Protein 7X99 (pdb70)

Organism: NCBI:txid1112209

Radius of gyration: 28.53 Å; Cα contacts (8 Å, |Δi|>4): 1144; chains: 2; bounding box: 69×79×49 Å

Solvent-accessible surface area: 26801 Å² total; per-residue (Å²): 151,84,81,34,0,38,51,1,69,50,1,83,67,101,37,0,37,79,7,7,99,64,0,7,92,2,39,138,30,62,111,89,55,92,150,55,80,27,0,108,74,77,30,0,0,0,1,2,38,77,94,24,90,81,1,66,100,12,0,71,56,0,0,38,44,0,21,6,102,24,83,91,28,37,57,148,93,25,105,14,38,188,39,109,51,5,47,64,14,0,163,91,24,5,84,152,16,25,0,0,0,5,18,4,107,17,125,111,28,6,95,42,1,5,139,90,6,77,16,9,0,0,6,1,20,9,80,96,40,38,4,0,16,2,1,0,1,4,0,0,5,64,52,74,86,28,63,11,72,133,75,32,0,0,0,0,0,13,21,101,51,6,0,9,2,0,0,20,0,0,90,28,7,20,3,78,0,36,0,0,2,0,158,59,55,80,9,74,109,156,31,23,124,159,24,63,156,22,8,50,80,39,110,70,21,52,90,0,0,72,49,0,17,0,0,2,1,13,7,54,53,135,173,63,220,113,18,55,86,18,47,10,55,8,8,12,1,8,11,2,41,35,92,0,1,0,0,6,6,22,61,69,133,244,65,36,126,20,45,141,41,8,30,50,10,92,45,19,6,2,166,27,2,34,64,0,11,25,1,2,1,6,1,0,0,18,32,15,3,110,119,101,40,245,144,34,56,0,0,12,47,3,29,6,1,67,86,106,38,0,54,79,6,9,114,63,0,10,69,3,34,147,34,63,113,82,59,89,149,61,74,3,1,109,71,66,28,0,1,0,26,2,60,102,75,24,91,124,3,76,96,9,0,64,56,0,0,38,38,0,17,5,103,23,81,68,46,20,52,144,89,153,82,133,103,45,52,87,40,0,177,83,40,4,85,149,14,22,0,0,0,2,35,11,117,29,94,70,74,3,43,25,8,0,11,46,6,75,17,10,0,0,5,0,17,2,63,49,62,28,5,0,22,0,0,0,0,4,0,0,4,92,57,69,82,29,63,13,75,130,75,36,0,0,0,0,0,40,19,41,38,6,0,2,2,0,0,20,0,0,53,13,8,25,3,92,1,50,0,0,3,1,164,62,71,84,5,78,105,163,27,31,129,97,12,58,180,21,11,52,81,35,114,66,5,74,85,0,0,116,70,0,13,0,0,2,3,36,14,51,39,121,195,108,83,78,156,42,138,94,40,49,84,16,51,9,47,36,61,4,1,101,103,11,34,115,106,0,0,2,0,4,38,27,41,71,130,246,61,35,87,20,36,127,92,3,74,117,13,130,51,21,11,4,156,33,8,38,65,0,14,27,1,0,1,7,3,0,0,14,39,10,3,132,123,77,75,199

Secondary structure (DSSP, 8-state):
----BSSGGGS-HHHHHHHHHHHHHHHHHHHHT----TTTT-EEEEEESS--HHHHHHHHHHHHHTT-EEEEE-GGGS---TTHHHHHHHHHHHHH-SEEEEE-S-HHHHHHHHHT-SS-EEEEE-SS--HHHHHHHHHHHHHHHS--TT-EEEEES-SSTTHHHHHHHHHHHT-EEEEE--TT-PPPHHHHHHTTTTEEE-S-HHHHHTT-SEEEE-PPP--HHHHGGG---HHHHHTS-TT-EEEEPPP-STT----HHHHHSTTB-HHHHHHHHHHHHHHHHHHHTGGG--/----BSSGGGS-HHHHHHHHHHHHHHHHHHHTT----TTTT-EEEEEESS--HHHHHHHHHHHHHTT-EEEEE-GGG--HHHHHHHHHHHTT-SEEEEE-SSHHHHHHHHHH-SS-EEE--STT--HHHHHHHHHHHHHHH---TT-EEEEES--SHHHHHHHHHHHHHT-EEEEEPPTT-PPPHHHHHHTTTTEEE-SSHHHHTTT-SEEEE-------TTTHHHHGGG---HHHHHTS-TT-EEE-PPP-SSS----HHHHH-TTB-HHHHHHHHHHHHHHHHHHHTGGG--

InterPro domains:
  IPR002292 Ornithine/putrescine carbamoyltransferase [PR00102] (50-64)
  IPR002292 Ornithine/putrescine carbamoyltransferase [PR00102] (83-96)
  IPR002292 Ornithine/putrescine carbamoyltransferase [PR00102] (123-137)
  IPR002292 Ornithine/putrescine carbamoyltransferase [PR00102] (219-229)
  IPR002292 Ornithine/putrescine carbamoyltransferase [PR00102] (281-292)
  IPR002292 Ornithine/putrescine carbamoyltransferase [TIGR00658] (7-302)
  IPR006130 Aspartate/ornithine carbamoyltransferase [PR00100] (52-71)
  IPR006130 Aspartate/ornithine carbamoyltransferase [PR00100] (134-145)
  IPR006130 Aspartate/ornithine carbamoyltransferase [PR00100] (255-264)
  IPR006130 Aspartate/ornithine carbamoyltransferase [PR00100] (267-290)
  IPR006130 Aspartate/ornithine carbamoyltransferase [PS00097] (52-59)
  IPR006131 Aspartate/ornithine carbamoyltransferase, Asp/Orn-binding domain [PF00185] (155-300)
  IPR006132 Aspartate/ornithine carbamoyltransferase, carbamoyl-P binding [PF02729] (7-147)
  IPR024904 Ornithine carbamoyltransferase [MF_01109] (6-303)
  IPR036901 Aspartate/ornithine carbamoyltransferase superfamily [G3DSA:3.40.50.1370] (7-136)
  IPR036901 Aspartate/ornithine carbamoyltransferase superfamily [G3DSA:3.40.50.1370] (137-298)
  IPR036901 Aspartate/ornithine carbamoyltransferase superfamily [SSF53671] (4-304)

B-factor: mean 59.22, std 19.85, range [29.41, 141.41]

Foldseek 3Di:
DAQAALDLVSAALVRLLVLLVQLLVVVVCVVVVHQAAQAAVAEEEEAPLDDDPLLVVLLQVQNVSNNYGYHYDYNPRAQLPPDPSLLVCLQVVLVPHAEYEHEEADSVSQVSSCVNHPHYYHDCDHQQAHQLLLSLVLSLLCVQPNQQAAAEEEEFEANGDHNLVVLSVCVRSHAAYEYQYFVPRHHDPVSCVVSVVRYDYDPQLLVSQAQHQEYEYAQAPDVCVRCVNSQDAVVSNVRYNPNHAYEYRPDDDPPRDDDPRQCVPPSYSHVSSSNSSNSSVSSVVCVSCVVSGD/DQAAPLAPVSAALVLLVVLLVQLVVVVVCVVVVHQAAQAAPAEEEEAELDDDPLLCCLVQVLNVSNNYGYHDCYNVNDVVVLLVCLQVVLVPHAEYEYADADSVSQVSSCVRHPHYYYDCAHFNAHRLLVSLVLSLLCVQPNQQAQAEEEEFEAQGNPVLSVLVVCVSSHYAYEYQYFPPRYHDVVSCVVSVPRYDYDPQLLVRQAQHQEYEYADACAVPCDVNVSCVNSADAVVSNVRYRPNHAYEYADDPDPRGHHDPRQVVDPRYSHVSSSNSSNSSVSSVVCVSCVVSGD

Sequence (588 aa):
SLRHFLTLSDLTKQELENLIKRASELRKMQHAGEIYQPFVGRTLGMIFEKSSTRTRISFETGMGQFGGNAIFLSPNDTQLGRGEPLEDSARVISSMVDIIMIRTFGHEKVETFAEYSSVPIINALTDDYHPCQLLADMQTYYEHRGSIENKIVTWVGDGNNMCSSFMQAANQFGFELRVAAPYGFEPDPKLMERFSHCVSLVENVQDAAKDANLIVTDVWASRARRFAPYQVTPSLLDKADPEVVFMHCLPAHRGEEISHDMLNDPRSVVWDEAENRLHAQKALMEFLLKDKIKSLRHFLTLSDLTKQELENLIKRASELRKMQHAGEIYQPFVGRTLGMIFEKSSTRTRISFETGMGQFGGNAIFLSPNDTGEPLEDSARVISSMVDIIMIRTFGHEKVETFAEYSSVPIINALTDDYHPCQLLADMQTYYEHRGSIENKIVTWVGDGNNMCSSFMQAANQFGFELRVAAPYGFEPDPKLMERFSHCVSLVENVQDAAKDANLIVTDVWASEQNTRARRFAPYQVTPSLLDKADPEVVFMHCLPAHRGEEISHDMLNDPRSVVWDEAENRLHAQKALMEFLLKDKIK

Structure (mmCIF, N/CA/C/O backbone):
data_7X99
#
_entry.id   7X99
#
_cell.length_a   129.610
_cell.length_b   129.610
_cell.length_c   75.200
_cell.angle_alpha   90.000
_cell.angle_beta   90.000
_cell.angle_gamma   120.000
#
_symmetry.space_group_name_H-M   'P 63'
#
loop_
_entity.id
_entity.type
_entity.pdbx_description
1 polymer 'ornithine carbamoyltransferase'
2 water water
#
loop_
_atom_site.group_PDB
_atom_site.id
_atom_site.type_symbol
_atom_site.label_atom_id
_atom_site.label_alt_id
_atom_site.label_comp_id
_atom_site.label_asym_id
_atom_site.label_entity_id
_atom_site.label_seq_id
_atom_site.pdbx_PDB_ins_code
_atom_site.Cartn_x
_atom_site.Cartn_y
_atom_site.Cartn_z
_atom_site.occupancy
_atom_site.B_iso_or_equiv
_atom_site.auth_seq_id
_atom_site.auth_comp_id
_atom_site.auth_asym_id
_atom_site.auth_atom_id
_atom_site.pdbx_PDB_model_num
ATOM 1 N N . SER A 1 5 ? -29.638 -4.740 -13.242 1.000 80.520 2 SER A N 1
ATOM 2 C CA . SER A 1 5 ? -28.319 -4.797 -13.949 1.000 79.259 2 SER A CA 1
ATOM 3 C C . SER A 1 5 ? -27.202 -5.169 -12.962 1.000 76.312 2 SER A C 1
ATOM 4 O O . SER A 1 5 ? -26.594 -6.245 -13.140 1.000 73.499 2 SER A O 1
ATOM 7 N N . LEU A 1 6 ? -26.967 -4.323 -11.953 1.000 63.112 3 LEU A N 1
ATOM 8 C CA . LEU A 1 6 ? -25.787 -4.391 -11.042 1.000 55.414 3 LEU A CA 1
ATOM 9 C C . LEU A 1 6 ? -25.786 -5.740 -10.305 1.000 43.268 3 LEU A C 1
ATOM 10 O O . LEU A 1 6 ? -26.744 -6.056 -9.639 1.000 48.586 3 LEU A O 1
ATOM 15 N N . ARG A 1 7 ? -24.748 -6.536 -10.489 1.000 43.183 4 ARG A N 1
ATOM 16 C CA . ARG A 1 7 ? -24.621 -7.871 -9.882 1.000 45.455 4 ARG A CA 1
ATOM 17 C C . ARG A 1 7 ? -23.496 -7.810 -8.865 1.000 42.031 4 ARG A C 1
ATOM 18 O O . ARG A 1 7 ? -22.459 -7.196 -9.177 1.000 40.746 4 ARG A O 1
ATOM 26 N N . HIS A 1 8 ? -23.731 -8.418 -7.701 1.000 44.660 5 HIS A N 1
ATOM 27 C CA . HIS A 1 8 ? -22.752 -8.611 -6.601 1.000 39.786 5 HIS A CA 1
ATOM 28 C C . HIS A 1 8 ? -22.362 -10.077 -6.494 1.000 42.816 5 HIS A C 1
ATOM 29 O O . HIS A 1 8 ? -23.099 -10.916 -7.024 1.000 42.934 5 HIS A O 1
ATOM 36 N N . PHE A 1 9 ? -21.282 -10.365 -5.758 1.000 40.960 6 PHE A N 1
ATOM 37 C CA . PHE A 1 9 ? -20.993 -11.718 -5.225 1.000 36.679 6 PHE A CA 1
ATOM 38 C C . PHE A 1 9 ? -20.958 -11.696 -3.688 1.000 40.110 6 PHE A C 1
ATOM 39 O O . PHE A 1 9 ? -19.877 -11.595 -3.089 1.000 38.526 6 PHE A O 1
ATOM 47 N N . LEU A 1 10 ? -22.114 -11.824 -3.050 1.000 40.247 7 LEU A N 1
ATOM 48 C CA . LEU A 1 10 ? -22.246 -11.846 -1.559 1.000 41.753 7 LEU A CA 1
ATOM 49 C C . LEU A 1 10 ? -22.287 -13.276 -1.033 1.000 39.318 7 LEU A C 1
ATOM 50 O O . LEU A 1 10 ? -21.834 -13.539 0.111 1.000 43.420 7 LEU A O 1
ATOM 55 N N . THR A 1 11 ? -22.819 -14.191 -1.825 1.000 43.026 8 THR A N 1
ATOM 56 C CA . THR A 1 11 ? -22.939 -15.614 -1.445 1.000 44.505 8 THR A CA 1
ATOM 57 C C . THR A 1 11 ? -22.803 -16.413 -2.736 1.000 43.364 8 THR A C 1
ATOM 58 O O . THR A 1 11 ? -22.978 -15.804 -3.807 1.000 39.981 8 THR A O 1
ATOM 62 N N . LEU A 1 12 ? -22.484 -17.702 -2.628 1.000 40.569 9 LEU A N 1
ATOM 63 C CA . LEU A 1 12 ? -22.120 -18.549 -3.791 1.000 44.270 9 LEU A CA 1
ATOM 64 C C . LEU A 1 12 ? -23.277 -18.552 -4.789 1.000 43.117 9 LEU A C 1
ATOM 65 O O . LEU A 1 12 ? -23.016 -18.435 -5.985 1.000 39.425 9 LEU A O 1
ATOM 70 N N . SER A 1 13 ? -24.514 -18.598 -4.291 1.000 47.947 10 SER A N 1
ATOM 71 C CA . SER A 1 13 ? -25.749 -18.715 -5.106 1.000 46.567 10 SER A CA 1
ATOM 72 C C . SER A 1 13 ? -26.052 -17.431 -5.878 1.000 47.774 10 SER A C 1
ATOM 73 O O . SER A 1 13 ? -27.021 -17.476 -6.633 1.000 49.035 10 SER A O 1
ATOM 76 N N . ASP A 1 14 ? -25.295 -16.336 -5.701 1.000 47.103 11 ASP A N 1
ATOM 77 C CA . ASP A 1 14 ? -25.448 -15.099 -6.524 1.000 42.865 11 ASP A CA 1
ATOM 78 C C . ASP A 1 14 ? -25.028 -15.371 -7.981 1.000 47.571 11 ASP A C 1
ATOM 79 O O . ASP A 1 14 ? -25.265 -14.517 -8.847 1.000 44.340 11 ASP A O 1
ATOM 84 N N . LEU A 1 15 ? -24.402 -16.513 -8.247 1.000 48.907 12 LEU A N 1
ATOM 85 C CA . LEU A 1 15 ? -24.083 -16.995 -9.610 1.000 45.576 12 LEU A CA 1
ATOM 86 C C . LEU A 1 15 ? -24.874 -18.283 -9.810 1.000 49.312 12 LEU A C 1
ATOM 87 O O . LEU A 1 15 ? -24.976 -19.053 -8.845 1.000 42.888 12 LEU A O 1
ATOM 92 N N . THR A 1 16 ? -25.476 -18.471 -10.984 1.000 46.141 13 THR A N 1
ATOM 93 C CA . THR A 1 16 ? -26.168 -19.742 -11.327 1.000 46.170 13 THR A CA 1
ATOM 94 C C . THR A 1 16 ? -25.100 -20.836 -11.419 1.000 49.142 13 THR A C 1
ATOM 95 O O . THR A 1 16 ? -23.903 -20.489 -11.496 1.000 44.082 13 THR A O 1
ATOM 99 N N . LYS A 1 17 ? -25.531 -22.097 -11.388 1.000 46.633 14 LYS A N 1
ATOM 100 C CA . LYS A 1 17 ? -24.720 -23.325 -11.567 1.000 49.528 14 LYS A CA 1
ATOM 101 C C . LYS A 1 17 ? -23.825 -23.200 -12.813 1.000 44.029 14 LYS A C 1
ATOM 102 O O . LYS A 1 17 ? -22.640 -23.509 -12.730 1.000 38.960 14 LYS A O 1
ATOM 108 N N . GLN A 1 18 ? -24.385 -22.762 -13.929 1.000 41.673 15 GLN A N 1
ATOM 109 C CA . GLN A 1 18 ? -23.656 -22.620 -15.204 1.000 48.832 15 GLN A CA 1
ATOM 110 C C . GLN A 1 18 ? -22.628 -21.477 -15.115 1.000 43.576 15 GLN A C 1
ATOM 111 O O . GLN A 1 18 ? -21.543 -21.654 -15.631 1.000 42.715 15 GLN A O 1
ATOM 117 N N . GLU A 1 19 ? -22.970 -20.328 -14.527 1.000 42.106 16 GLU A N 1
ATOM 118 C CA . GLU A 1 19 ? -22.005 -19.217 -14.340 1.000 43.221 16 GLU A CA 1
ATOM 119 C C . GLU A 1 19 ? -20.835 -19.712 -13.473 1.000 42.497 16 GLU A C 1
ATOM 120 O O . GLU A 1 19 ? -19.713 -19.458 -13.855 1.000 44.269 16 GLU A O 1
ATOM 126 N N . LEU A 1 20 ? -21.104 -20.464 -12.404 1.000 39.051 17 LEU A N 1
ATOM 127 C CA . LEU A 1 20 ? -20.077 -21.035 -11.500 1.000 41.105 17 LEU A CA 1
ATOM 128 C C . LEU A 1 20 ? -19.152 -21.953 -12.300 1.000 46.314 17 LEU A C 1
ATOM 129 O O . LEU A 1 20 ? -17.924 -21.804 -12.182 1.000 42.296 17 LEU A O 1
ATOM 134 N N . GLU A 1 21 ? -19.719 -22.822 -13.132 1.000 49.286 18 GLU A N 1
ATOM 135 C CA . GLU A 1 21 ? -18.938 -23.762 -13.982 1.000 48.991 18 GLU A CA 1
ATOM 136 C C . GLU A 1 21 ? -18.153 -22.955 -15.002 1.000 42.294 18 GLU A C 1
ATOM 137 O O . GLU A 1 21 ? -16.991 -23.232 -15.152 1.000 39.425 18 GLU A O 1
ATOM 143 N N . ASN A 1 22 ? -18.747 -21.954 -15.628 1.000 40.164 19 ASN A N 1
ATOM 144 C CA . ASN A 1 22 ? -17.999 -21.124 -16.600 1.000 41.303 19 ASN A CA 1
ATOM 145 C C . ASN A 1 22 ? -16.866 -20.397 -15.878 1.000 44.553 19 ASN A C 1
ATOM 146 O O . ASN A 1 22 ? -15.748 -20.307 -16.459 1.000 42.319 19 ASN A O 1
ATOM 151 N N . LEU A 1 23 ? -17.105 -19.965 -14.643 1.000 39.555 20 LEU A N 1
ATOM 152 C CA . LEU A 1 23 ? -16.107 -19.159 -13.883 1.000 39.599 20 LEU A CA 1
ATOM 153 C C . LEU A 1 23 ? -14.868 -20.017 -13.587 1.000 32.856 20 LEU A C 1
ATOM 154 O O . LEU A 1 23 ? -13.746 -19.569 -13.808 1.000 32.210 20 LEU A O 1
ATOM 159 N N . ILE A 1 24 ? -15.073 -21.228 -13.081 1.000 36.604 21 ILE A N 1
ATOM 160 C CA . ILE A 1 24 ? -13.989 -22.169 -12.688 1.000 41.290 21 ILE A CA 1
ATOM 161 C C . ILE A 1 24 ? -13.174 -22.513 -13.939 1.000 45.581 21 ILE A C 1
ATOM 162 O O . ILE A 1 24 ? -11.922 -22.693 -13.856 1.000 38.714 21 ILE A O 1
ATOM 167 N N . LYS A 1 25 ? -13.861 -22.639 -15.062 1.000 41.542 22 LYS A N 1
ATOM 168 C CA . LYS A 1 25 ? -13.221 -23.015 -16.343 1.000 46.436 22 LYS A CA 1
ATOM 169 C C . LYS A 1 25 ? -12.411 -21.798 -16.789 1.000 37.576 22 LYS A C 1
ATOM 170 O O . LYS A 1 25 ? -11.281 -21.942 -17.233 1.000 38.103 22 LYS A O 1
ATOM 176 N N . ARG A 1 26 ? -12.985 -20.615 -16.633 1.000 35.752 23 ARG A N 1
ATOM 177 C CA . ARG A 1 26 ? -12.331 -19.351 -17.010 1.000 34.982 23 ARG A CA 1
ATOM 178 C C . ARG A 1 26 ? -11.119 -19.149 -16.099 1.000 37.314 23 ARG A C 1
ATOM 179 O O . ARG A 1 26 ? -10.018 -18.782 -16.595 1.000 39.487 23 ARG A O 1
ATOM 187 N N . ALA A 1 27 ? -11.263 -19.408 -14.806 1.000 38.136 24 ALA A N 1
ATOM 188 C CA . ALA A 1 27 ? -10.108 -19.293 -13.885 1.000 36.271 24 ALA A CA 1
ATOM 189 C C . ALA A 1 27 ? -8.960 -20.188 -14.370 1.000 36.522 24 ALA A C 1
ATOM 190 O O . ALA A 1 27 ? -7.790 -19.752 -14.304 1.000 34.534 24 ALA A O 1
ATOM 192 N N . SER A 1 28 ? -9.236 -21.417 -14.803 1.000 37.206 25 SER A N 1
ATOM 193 C CA . SER A 1 28 ? -8.181 -22.354 -15.293 1.000 38.769 25 SER A CA 1
ATOM 194 C C . SER A 1 28 ? -7.511 -21.770 -16.531 1.000 37.629 25 SER A C 1
ATOM 195 O O . SER A 1 28 ? -6.301 -21.889 -16.636 1.000 37.035 25 SER A O 1
ATOM 198 N N . GLU A 1 29 ? -8.290 -21.213 -17.452 1.000 38.922 26 GLU A N 1
ATOM 199 C CA . GLU A 1 29 ? -7.748 -20.572 -18.683 1.000 42.509 26 GLU A CA 1
ATOM 200 C C . GLU A 1 29 ? -6.891 -19.354 -18.278 1.000 38.604 26 GLU A C 1
ATOM 201 O O . GLU A 1 29 ? -5.773 -19.204 -18.840 1.000 32.402 26 GLU A O 1
ATOM 207 N N . LEU A 1 30 ? -7.335 -18.524 -17.323 1.000 36.801 27 LEU A N 1
ATOM 208 C CA . LEU A 1 30 ? -6.540 -17.335 -16.882 1.000 34.069 27 LEU A CA 1
ATOM 209 C C . LEU A 1 30 ? -5.240 -17.815 -16.242 1.000 33.566 27 LEU A C 1
ATOM 210 O O . LEU A 1 30 ? -4.199 -17.166 -16.420 1.000 34.957 27 LEU A O 1
ATOM 215 N N . ARG A 1 31 ? -5.276 -18.922 -15.507 1.000 35.636 28 ARG A N 1
ATOM 216 C CA . ARG A 1 31 ? -4.039 -19.434 -14.882 1.000 37.001 28 ARG A CA 1
ATOM 217 C C . ARG A 1 31 ? -3.034 -19.819 -15.983 1.000 39.199 28 ARG A C 1
ATOM 218 O O . ARG A 1 31 ? -1.876 -19.424 -15.878 1.000 37.727 28 ARG A O 1
ATOM 226 N N . LYS A 1 32 ? -3.464 -20.526 -17.032 1.000 41.250 29 LYS A N 1
ATOM 227 C CA . LYS A 1 32 ? -2.558 -20.947 -18.145 1.000 42.941 29 LYS A CA 1
ATOM 228 C C . LYS A 1 32 ? -1.997 -19.705 -18.860 1.000 38.495 29 LYS A C 1
ATOM 229 O O . LYS A 1 32 ? -0.801 -19.676 -19.190 1.000 41.111 29 LYS A O 1
ATOM 235 N N . MET A 1 33 ? -2.840 -18.708 -19.099 1.000 38.133 30 MET A N 1
ATOM 236 C CA . MET A 1 33 ? -2.437 -17.425 -19.736 1.000 42.014 30 MET A CA 1
ATOM 237 C C . MET A 1 33 ? -1.320 -16.755 -18.934 1.000 45.906 30 MET A C 1
ATOM 238 O O . MET A 1 33 ? -0.280 -16.426 -19.525 1.000 41.593 30 MET A O 1
ATOM 243 N N . GLN A 1 34 ? -1.502 -16.599 -17.626 1.000 42.837 31 GLN A N 1
ATOM 244 C CA . GLN A 1 34 ? -0.506 -15.898 -16.781 1.000 38.742 31 GLN A CA 1
ATOM 245 C C . GLN A 1 34 ? 0.801 -16.683 -16.814 1.000 35.647 31 GLN A C 1
ATOM 246 O O . GLN A 1 34 ? 1.848 -16.083 -17.007 1.000 38.491 31 GLN A O 1
ATOM 252 N N . HIS A 1 35 ? 0.755 -17.986 -16.594 1.000 39.822 32 HIS A N 1
ATOM 253 C CA . HIS A 1 35 ? 1.959 -18.849 -16.589 1.000 37.568 32 HIS A CA 1
ATOM 254 C C . HIS A 1 35 ? 2.643 -18.844 -17.964 1.000 43.880 32 HIS A C 1
ATOM 255 O O . HIS A 1 35 ? 3.829 -19.045 -17.986 1.000 44.551 32 HIS A O 1
ATOM 262 N N . ALA A 1 36 ? 1.905 -18.731 -19.064 1.000 39.565 33 ALA A N 1
ATOM 263 C CA . ALA A 1 36 ? 2.460 -18.676 -20.436 1.000 45.531 33 ALA A CA 1
ATOM 264 C C . ALA A 1 36 ? 2.976 -17.265 -20.731 1.000 49.786 33 ALA A C 1
ATOM 265 O O . ALA A 1 36 ? 3.571 -17.099 -21.775 1.000 47.842 33 ALA A O 1
ATOM 267 N N . GLY A 1 37 ? 2.696 -16.283 -19.869 1.000 45.874 34 GLY A N 1
ATOM 268 C CA . GLY A 1 37 ? 3.261 -14.929 -19.964 1.000 47.880 34 GLY A CA 1
ATOM 269 C C . GLY A 1 37 ? 2.421 -14.080 -20.887 1.000 45.519 34 GLY A C 1
ATOM 270 O O . GLY A 1 37 ? 2.892 -13.043 -21.338 1.000 46.528 34 GLY A O 1
ATOM 271 N N . GLU A 1 38 ? 1.201 -14.508 -21.171 1.000 43.541 35 GLU A N 1
ATOM 272 C CA . GLU A 1 38 ? 0.252 -13.656 -21.921 1.000 43.661 35 GLU A CA 1
ATOM 273 C C . GLU A 1 38 ? -0.126 -12.432 -21.079 1.000 41.348 35 GLU A C 1
ATOM 274 O O . GLU A 1 38 ? -0.468 -12.559 -19.888 1.000 41.232 35 GLU A O 1
ATOM 280 N N . ILE A 1 39 ? -0.103 -11.279 -21.718 1.000 41.357 36 ILE A N 1
ATOM 281 C CA . ILE A 1 39 ? -0.565 -9.985 -21.165 1.000 42.554 36 ILE A CA 1
ATOM 282 C C . ILE A 1 39 ? -2.051 -9.855 -21.506 1.000 49.368 36 ILE A C 1
ATOM 283 O O . ILE A 1 39 ? -2.434 -9.891 -22.699 1.000 49.122 36 ILE A O 1
ATOM 288 N N . TYR A 1 40 ? -2.867 -9.857 -20.458 1.000 47.233 37 TYR A N 1
ATOM 289 C CA . TYR A 1 40 ? -4.328 -9.672 -20.535 1.000 39.707 37 TYR A CA 1
ATOM 290 C C . TYR A 1 40 ? -4.701 -8.623 -19.484 1.000 42.095 37 TYR A C 1
ATOM 291 O O . TYR A 1 40 ? -4.596 -8.893 -18.255 1.000 40.160 37 TYR A O 1
ATOM 300 N N . GLN A 1 41 ? -5.093 -7.446 -19.974 1.000 37.236 38 GLN A N 1
ATOM 301 C CA . GLN A 1 41 ? -5.255 -6.212 -19.177 1.000 38.600 38 GLN A CA 1
ATOM 302 C C . GLN A 1 41 ? -6.552 -5.557 -19.599 1.000 34.668 38 GLN A C 1
ATOM 303 O O . GLN A 1 41 ? -6.556 -4.474 -20.168 1.000 36.012 38 GLN A O 1
ATOM 309 N N . PRO A 1 42 ? -7.691 -6.178 -19.250 1.000 35.672 39 PRO A N 1
ATOM 310 C CA . PRO A 1 42 ? -8.996 -5.577 -19.502 1.000 35.060 39 PRO A CA 1
ATOM 311 C C . PRO A 1 42 ? -9.357 -4.455 -18.522 1.000 39.730 39 PRO A C 1
ATOM 312 O O . PRO A 1 42 ? -10.354 -3.820 -18.752 1.000 34.771 39 PRO A O 1
ATOM 316 N N . PHE A 1 43 ? -8.573 -4.239 -17.453 1.000 37.718 40 PHE A N 1
ATOM 317 C CA . PHE A 1 43 ? -8.931 -3.247 -16.408 1.000 36.581 40 PHE A CA 1
ATOM 318 C C . PHE A 1 43 ? -7.960 -2.079 -16.301 1.000 37.243 40 PHE A C 1
ATOM 319 O O . PHE A 1 43 ? -7.944 -1.419 -15.241 1.000 34.713 40 PHE A O 1
ATOM 327 N N . VAL A 1 44 ? -7.229 -1.765 -17.364 1.000 34.777 41 VAL A N 1
ATOM 328 C CA . VAL A 1 44 ? -6.487 -0.465 -17.432 1.000 36.897 41 VAL A CA 1
ATOM 329 C C . VAL A 1 44 ? -7.471 0.656 -17.048 1.000 36.422 41 VAL A C 1
ATOM 330 O O . VAL A 1 44 ? -8.577 0.674 -17.567 1.000 38.575 41 VAL A O 1
ATOM 334 N N . GLY A 1 45 ? -7.101 1.523 -16.108 1.000 37.703 42 GLY A N 1
ATOM 335 C CA . GLY A 1 45 ? -7.925 2.669 -15.686 1.000 38.454 42 GLY A CA 1
ATOM 336 C C . GLY A 1 45 ? -8.906 2.312 -14.582 1.000 37.298 42 GLY A C 1
ATOM 337 O O . GLY A 1 45 ? -9.652 3.208 -14.184 1.000 37.576 42 GLY A O 1
ATOM 338 N N . ARG A 1 46 ? -8.949 1.042 -14.162 1.000 34.618 43 ARG A N 1
ATOM 339 C CA . ARG A 1 46 ? -9.931 0.510 -13.190 1.000 37.838 43 ARG A CA 1
ATOM 340 C C . ARG A 1 46 ? -9.262 0.302 -11.815 1.000 39.144 43 ARG A C 1
ATOM 341 O O . ARG A 1 46 ? -8.012 0.079 -11.744 1.000 30.955 43 ARG A O 1
ATOM 349 N N . THR A 1 47 ? -10.070 0.391 -10.756 1.000 33.121 44 THR A N 1
ATOM 350 C CA . THR A 1 47 ? -9.580 0.328 -9.364 1.000 37.090 44 THR A CA 1
ATOM 351 C C . THR A 1 47 ? -10.439 -0.646 -8.559 1.000 34.560 44 THR A C 1
ATOM 352 O O . THR A 1 47 ? -11.666 -0.541 -8.620 1.000 31.774 44 THR A O 1
ATOM 356 N N . LEU A 1 48 ? -9.779 -1.500 -7.781 1.000 31.640 45 LEU A N 1
ATOM 357 C CA . LEU A 1 48 ? -10.391 -2.356 -6.737 1.000 36.026 45 LEU A CA 1
ATOM 358 C C . LEU A 1 48 ? -10.181 -1.691 -5.374 1.000 36.337 45 LEU A C 1
ATOM 359 O O . LEU A 1 48 ? -9.022 -1.426 -4.991 1.000 38.142 45 LEU A O 1
ATOM 364 N N . GLY A 1 49 ? -11.261 -1.449 -4.656 1.000 37.804 46 GLY A N 1
ATOM 365 C CA . GLY A 1 49 ? -11.197 -1.085 -3.223 1.000 38.196 46 GLY A CA 1
ATOM 366 C C . GLY A 1 49 ? -11.290 -2.324 -2.360 1.000 38.795 46 GLY A C 1
ATOM 367 O O . GLY A 1 49 ? -12.205 -3.137 -2.596 1.000 38.128 46 GLY A O 1
ATOM 368 N N . MET A 1 50 ? -10.301 -2.535 -1.487 1.000 41.618 47 MET A N 1
ATOM 369 C CA . MET A 1 50 ? -10.249 -3.712 -0.590 1.000 39.036 47 MET A CA 1
ATOM 370 C C . MET A 1 50 ? -10.492 -3.214 0.819 1.000 39.995 47 MET A C 1
ATOM 371 O O . MET A 1 50 ? -9.613 -2.497 1.349 1.000 46.514 47 MET A O 1
ATOM 376 N N . ILE A 1 51 ? -11.674 -3.516 1.349 1.000 38.742 48 ILE A N 1
ATOM 377 C CA . ILE A 1 51 ? -12.086 -3.158 2.740 1.000 39.499 48 ILE A CA 1
ATOM 378 C C . ILE A 1 51 ? -11.942 -4.383 3.651 1.000 40.741 48 ILE A C 1
ATOM 379 O O . ILE A 1 51 ? -12.685 -5.368 3.487 1.000 39.119 48 ILE A O 1
ATOM 384 N N . PHE A 1 52 ? -11.040 -4.270 4.617 1.000 37.516 49 PHE A N 1
ATOM 385 C CA . PHE A 1 52 ? -10.706 -5.269 5.659 1.000 38.026 49 PHE A CA 1
ATOM 386 C C . PHE A 1 52 ? -11.122 -4.734 7.026 1.000 42.174 49 PHE A C 1
ATOM 387 O O . PHE A 1 52 ? -10.448 -3.860 7.565 1.000 45.251 49 PHE A O 1
ATOM 395 N N . GLU A 1 53 ? -12.255 -5.202 7.533 1.000 47.382 50 GLU A N 1
ATOM 396 C CA . GLU A 1 53 ? -12.695 -4.965 8.923 1.000 52.586 50 GLU A CA 1
ATOM 397 C C . GLU A 1 53 ? -11.897 -5.916 9.815 1.000 53.563 50 GLU A C 1
ATOM 398 O O . GLU A 1 53 ? -11.614 -5.540 10.945 1.000 47.479 50 GLU A O 1
ATOM 404 N N . LYS A 1 54 ? -11.576 -7.110 9.313 1.000 53.130 51 LYS A N 1
ATOM 405 C CA . LYS A 1 54 ? -10.594 -8.039 9.928 1.000 53.277 51 LYS A CA 1
ATOM 406 C C . LYS A 1 54 ? -9.584 -8.435 8.854 1.000 51.903 51 LYS A C 1
ATOM 407 O O . LYS A 1 54 ? -9.986 -8.630 7.708 1.000 47.580 51 LYS A O 1
ATOM 413 N N . SER A 1 55 ? -8.318 -8.558 9.238 1.000 44.863 52 SER A N 1
ATOM 414 C CA . SER A 1 55 ? -7.194 -8.630 8.298 1.000 46.901 52 SER A CA 1
ATOM 415 C C . SER A 1 55 ? -7.214 -10.037 7.701 1.000 48.073 52 SER A C 1
ATOM 416 O O . SER A 1 55 ? -7.647 -10.946 8.400 1.000 45.376 52 SER A O 1
ATOM 419 N N . SER A 1 56 ? -6.879 -10.168 6.424 1.000 44.302 53 SER A N 1
ATOM 420 C CA . SER A 1 56 ? -6.576 -11.454 5.745 1.000 46.013 53 SER A CA 1
ATOM 421 C C . SER A 1 56 ? -5.500 -11.171 4.703 1.000 41.204 53 SER A C 1
ATOM 422 O O . SER A 1 56 ? -5.808 -10.613 3.659 1.000 39.431 53 SER A O 1
ATOM 425 N N . THR A 1 57 ? -4.262 -11.452 5.050 1.000 41.573 54 THR A N 1
ATOM 426 C CA . THR A 1 57 ? -3.096 -11.264 4.173 1.000 43.555 54 THR A CA 1
ATOM 427 C C . THR A 1 57 ? -3.274 -12.105 2.891 1.000 43.659 54 THR A C 1
ATOM 428 O O . THR A 1 57 ? -2.889 -11.617 1.834 1.000 38.078 54 THR A O 1
ATOM 432 N N . ARG A 1 58 ? -3.828 -13.327 2.980 1.000 41.574 55 ARG A N 1
ATOM 433 C CA . ARG A 1 58 ? -3.945 -14.260 1.824 1.000 44.353 55 ARG A CA 1
ATOM 434 C C . ARG A 1 58 ? -4.927 -13.642 0.815 1.000 36.742 55 ARG A C 1
ATOM 435 O O . ARG A 1 58 ? -4.631 -13.578 -0.369 1.000 39.384 55 ARG A O 1
ATOM 443 N N . THR A 1 59 ? -6.053 -13.164 1.305 1.000 34.115 56 THR A N 1
ATOM 444 C CA . THR A 1 59 ? -7.045 -12.391 0.539 1.000 34.574 56 THR A CA 1
ATOM 445 C C . THR A 1 59 ? -6.388 -11.157 -0.064 1.000 37.676 56 THR A C 1
ATOM 446 O O . THR A 1 59 ? -6.569 -10.904 -1.269 1.000 37.423 56 THR A O 1
ATOM 450 N N . ARG A 1 60 ? -5.633 -10.416 0.731 1.000 38.794 57 ARG A N 1
ATOM 451 C CA . ARG A 1 60 ? -5.119 -9.110 0.269 1.000 43.604 57 ARG A CA 1
ATOM 452 C C . ARG A 1 60 ? -4.124 -9.340 -0.865 1.000 36.044 57 ARG A C 1
ATOM 453 O O . ARG A 1 60 ? -4.244 -8.658 -1.867 1.000 39.956 57 ARG A O 1
ATOM 461 N N . ILE A 1 61 ? -3.161 -10.222 -0.680 1.000 36.033 58 ILE A N 1
ATOM 462 C CA . ILE A 1 61 ? -2.062 -10.444 -1.656 1.000 38.329 58 ILE A CA 1
ATOM 463 C C . ILE A 1 61 ? -2.684 -10.927 -2.969 1.000 36.957 58 ILE A C 1
ATOM 464 O O . ILE A 1 61 ? -2.195 -10.524 -4.044 1.000 35.370 58 ILE A O 1
ATOM 469 N N . SER A 1 62 ? -3.629 -11.858 -2.883 1.000 33.400 59 SER A N 1
ATOM 470 C CA . SER A 1 62 ? -4.216 -12.522 -4.068 1.000 36.293 59 SER A CA 1
ATOM 471 C C . SER A 1 62 ? -5.010 -11.492 -4.881 1.000 33.028 59 SER A C 1
ATOM 472 O O . SER A 1 62 ? -4.782 -11.378 -6.098 1.000 33.906 59 SER A O 1
ATOM 475 N N . PHE A 1 63 ? -5.865 -10.717 -4.240 1.000 31.949 60 PHE A N 1
ATOM 476 C CA . PHE A 1 63 ? -6.666 -9.659 -4.906 1.000 35.177 60 PHE A CA 1
ATOM 477 C C . PHE A 1 63 ? -5.746 -8.592 -5.510 1.000 39.079 60 PHE A C 1
ATOM 478 O O . PHE A 1 63 ? -5.872 -8.226 -6.667 1.000 38.458 60 PHE A O 1
ATOM 486 N N . GLU A 1 64 ? -4.833 -8.084 -4.710 1.000 34.227 61 GLU A N 1
ATOM 487 C CA . GLU A 1 64 ? -3.899 -7.028 -5.161 1.000 39.796 61 GLU A CA 1
ATOM 488 C C . GLU A 1 64 ? -3.131 -7.559 -6.370 1.000 35.927 61 GLU A C 1
ATOM 489 O O . GLU A 1 64 ? -2.971 -6.823 -7.315 1.000 34.027 61 GLU A O 1
ATOM 495 N N . THR A 1 65 ? -2.657 -8.800 -6.322 1.000 35.492 62 THR A N 1
ATOM 496 C CA . THR A 1 65 ? -1.851 -9.360 -7.425 1.000 37.372 62 THR A CA 1
ATOM 497 C C . THR A 1 65 ? -2.763 -9.484 -8.648 1.000 38.849 62 THR A C 1
ATOM 498 O O . THR A 1 65 ? -2.334 -9.161 -9.743 1.000 35.879 62 THR A O 1
ATOM 502 N N . GLY A 1 66 ? -4.007 -9.904 -8.438 1.000 36.505 63 GLY A N 1
ATOM 503 C CA . GLY A 1 66 ? -4.932 -10.174 -9.542 1.000 39.028 63 GLY A CA 1
ATOM 504 C C . GLY A 1 66 ? -5.251 -8.895 -10.302 1.000 38.663 63 GLY A C 1
ATOM 505 O O . GLY A 1 66 ? -5.114 -8.900 -11.539 1.000 32.864 63 GLY A O 1
ATOM 506 N N . MET A 1 67 ? -5.725 -7.860 -9.602 1.000 32.985 64 MET A N 1
ATOM 507 C CA . MET A 1 67 ? -6.142 -6.588 -10.226 1.000 37.821 64 MET A CA 1
ATOM 508 C C . MET A 1 67 ? -4.940 -5.945 -10.953 1.000 35.337 64 MET A C 1
ATOM 509 O O . MET A 1 67 ? -5.108 -5.479 -12.086 1.000 38.041 64 MET A O 1
ATOM 514 N N . GLY A 1 68 ? -3.762 -5.974 -10.350 1.000 35.867 65 GLY A N 1
ATOM 515 C CA . GLY A 1 68 ? -2.500 -5.556 -10.980 1.000 37.248 65 GLY A CA 1
ATOM 516 C C . GLY A 1 68 ? -2.241 -6.286 -12.295 1.000 36.322 65 GLY A C 1
ATOM 517 O O . GLY A 1 68 ? -1.874 -5.624 -13.265 1.000 31.083 65 GLY A O 1
ATOM 518 N N . GLN A 1 69 ? -2.333 -7.616 -12.314 1.000 35.500 66 GLN A N 1
ATOM 519 C CA . GLN A 1 69 ? -2.071 -8.415 -13.544 1.000 36.593 66 GLN A CA 1
ATOM 520 C C . GLN A 1 69 ? -3.046 -7.971 -14.632 1.000 36.793 66 GLN A C 1
ATOM 521 O O . GLN A 1 69 ? -2.646 -7.957 -15.810 1.000 33.881 66 GLN A O 1
ATOM 527 N N . PHE A 1 70 ? -4.252 -7.565 -14.245 1.000 34.357 67 PHE A N 1
ATOM 528 C CA . PHE A 1 70 ? -5.307 -7.121 -15.192 1.000 32.706 67 PHE A CA 1
ATOM 529 C C . PHE A 1 70 ? -5.138 -5.670 -15.605 1.000 31.504 67 PHE A C 1
ATOM 530 O O . PHE A 1 70 ? -5.971 -5.201 -16.383 1.000 37.206 67 PHE A O 1
ATOM 538 N N . GLY A 1 71 ? -4.105 -4.994 -15.123 1.000 35.499 68 GLY A N 1
ATOM 539 C CA . GLY A 1 71 ? -3.753 -3.612 -15.521 1.000 34.953 68 GLY A CA 1
ATOM 540 C C . GLY A 1 71 ? -4.427 -2.573 -14.636 1.000 36.181 68 GLY A C 1
ATOM 541 O O . GLY A 1 71 ? -4.233 -1.380 -14.852 1.000 37.112 68 GLY A O 1
ATOM 542 N N . GLY A 1 72 ? -5.197 -2.992 -13.637 1.000 35.955 69 GLY A N 1
ATOM 543 C CA . GLY A 1 72 ? -5.861 -2.054 -12.722 1.000 37.012 69 GLY A CA 1
ATOM 544 C C . GLY A 1 72 ? -5.001 -1.782 -11.504 1.000 35.174 69 GLY A C 1
ATOM 545 O O . GLY A 1 72 ? -3.857 -2.162 -11.489 1.000 40.155 69 GLY A O 1
ATOM 546 N N . ASN A 1 73 ? -5.578 -1.171 -10.485 1.000 36.440 70 ASN A N 1
ATOM 547 C CA . ASN A 1 73 ? -4.905 -0.841 -9.208 1.000 33.954 70 ASN A CA 1
ATOM 548 C C . ASN A 1 73 ? -5.843 -1.267 -8.073 1.000 37.580 70 ASN A C 1
ATOM 549 O O . ASN A 1 73 ? -7.072 -1.328 -8.288 1.000 37.277 70 ASN A O 1
ATOM 554 N N . ALA A 1 74 ? -5.277 -1.637 -6.936 1.000 38.814 71 ALA A N 1
ATOM 555 C CA . ALA A 1 74 ? -6.035 -2.055 -5.746 1.000 40.723 71 ALA A CA 1
ATOM 556 C C . ALA A 1 74 ? -5.717 -1.053 -4.637 1.000 44.618 71 ALA A C 1
ATOM 557 O O . ALA A 1 74 ? -4.555 -0.689 -4.509 1.000 46.876 71 ALA A O 1
ATOM 559 N N . ILE A 1 75 ? -6.740 -0.531 -3.965 1.000 42.768 72 ILE A N 1
ATOM 560 C CA . ILE A 1 75 ? -6.608 0.344 -2.778 1.000 47.854 72 ILE A CA 1
ATOM 561 C C . ILE A 1 75 ? -6.906 -0.519 -1.549 1.000 48.631 72 ILE A C 1
ATOM 562 O O . ILE A 1 75 ? -8.036 -1.069 -1.434 1.000 44.321 72 ILE A O 1
ATOM 567 N N . PHE A 1 76 ? -5.922 -0.590 -0.668 1.000 49.522 73 PHE A N 1
ATOM 568 C CA . PHE A 1 76 ? -5.907 -1.379 0.587 1.000 55.545 73 PHE A CA 1
ATOM 569 C C . PHE A 1 76 ? -6.406 -0.488 1.718 1.000 50.816 73 PHE A C 1
ATOM 570 O O . PHE A 1 76 ? -5.628 0.326 2.139 1.000 55.737 73 PHE A O 1
ATOM 578 N N . LEU A 1 77 ? -7.677 -0.591 2.105 1.000 51.952 74 LEU A N 1
ATOM 579 C CA . LEU A 1 77 ? -8.218 0.031 3.337 1.000 55.531 74 LEU A CA 1
ATOM 580 C C . LEU A 1 77 ? -8.161 -0.989 4.491 1.000 66.053 74 LEU A C 1
ATOM 581 O O . LEU A 1 77 ? -8.956 -1.986 4.515 1.000 59.107 74 LEU A O 1
ATOM 586 N N . SER A 1 78 ? -7.250 -0.742 5.428 1.000 68.011 75 SER A N 1
ATOM 587 C CA . SER A 1 78 ? -7.054 -1.534 6.665 1.000 81.031 75 SER A CA 1
ATOM 588 C C . SER A 1 78 ? -8.155 -1.192 7.666 1.000 71.325 75 SER A C 1
ATOM 589 O O . SER A 1 78 ? -8.888 -0.222 7.476 1.000 65.072 75 SER A O 1
ATOM 592 N N . PRO A 1 79 ? -8.380 -2.041 8.700 1.000 90.620 76 PRO A N 1
ATOM 593 C CA . PRO A 1 79 ? -9.559 -1.899 9.562 1.000 94.130 76 PRO A CA 1
ATOM 594 C C . PRO A 1 79 ? -9.853 -0.432 9.912 1.000 103.613 76 PRO A C 1
ATOM 595 O O . PRO A 1 79 ? -10.827 0.108 9.367 1.000 90.610 76 PRO A O 1
ATOM 599 N N . ASN A 1 80 ? -8.967 0.188 10.709 1.000 111.031 77 ASN A N 1
ATOM 600 C CA . ASN A 1 80 ? -9.170 1.536 11.306 1.000 118.159 77 ASN A CA 1
ATOM 601 C C . ASN A 1 80 ? -8.639 2.594 10.331 1.000 114.477 77 ASN A C 1
ATOM 602 O O . ASN A 1 80 ? -7.817 3.432 10.749 1.000 108.126 77 ASN A O 1
ATOM 607 N N . ASP A 1 81 ? -9.100 2.529 9.076 1.000 111.438 78 ASP A N 1
ATOM 608 C CA . ASP A 1 81 ? -8.939 3.572 8.029 1.000 106.043 78 ASP A CA 1
ATOM 609 C C . ASP A 1 81 ? -10.294 4.239 7.789 1.000 107.582 78 ASP A C 1
ATOM 610 O O . ASP A 1 81 ? -10.386 5.475 7.947 1.000 111.284 78 ASP A O 1
ATOM 615 N N . THR A 1 82 ? -11.291 3.434 7.411 1.000 109.273 79 THR A N 1
ATOM 616 C CA . THR A 1 82 ? -12.658 3.876 7.018 1.000 109.254 79 THR A CA 1
ATOM 617 C C . THR A 1 82 ? -13.666 3.314 8.034 1.000 102.461 79 THR A C 1
ATOM 618 O O . THR A 1 82 ? -13.360 2.275 8.662 1.000 98.000 79 THR A O 1
ATOM 622 N N . GLN A 1 83 ? -14.802 4.003 8.201 1.000 93.239 80 GLN A N 1
ATOM 623 C CA . GLN A 1 83 ? -15.845 3.715 9.223 1.000 92.120 80 GLN A CA 1
ATOM 624 C C . GLN A 1 83 ? -16.807 2.644 8.717 1.000 78.816 80 GLN A C 1
ATOM 625 O O . GLN A 1 83 ? -17.589 2.928 7.780 1.000 69.721 80 GLN A O 1
ATOM 631 N N . LEU A 1 84 ? -16.771 1.475 9.360 1.000 74.354 81 LEU A N 1
ATOM 632 C CA . LEU A 1 84 ? -17.642 0.320 9.028 1.000 84.097 81 LEU A CA 1
ATOM 633 C C . LEU A 1 84 ? -18.723 0.143 10.106 1.000 77.595 81 LEU A C 1
ATOM 634 O O . LEU A 1 84 ? -19.488 -0.829 10.010 1.000 75.813 81 LEU A O 1
ATOM 639 N N . GLY A 1 85 ? -18.837 1.082 11.052 1.000 80.895 82 GLY A N 1
ATOM 640 C CA . GLY A 1 85 ? -19.891 1.052 12.085 1.000 74.964 82 GLY A CA 1
ATOM 641 C C . GLY A 1 85 ? -21.278 0.954 11.462 1.000 75.537 82 GLY A C 1
ATOM 642 O O . GLY A 1 85 ? -21.558 1.725 10.498 1.000 60.373 82 GLY A O 1
ATOM 643 N N . ARG A 1 86 ? -22.133 0.075 12.005 1.000 70.742 83 ARG A N 1
ATOM 644 C CA . ARG A 1 86 ? -23.528 -0.130 11.513 1.000 74.422 83 ARG A CA 1
ATOM 645 C C . ARG A 1 86 ? -24.231 1.231 11.453 1.000 63.709 83 ARG A C 1
ATOM 646 O O . ARG A 1 86 ? -23.883 2.119 12.267 1.000 63.294 83 ARG A O 1
ATOM 654 N N . GLY A 1 87 ? -25.186 1.380 10.527 1.000 61.863 84 GLY A N 1
ATOM 655 C CA . GLY A 1 87 ? -25.901 2.639 10.241 1.000 62.773 84 GLY A CA 1
ATOM 656 C C . GLY A 1 87 ? -25.219 3.447 9.146 1.000 68.802 84 GLY A C 1
ATOM 657 O O . GLY A 1 87 ? -24.603 2.820 8.258 1.000 67.963 84 GLY A O 1
ATOM 658 N N . GLU A 1 88 ? -25.319 4.784 9.230 1.000 74.893 85 GLU A N 1
ATOM 659 C CA . GLU A 1 88 ? -24.800 5.805 8.269 1.000 75.783 85 GLU A CA 1
ATOM 660 C C . GLU A 1 88 ? -23.296 5.627 8.018 1.000 71.508 85 GLU A C 1
ATOM 661 O O . GLU A 1 88 ? -22.863 5.616 6.868 1.000 66.060 85 GLU A O 1
ATOM 667 N N . PRO A 1 89 ? -22.431 5.430 9.043 1.000 77.353 86 PRO A N 1
ATOM 668 C CA . PRO A 1 89 ? -21.000 5.242 8.784 1.000 77.639 86 PRO A CA 1
ATOM 669 C C . PRO A 1 89 ? -20.728 4.180 7.692 1.000 81.122 86 PRO A C 1
ATOM 670 O O . PRO A 1 89 ? -19.872 4.406 6.860 1.000 72.174 86 PRO A O 1
ATOM 674 N N . LEU A 1 90 ? -21.490 3.077 7.691 1.000 81.553 87 LEU A N 1
ATOM 675 C CA . LEU A 1 90 ? -21.411 1.946 6.719 1.000 74.871 87 LEU A CA 1
ATOM 676 C C . LEU A 1 90 ? -21.898 2.403 5.330 1.000 71.380 87 LEU A C 1
ATOM 677 O O . LEU A 1 90 ? -21.149 2.177 4.339 1.000 57.124 87 LEU A O 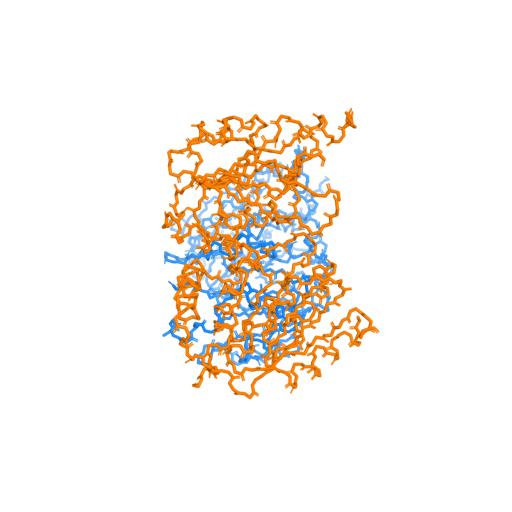1
ATOM 682 N N . GLU A 1 91 ? -23.069 3.055 5.260 1.000 62.758 88 GLU A N 1
ATOM 683 C CA . GLU A 1 91 ? -23.818 3.320 3.997 1.000 61.056 88 GLU A CA 1
ATOM 684 C C . GLU A 1 91 ? -23.168 4.465 3.221 1.000 72.894 88 GLU A C 1
ATOM 685 O O . GLU A 1 91 ? -23.388 4.571 1.990 1.000 74.268 88 GLU A O 1
ATOM 691 N N . ASP A 1 92 ? -22.477 5.341 3.947 1.000 75.930 89 ASP A N 1
ATOM 692 C CA . ASP A 1 92 ? -21.809 6.544 3.398 1.000 72.074 89 ASP A CA 1
ATOM 693 C C . ASP A 1 92 ? -20.411 6.143 2.916 1.000 56.064 89 ASP A C 1
ATOM 694 O O . ASP A 1 92 ? -20.053 6.580 1.830 1.000 63.297 89 ASP A O 1
ATOM 699 N N . SER A 1 93 ? -19.687 5.292 3.657 1.000 46.742 90 SER A N 1
ATOM 700 C CA . SER A 1 93 ? -18.472 4.595 3.165 1.000 53.616 90 SER A CA 1
ATOM 701 C C . SER A 1 93 ? -18.738 3.947 1.784 1.000 56.472 90 SER A C 1
ATOM 702 O O . SER A 1 93 ? -17.823 4.010 0.917 1.000 51.696 90 SER A O 1
ATOM 705 N N . ALA A 1 94 ? -19.926 3.346 1.592 1.000 51.425 91 ALA A N 1
ATOM 706 C CA . ALA A 1 94 ? -20.314 2.541 0.410 1.000 50.069 91 ALA A CA 1
ATOM 707 C C . ALA A 1 94 ? -20.504 3.422 -0.820 1.000 50.034 91 ALA A C 1
ATOM 708 O O . ALA A 1 94 ? -19.894 3.117 -1.857 1.000 51.738 91 ALA A O 1
ATOM 710 N N . ARG A 1 95 ? -21.365 4.432 -0.706 1.000 52.382 92 ARG A N 1
ATOM 711 C CA . ARG A 1 95 ? -21.779 5.347 -1.803 1.000 54.731 92 ARG A CA 1
ATOM 712 C C . ARG A 1 95 ? -20.574 6.152 -2.328 1.000 51.021 92 ARG A C 1
ATOM 713 O O . ARG A 1 95 ? -20.483 6.338 -3.559 1.000 50.653 92 ARG A O 1
ATOM 721 N N . VAL A 1 96 ? -19.696 6.597 -1.431 1.000 44.444 93 VAL A N 1
ATOM 722 C CA . VAL A 1 96 ? -18.541 7.499 -1.707 1.000 52.630 93 VAL A CA 1
ATOM 723 C C . VAL A 1 96 ? -17.396 6.661 -2.295 1.000 48.898 93 VAL A C 1
ATOM 724 O O . VAL A 1 96 ? -16.788 7.079 -3.296 1.000 50.872 93 VAL A O 1
ATOM 728 N N . ILE A 1 97 ? -17.121 5.501 -1.714 1.000 44.567 94 ILE A N 1
ATOM 729 C CA . ILE A 1 97 ? -16.011 4.651 -2.210 1.000 42.295 94 ILE A CA 1
ATOM 730 C C . ILE A 1 97 ? -16.377 4.133 -3.599 1.000 39.173 94 ILE A C 1
ATOM 731 O O . ILE A 1 97 ? -15.479 4.068 -4.433 1.000 41.667 94 ILE A O 1
ATOM 736 N N . SER A 1 98 ? -17.650 3.850 -3.840 1.000 36.254 95 SER A N 1
ATOM 737 C CA . SER A 1 98 ? -18.119 3.260 -5.102 1.000 39.734 95 SER A CA 1
ATOM 738 C C . SER A 1 98 ? -18.283 4.352 -6.174 1.000 38.166 95 SER A C 1
ATOM 739 O O . SER A 1 98 ? -18.403 3.984 -7.334 1.000 39.206 95 SER A O 1
ATOM 742 N N . SER A 1 99 ? -18.261 5.635 -5.812 1.000 40.941 96 SER A N 1
ATOM 743 C CA . SER A 1 99 ? -18.309 6.761 -6.787 1.000 41.242 96 SER A CA 1
ATOM 744 C C . SER A 1 99 ? -16.897 6.936 -7.356 1.000 39.144 96 SER A C 1
ATOM 745 O O . SER A 1 99 ? -16.743 7.611 -8.375 1.000 44.359 96 SER A O 1
ATOM 748 N N . MET A 1 100 ? -15.890 6.392 -6.667 1.000 39.144 97 MET A N 1
ATOM 749 C CA . MET A 1 100 ? -14.473 6.534 -7.039 1.000 41.998 97 MET A CA 1
ATOM 750 C C . MET A 1 100 ? -13.887 5.246 -7.637 1.000 39.991 97 MET A C 1
ATOM 751 O O . MET A 1 100 ? -13.096 5.378 -8.563 1.000 39.700 97 MET A O 1
ATOM 756 N N . VAL A 1 101 ? -14.191 4.064 -7.106 1.000 33.924 98 VAL A N 1
ATOM 757 C CA . VAL A 1 101 ? -13.537 2.795 -7.573 1.000 37.066 98 VAL A CA 1
ATOM 758 C C . VAL A 1 101 ? -14.540 2.014 -8.433 1.000 34.265 98 VAL A C 1
ATOM 759 O O . VAL A 1 101 ? -15.668 2.460 -8.548 1.000 36.621 98 VAL A O 1
ATOM 763 N N . ASP A 1 102 ? -14.147 0.891 -9.031 1.000 33.423 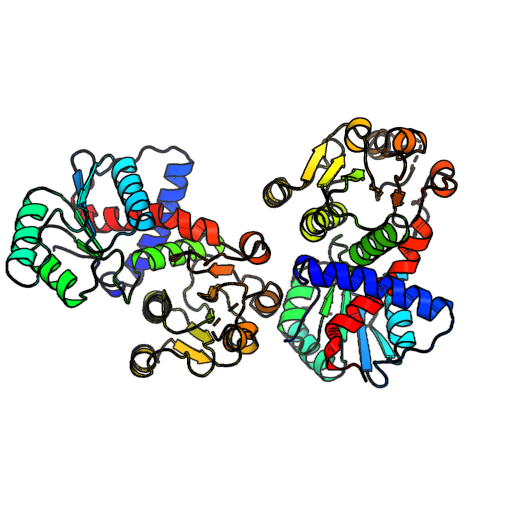99 ASP A N 1
ATOM 764 C CA . ASP A 1 102 ? -14.992 0.195 -10.039 1.000 35.019 99 ASP A CA 1
ATOM 765 C C . ASP A 1 102 ? -15.554 -1.109 -9.454 1.000 34.744 99 ASP A C 1
ATOM 766 O O . ASP A 1 102 ? -16.538 -1.635 -10.020 1.000 37.014 99 ASP A O 1
ATOM 771 N N . ILE A 1 103 ? -14.954 -1.604 -8.368 1.000 32.414 100 ILE A N 1
ATOM 772 C CA . ILE A 1 103 ? -15.309 -2.900 -7.726 1.000 30.417 100 ILE A CA 1
ATOM 773 C C . ILE A 1 103 ? -14.754 -2.857 -6.311 1.000 32.949 100 ILE A C 1
ATOM 774 O O . ILE A 1 103 ? -13.710 -2.246 -6.124 1.000 34.805 100 ILE A O 1
ATOM 779 N N . ILE A 1 104 ? -15.471 -3.430 -5.356 1.000 36.351 101 ILE A N 1
ATOM 780 C CA . ILE A 1 104 ? -15.052 -3.461 -3.930 1.000 36.454 101 ILE A CA 1
ATOM 781 C C . ILE A 1 104 ? -15.042 -4.915 -3.471 1.000 35.681 101 ILE A C 1
ATOM 782 O O . ILE A 1 104 ? -16.009 -5.628 -3.758 1.000 34.134 101 ILE A O 1
ATOM 787 N N . MET A 1 105 ? -13.963 -5.364 -2.840 1.000 37.308 102 MET A N 1
ATOM 788 C CA . MET A 1 105 ? -14.023 -6.588 -2.005 1.000 36.965 102 MET A CA 1
ATOM 789 C C . MET A 1 105 ? -14.095 -6.142 -0.527 1.000 37.012 102 MET A C 1
ATOM 790 O O . MET A 1 105 ? -13.443 -5.135 -0.144 1.000 34.701 102 MET A O 1
ATOM 795 N N . ILE A 1 106 ? -14.873 -6.865 0.267 1.000 36.698 103 ILE A N 1
ATOM 796 C CA . ILE A 1 106 ? -15.090 -6.596 1.714 1.000 43.760 103 ILE A CA 1
ATOM 797 C C . ILE A 1 106 ? -14.822 -7.885 2.467 1.000 40.949 103 ILE A C 1
ATOM 798 O O . ILE A 1 106 ? -15.372 -8.921 2.065 1.000 39.871 103 ILE A O 1
ATOM 803 N N . ARG A 1 107 ? -14.058 -7.775 3.549 1.000 41.590 104 ARG A N 1
ATOM 804 C CA . ARG A 1 107 ? -13.891 -8.813 4.593 1.000 39.819 104 ARG A CA 1
ATOM 805 C C . ARG A 1 107 ? -14.474 -8.209 5.881 1.000 46.503 104 ARG A C 1
ATOM 806 O O . ARG A 1 107 ? -13.877 -7.265 6.407 1.000 46.898 104 ARG A O 1
ATOM 814 N N . THR A 1 108 ? -15.639 -8.682 6.298 1.000 47.368 105 THR A N 1
ATOM 815 C CA . THR A 1 108 ? -16.360 -8.262 7.530 1.000 59.576 105 THR A CA 1
ATOM 816 C C . THR A 1 108 ? -16.803 -9.527 8.282 1.000 55.236 105 THR A C 1
ATOM 817 O O . THR A 1 108 ? -16.306 -10.613 7.942 1.000 51.272 105 THR A O 1
ATOM 821 N N . PHE A 1 109 ? -17.644 -9.399 9.311 1.000 68.266 106 PHE A N 1
ATOM 822 C CA . PHE A 1 109 ? -18.208 -10.568 10.036 1.000 75.072 106 PHE A CA 1
ATOM 823 C C . PHE A 1 109 ? -19.731 -10.478 10.029 1.000 75.949 106 PHE A C 1
ATOM 824 O O . PHE A 1 109 ? -20.325 -11.534 9.915 1.000 80.277 106 PHE A O 1
ATOM 832 N N . GLY A 1 110 ? -20.326 -9.283 10.095 1.000 93.613 107 GLY A N 1
ATOM 833 C CA . GLY A 1 110 ? -21.764 -9.088 9.806 1.000 102.379 107 GLY A CA 1
ATOM 834 C C . GLY A 1 110 ? -22.139 -9.633 8.428 1.000 116.468 107 GLY A C 1
ATOM 835 O O . GLY A 1 110 ? -21.524 -9.194 7.436 1.000 122.806 107 GLY A O 1
ATOM 836 N N . HIS A 1 111 ? -23.092 -10.574 8.355 1.000 115.531 108 HIS A N 1
ATOM 837 C CA . HIS A 1 111 ? -23.739 -11.031 7.093 1.000 105.975 108 HIS A CA 1
ATOM 838 C C . HIS A 1 111 ? -24.771 -9.973 6.665 1.000 103.836 108 HIS A C 1
ATOM 839 O O . HIS A 1 111 ? -25.023 -9.839 5.449 1.000 101.162 108 HIS A O 1
ATOM 846 N N . GLU A 1 112 ? -25.308 -9.213 7.625 1.000 89.344 109 GLU A N 1
ATOM 847 C CA . GLU A 1 112 ? -26.181 -8.031 7.369 1.000 84.789 109 GLU A CA 1
ATOM 848 C C . GLU A 1 112 ? -25.308 -6.827 6.967 1.000 69.813 109 GLU A C 1
ATOM 849 O O . GLU A 1 112 ? -25.804 -5.961 6.231 1.000 65.052 109 GLU A O 1
ATOM 855 N N . LYS A 1 113 ? -24.050 -6.756 7.414 1.000 61.122 110 LYS A N 1
ATOM 856 C CA . LYS A 1 113 ? -23.168 -5.615 7.064 1.000 64.686 110 LYS A CA 1
ATOM 857 C C . LYS A 1 113 ? -22.844 -5.663 5.564 1.000 56.305 110 LYS A C 1
ATOM 858 O O . LYS A 1 113 ? -22.906 -4.638 4.916 1.000 54.797 110 LYS A O 1
ATOM 864 N N . VAL A 1 114 ? -22.488 -6.824 5.031 1.000 57.484 111 VAL A N 1
ATOM 865 C CA . VAL A 1 114 ? -22.062 -6.919 3.607 1.000 63.294 111 VAL A CA 1
ATOM 866 C C . VAL A 1 114 ? -23.298 -6.610 2.736 1.000 61.062 111 VAL A C 1
ATOM 867 O O . VAL A 1 114 ? -23.165 -5.825 1.785 1.000 52.837 111 VAL A O 1
ATOM 871 N N . GLU A 1 115 ? -24.490 -7.072 3.123 1.000 58.913 112 GLU A N 1
ATOM 872 C CA . GLU A 1 115 ? -25.747 -6.789 2.376 1.000 61.775 112 GLU A CA 1
ATOM 873 C C . GLU A 1 115 ? -26.031 -5.290 2.376 1.000 53.299 112 GLU A C 1
ATOM 874 O O . GLU A 1 115 ? -26.498 -4.778 1.345 1.000 55.199 112 GLU A O 1
ATOM 880 N N . THR A 1 116 ? -25.845 -4.603 3.495 1.000 50.503 113 THR A N 1
ATOM 881 C CA . THR A 1 116 ? -26.148 -3.148 3.550 1.000 52.523 113 THR A CA 1
ATOM 882 C C . THR A 1 116 ? -25.125 -2.406 2.674 1.000 47.823 113 THR A C 1
ATOM 883 O O . THR A 1 116 ? -25.493 -1.521 1.912 1.000 48.227 113 THR A O 1
ATOM 887 N N . PHE A 1 117 ? -23.858 -2.760 2.794 1.000 48.087 114 PHE A N 1
ATOM 888 C CA . PHE A 1 117 ? -22.794 -2.138 1.980 1.000 55.486 114 PHE A CA 1
ATOM 889 C C . PHE A 1 117 ? -23.226 -2.255 0.514 1.000 50.537 114 PHE A C 1
ATOM 890 O O . PHE A 1 117 ? -23.344 -1.218 -0.156 1.000 48.328 114 PHE A O 1
ATOM 898 N N . ALA A 1 118 ? -23.586 -3.468 0.071 1.000 49.575 115 ALA A N 1
ATOM 899 C CA . ALA A 1 118 ? -24.009 -3.752 -1.322 1.000 45.478 115 ALA A CA 1
ATOM 900 C C . ALA A 1 118 ? -25.183 -2.860 -1.744 1.000 47.254 115 ALA A C 1
ATOM 901 O O . ALA A 1 118 ? -25.129 -2.330 -2.872 1.000 45.435 115 ALA A O 1
ATOM 903 N N . GLU A 1 119 ? -26.193 -2.668 -0.886 1.000 47.236 116 GLU A N 1
ATOM 904 C CA . GLU A 1 119 ? -27.437 -1.920 -1.248 1.000 49.814 116 GLU A CA 1
ATOM 905 C C . GLU A 1 119 ? -27.112 -0.474 -1.670 1.000 42.254 116 GLU A C 1
ATOM 906 O O . GLU A 1 119 ? -27.747 0.040 -2.604 1.000 48.455 116 GLU A O 1
ATOM 912 N N . TYR A 1 120 ? -26.123 0.142 -1.040 1.000 42.486 117 TYR A N 1
ATOM 913 C CA . TYR A 1 120 ? -25.729 1.556 -1.269 1.000 50.866 117 TYR A CA 1
ATOM 914 C C . TYR A 1 120 ? -24.512 1.674 -2.207 1.000 50.285 117 TYR A C 1
ATOM 915 O O . TYR A 1 120 ? -24.055 2.796 -2.424 1.000 59.689 117 TYR A O 1
ATOM 924 N N . SER A 1 121 ? -23.971 0.563 -2.726 1.000 49.106 118 SER A N 1
ATOM 925 C CA . SER A 1 121 ? -22.820 0.585 -3.663 1.000 41.391 118 SER A CA 1
ATOM 926 C C . SER A 1 121 ? -23.339 0.771 -5.089 1.000 39.178 118 SER A C 1
ATOM 927 O O . SER A 1 121 ? -24.228 0.020 -5.487 1.000 41.716 118 SER A O 1
ATOM 930 N N . SER A 1 122 ? -22.764 1.711 -5.849 1.000 43.532 119 SER A N 1
ATOM 931 C CA . SER A 1 122 ? -23.006 1.839 -7.307 1.000 41.845 119 SER A CA 1
ATOM 932 C C . SER A 1 122 ? -22.156 0.785 -8.041 1.000 39.773 119 SER A C 1
ATOM 933 O O . SER A 1 122 ? -22.337 0.647 -9.259 1.000 38.807 119 SER A O 1
ATOM 936 N N . VAL A 1 123 ? -21.273 0.054 -7.350 1.000 38.522 120 VAL A N 1
ATOM 937 C CA . VAL A 1 123 ? -20.355 -0.925 -8.020 1.000 36.866 120 VAL A CA 1
ATOM 938 C C . VAL A 1 123 ? -20.458 -2.309 -7.379 1.000 35.647 120 VAL A C 1
ATOM 939 O O . VAL A 1 123 ? -20.854 -2.477 -6.218 1.000 34.852 120 VAL A O 1
ATOM 943 N N . PRO A 1 124 ? -20.070 -3.352 -8.135 1.000 35.726 121 PRO A N 1
ATOM 944 C CA . PRO A 1 124 ? -20.094 -4.722 -7.636 1.000 36.262 121 PRO A CA 1
ATOM 945 C C . PRO A 1 124 ? -19.281 -4.914 -6.349 1.000 35.606 121 PRO A C 1
ATOM 946 O O . PRO A 1 124 ? -18.213 -4.361 -6.234 1.000 37.880 121 PRO A O 1
ATOM 950 N N . ILE A 1 125 ? -19.861 -5.662 -5.414 1.000 35.569 122 ILE A N 1
ATOM 951 C CA . ILE A 1 125 ? -19.262 -6.000 -4.105 1.000 36.739 122 ILE A CA 1
ATOM 952 C C . ILE A 1 125 ? -18.915 -7.474 -4.168 1.000 36.147 122 ILE A C 1
ATOM 953 O O . ILE A 1 125 ? -19.795 -8.257 -4.503 1.000 35.083 122 ILE A O 1
ATOM 958 N N . ILE A 1 126 ? -17.706 -7.802 -3.750 1.000 36.079 123 ILE A N 1
ATOM 959 C CA . ILE A 1 126 ? -17.275 -9.199 -3.522 1.000 40.544 123 ILE A CA 1
ATOM 960 C C . ILE A 1 126 ? -17.144 -9.365 -2.022 1.000 39.474 123 ILE A C 1
ATOM 961 O O . ILE A 1 126 ? -16.391 -8.571 -1.416 1.000 37.455 123 ILE A O 1
ATOM 966 N N . ASN A 1 127 ? -17.883 -10.320 -1.472 1.000 40.063 124 ASN A N 1
ATOM 967 C CA . ASN A 1 127 ? -17.706 -10.804 -0.082 1.000 42.533 124 ASN A CA 1
ATOM 968 C C . ASN A 1 127 ? -16.642 -11.893 -0.109 1.000 40.498 124 ASN A C 1
ATOM 969 O O . ASN A 1 127 ? -16.987 -13.005 -0.481 1.000 42.308 124 ASN A O 1
ATOM 974 N N . ALA A 1 128 ? -15.406 -11.574 0.265 1.000 39.085 125 ALA A N 1
ATOM 975 C CA . ALA A 1 128 ? -14.239 -12.462 0.085 1.000 46.993 125 ALA A CA 1
ATOM 976 C C . ALA A 1 128 ? -14.348 -13.630 1.069 1.000 51.481 125 ALA A C 1
ATOM 977 O O . ALA A 1 128 ? -14.011 -14.809 0.724 1.000 44.699 125 ALA A O 1
ATOM 979 N N . LEU A 1 129 ? -14.741 -13.260 2.285 1.000 48.924 126 LEU A N 1
ATOM 980 C CA . LEU A 1 129 ? -14.936 -14.164 3.434 1.000 49.556 126 LEU A CA 1
ATOM 981 C C . LEU A 1 129 ? -15.597 -13.362 4.543 1.000 48.275 126 LEU A C 1
ATOM 982 O O . LEU A 1 129 ? -15.369 -12.145 4.695 1.000 52.931 126 LEU A O 1
ATOM 987 N N . THR A 1 130 ? -16.378 -14.089 5.295 1.000 46.563 127 THR A N 1
ATOM 988 C CA . THR A 1 130 ? -17.064 -13.631 6.502 1.000 58.003 127 THR A CA 1
ATOM 989 C C . THR A 1 130 ? -16.490 -14.539 7.593 1.000 58.234 127 THR A C 1
ATOM 990 O O . THR A 1 130 ? -15.550 -15.291 7.252 1.000 53.248 127 THR A O 1
ATOM 994 N N . ASP A 1 131 ? -17.015 -14.491 8.818 1.000 54.535 128 ASP A N 1
ATOM 995 C CA . ASP A 1 131 ? -16.603 -15.394 9.922 1.000 56.731 128 ASP A CA 1
ATOM 996 C C . ASP A 1 131 ? -17.207 -16.791 9.689 1.000 52.508 128 ASP A C 1
ATOM 997 O O . ASP A 1 131 ? -16.620 -17.719 10.199 1.000 52.440 128 ASP A O 1
ATOM 1002 N N . ASP A 1 132 ? -18.305 -16.943 8.932 1.000 58.230 129 ASP A N 1
ATOM 1003 C CA . ASP A 1 132 ? -19.026 -18.237 8.690 1.000 55.979 129 ASP A CA 1
ATOM 1004 C C . ASP A 1 132 ? -18.749 -18.874 7.299 1.000 53.023 129 ASP A C 1
ATOM 1005 O O . ASP A 1 132 ? -18.927 -20.098 7.147 1.000 50.974 129 ASP A O 1
ATOM 1010 N N . TYR A 1 133 ? -18.501 -18.075 6.268 1.000 45.804 130 TYR A N 1
ATOM 1011 C CA . TYR A 1 133 ? -18.493 -18.491 4.837 1.000 45.862 130 TYR A CA 1
ATOM 1012 C C . TYR A 1 133 ? -17.237 -17.947 4.175 1.000 37.365 130 TYR A C 1
ATOM 1013 O O . TYR A 1 133 ? -16.787 -16.811 4.494 1.000 44.596 130 TYR A O 1
ATOM 1022 N N . HIS A 1 134 ? -16.640 -18.751 3.310 1.000 41.414 131 HIS A N 1
ATOM 1023 C CA . HIS A 1 134 ? -15.356 -18.448 2.618 1.000 41.793 131 HIS A CA 1
ATOM 1024 C C . HIS A 1 134 ? -15.546 -18.593 1.111 1.000 42.436 131 HIS A C 1
ATOM 1025 O O . HIS A 1 134 ? -15.046 -19.528 0.516 1.000 38.744 131 HIS A O 1
ATOM 1032 N N . PRO A 1 135 ? -16.350 -17.738 0.467 1.000 39.318 132 PRO A N 1
ATOM 1033 C CA . PRO A 1 135 ? -16.758 -17.995 -0.906 1.000 43.403 132 PRO A CA 1
ATOM 1034 C C . PRO A 1 135 ? -15.600 -17.924 -1.918 1.000 42.305 132 PRO A C 1
ATOM 1035 O O . PRO A 1 135 ? -15.606 -18.737 -2.794 1.000 37.468 132 PRO A O 1
ATOM 1039 N N . CYS A 1 136 ? -14.618 -17.034 -1.721 1.000 38.802 133 CYS A N 1
ATOM 1040 C CA . CYS A 1 136 ? -13.414 -16.952 -2.578 1.000 38.052 133 CYS A CA 1
ATOM 1041 C C . CYS A 1 136 ? -12.555 -18.209 -2.430 1.000 40.036 133 CYS A C 1
ATOM 1042 O O . CYS A 1 136 ? -12.141 -18.781 -3.474 1.000 34.895 133 CYS A O 1
ATOM 1045 N N . GLN A 1 137 ? -12.353 -18.703 -1.210 1.000 36.515 134 GLN A N 1
ATOM 1046 C CA . GLN A 1 137 ? -11.547 -19.928 -1.037 1.000 35.678 134 GLN A CA 1
ATOM 1047 C C . GLN A 1 137 ? -12.327 -21.099 -1.640 1.000 36.916 134 GLN A C 1
ATOM 1048 O O . GLN A 1 137 ? -11.734 -22.029 -2.252 1.000 33.565 134 GLN A O 1
ATOM 1054 N N . LEU A 1 138 ? -13.636 -21.075 -1.493 1.000 35.171 135 LEU A N 1
ATOM 1055 C CA . LEU A 1 138 ? -14.408 -22.178 -2.046 1.000 35.727 135 LEU A CA 1
ATOM 1056 C C . LEU A 1 138 ? -14.300 -22.177 -3.585 1.000 37.187 135 LEU A C 1
ATOM 1057 O O . LEU A 1 138 ? -14.123 -23.252 -4.139 1.000 35.430 135 LEU A O 1
ATOM 1062 N N . LEU A 1 139 ? -14.422 -21.041 -4.263 1.000 37.235 136 LEU A N 1
ATOM 1063 C CA . LEU A 1 139 ? -14.167 -20.959 -5.721 1.000 39.653 136 LEU A CA 1
ATOM 1064 C C . LEU A 1 139 ? -12.765 -21.503 -6.058 1.000 42.369 136 LEU A C 1
ATOM 1065 O O . LEU A 1 139 ? -12.638 -22.259 -7.048 1.000 37.838 136 LEU A O 1
ATOM 1070 N N . ALA A 1 140 ? -11.736 -21.153 -5.285 1.000 34.636 137 ALA A N 1
ATOM 1071 C CA . ALA A 1 140 ? -10.359 -21.624 -5.553 1.000 36.830 137 ALA A CA 1
ATOM 1072 C C . ALA A 1 140 ? -10.309 -23.148 -5.382 1.000 39.158 137 ALA A C 1
ATOM 1073 O O . ALA A 1 140 ? -9.660 -23.798 -6.210 1.000 38.534 137 ALA A O 1
ATOM 1075 N N . ASP A 1 141 ? -10.961 -23.685 -4.352 1.000 32.970 138 ASP A N 1
ATOM 1076 C CA . ASP A 1 141 ? -11.054 -25.156 -4.142 1.000 39.751 138 ASP A CA 1
ATOM 1077 C C . ASP A 1 141 ? -11.758 -25.842 -5.334 1.000 37.561 138 ASP A C 1
ATOM 1078 O O . ASP A 1 141 ? -11.288 -26.900 -5.790 1.000 35.803 138 ASP A O 1
ATOM 1083 N N . MET A 1 142 ? -12.855 -25.294 -5.826 1.000 36.558 139 MET A N 1
ATOM 1084 C CA . MET A 1 142 ? -13.569 -25.911 -6.973 1.000 37.380 139 MET A CA 1
ATOM 1085 C C . MET A 1 142 ? -12.718 -25.788 -8.248 1.000 39.385 139 MET A C 1
ATOM 1086 O O . MET A 1 142 ? -12.675 -26.762 -9.011 1.000 33.252 139 MET A O 1
ATOM 1091 N N . GLN A 1 143 ? -11.989 -24.679 -8.449 1.000 36.570 140 GLN A N 1
ATOM 1092 C CA . GLN A 1 143 ? -11.064 -24.575 -9.610 1.000 33.130 140 GLN A CA 1
ATOM 1093 C C . GLN A 1 143 ? -10.040 -25.714 -9.536 1.000 40.577 140 GLN A C 1
ATOM 1094 O O . GLN A 1 143 ? -9.735 -26.339 -10.578 1.000 37.746 140 GLN A O 1
ATOM 1100 N N . THR A 1 144 ? -9.506 -25.951 -8.341 1.000 36.618 141 THR A N 1
ATOM 1101 C CA . THR A 1 144 ? -8.356 -26.848 -8.129 1.000 40.062 141 THR A CA 1
ATOM 1102 C C . THR A 1 144 ? -8.818 -28.284 -8.442 1.000 42.042 141 THR A C 1
ATOM 1103 O O . THR A 1 144 ? -8.131 -28.995 -9.173 1.000 40.916 141 THR A O 1
ATOM 1107 N N . TYR A 1 145 ? -9.960 -28.687 -7.914 1.000 42.036 142 TYR A N 1
ATOM 1108 C CA . TYR A 1 145 ? -10.591 -29.975 -8.257 1.000 43.496 142 TYR A CA 1
ATOM 1109 C C . TYR A 1 145 ? -10.745 -30.073 -9.786 1.000 39.458 142 TYR A C 1
ATOM 1110 O O . TYR A 1 145 ? -10.318 -31.084 -10.330 1.000 35.692 142 TYR A O 1
ATOM 1119 N N . TYR A 1 146 ? -11.421 -29.118 -10.418 1.000 40.057 143 TYR A N 1
ATOM 1120 C CA . TYR A 1 146 ? -11.665 -29.098 -11.883 1.000 43.700 143 TYR A CA 1
ATOM 1121 C C . TYR A 1 146 ? -10.359 -29.316 -12.679 1.000 46.039 143 TYR A C 1
ATOM 1122 O O . TYR A 1 146 ? -10.352 -30.190 -13.581 1.000 45.937 143 TYR A O 1
ATOM 1131 N N . GLU A 1 147 ? -9.276 -28.619 -12.319 1.000 41.999 144 GLU A N 1
ATOM 1132 C CA . GLU A 1 147 ? -7.972 -28.679 -13.014 1.000 45.941 144 GLU A CA 1
ATOM 1133 C C . GLU A 1 147 ? -7.348 -30.059 -12.901 1.000 44.686 144 GLU A C 1
ATOM 1134 O O . GLU A 1 147 ? -6.586 -30.417 -13.771 1.000 49.757 144 GLU A O 1
ATOM 1140 N N . HIS A 1 148 ? -7.558 -30.772 -11.817 1.000 46.340 145 HIS A N 1
ATOM 1141 C CA . HIS A 1 148 ? -6.882 -32.070 -11.626 1.000 43.107 145 HIS A CA 1
ATOM 1142 C C . HIS A 1 148 ? -7.789 -33.221 -12.103 1.000 47.819 145 HIS A C 1
ATOM 1143 O O . HIS A 1 148 ? -7.225 -34.264 -12.478 1.000 47.572 145 HIS A O 1
ATOM 1150 N N . ARG A 1 149 ? -9.126 -33.067 -12.056 1.000 40.988 146 ARG A N 1
ATOM 1151 C CA . ARG A 1 149 ? -10.089 -34.185 -12.277 1.000 39.999 146 ARG A CA 1
ATOM 1152 C C . ARG A 1 149 ? -11.318 -33.759 -13.081 1.000 40.177 146 ARG A C 1
ATOM 1153 O O . ARG A 1 149 ? -12.238 -34.562 -13.212 1.000 48.775 146 ARG A O 1
ATOM 1161 N N . GLY A 1 150 ? -11.366 -32.570 -13.641 1.000 40.406 147 GLY A N 1
ATOM 1162 C CA . GLY A 1 150 ? -12.578 -32.172 -14.368 1.000 44.852 147 GLY A CA 1
ATOM 1163 C C . GLY A 1 150 ? -13.751 -31.922 -13.432 1.000 45.686 147 GLY A C 1
ATOM 1164 O O . GLY A 1 150 ? -13.551 -31.734 -12.234 1.000 49.210 147 GLY A O 1
ATOM 1165 N N . SER A 1 151 ? -14.947 -31.981 -13.990 1.000 45.193 148 SER A N 1
ATOM 1166 C CA . SER A 1 151 ? -16.235 -31.628 -13.366 1.000 46.435 148 SER A CA 1
ATOM 1167 C C . SER A 1 151 ? -16.471 -32.430 -12.083 1.000 46.992 148 SER A C 1
ATOM 1168 O O . SER A 1 151 ? -16.283 -33.652 -12.058 1.000 47.788 148 SER A O 1
ATOM 1171 N N . ILE A 1 152 ? -16.947 -31.738 -11.054 1.000 46.403 149 ILE A N 1
ATOM 1172 C CA . ILE A 1 152 ? -17.277 -32.333 -9.728 1.000 46.251 149 ILE A CA 1
ATOM 1173 C C . ILE A 1 152 ? -18.768 -32.718 -9.677 1.000 43.415 149 ILE A C 1
ATOM 1174 O O . ILE A 1 152 ? -19.200 -33.317 -8.669 1.000 43.833 149 ILE A O 1
ATOM 1179 N N . GLU A 1 153 ? -19.541 -32.409 -10.715 1.000 47.079 150 GLU A N 1
ATOM 1180 C CA . GLU A 1 153 ? -20.988 -32.768 -10.767 1.000 53.330 150 GLU A CA 1
ATOM 1181 C C . GLU A 1 153 ? -21.151 -34.293 -10.585 1.000 49.912 150 GLU A C 1
ATOM 1182 O O . GLU A 1 153 ? -20.369 -35.065 -11.166 1.000 44.095 150 GLU A O 1
ATOM 1188 N N . ASN A 1 154 ? -22.078 -34.713 -9.730 1.000 47.116 151 ASN A N 1
ATOM 1189 C CA . ASN A 1 154 ? -22.336 -36.142 -9.396 1.000 54.305 151 ASN A CA 1
ATOM 1190 C C . ASN A 1 154 ? -21.092 -36.824 -8.824 1.000 56.036 151 ASN A C 1
ATOM 1191 O O . ASN A 1 154 ? -21.029 -38.070 -8.880 1.000 57.412 151 ASN A O 1
ATOM 1196 N N . LYS A 1 155 ? -20.157 -36.077 -8.233 1.000 52.094 152 LYS A N 1
ATOM 1197 C CA . LYS A 1 155 ? -19.026 -36.717 -7.515 1.000 48.068 152 LYS A CA 1
ATOM 1198 C C . LYS A 1 155 ? -19.355 -36.773 -6.026 1.000 44.603 152 LYS A C 1
ATOM 1199 O O . LYS A 1 155 ? -20.334 -36.158 -5.594 1.000 42.535 152 LYS A O 1
ATOM 1205 N N . ILE A 1 156 ? -18.515 -37.459 -5.268 1.000 46.490 153 ILE A N 1
ATOM 1206 C CA . ILE A 1 156 ? -18.663 -37.625 -3.800 1.000 43.183 153 ILE A CA 1
ATOM 1207 C C . ILE A 1 156 ? -17.538 -36.839 -3.145 1.000 43.284 153 ILE A C 1
ATOM 1208 O O . ILE A 1 156 ? -16.339 -37.086 -3.472 1.000 43.851 153 ILE A O 1
ATOM 1213 N N . VAL A 1 157 ? -17.906 -35.944 -2.242 1.000 41.538 154 VAL A N 1
ATOM 1214 C CA . VAL A 1 157 ? -16.926 -35.133 -1.465 1.000 43.170 154 VAL A CA 1
ATOM 1215 C C . VAL A 1 157 ? -17.080 -35.503 0.002 1.000 40.109 154 VAL A C 1
ATOM 1216 O O . VAL A 1 157 ? -18.225 -35.682 0.453 1.000 45.756 154 VAL A O 1
ATOM 1220 N N . THR A 1 158 ? -15.967 -35.716 0.684 1.000 39.185 155 THR A N 1
ATOM 1221 C CA . THR A 1 158 ? -15.945 -36.065 2.120 1.000 40.021 155 THR A CA 1
ATOM 1222 C C . THR A 1 158 ? -15.187 -34.975 2.863 1.000 42.166 155 THR A C 1
ATOM 1223 O O . THR A 1 158 ? -13.958 -34.810 2.613 1.000 37.435 155 THR A O 1
ATOM 1227 N N . TRP A 1 159 ? -15.944 -34.229 3.670 1.000 39.452 156 TRP A N 1
ATOM 1228 C CA . TRP A 1 159 ? -15.442 -33.279 4.686 1.000 38.123 156 TRP A CA 1
ATOM 1229 C C . TRP A 1 159 ? -15.077 -34.059 5.948 1.000 40.840 156 TRP A C 1
ATOM 1230 O O . TRP A 1 159 ? -15.954 -34.709 6.495 1.000 41.890 156 TRP A O 1
ATOM 1241 N N . VAL A 1 160 ? -13.844 -33.946 6.417 1.000 36.856 157 VAL A N 1
ATOM 1242 C CA . VAL A 1 160 ? -13.364 -34.598 7.663 1.000 37.359 157 VAL A CA 1
ATOM 1243 C C . VAL A 1 160 ? -12.979 -33.494 8.655 1.000 44.739 157 VAL A C 1
ATOM 1244 O O . VAL A 1 160 ? -12.007 -32.749 8.359 1.000 48.627 157 VAL A O 1
ATOM 1248 N N . GLY A 1 161 ? -13.700 -33.428 9.784 1.000 45.921 158 GLY A N 1
ATOM 1249 C CA . GLY A 1 161 ? -13.484 -32.516 10.925 1.000 50.183 158 GLY A CA 1
ATOM 1250 C C . GLY A 1 161 ? -14.791 -31.934 11.439 1.000 49.446 158 GLY A C 1
ATOM 1251 O O . GLY A 1 161 ? -15.866 -32.524 11.194 1.000 48.137 158 GLY A O 1
ATOM 1252 N N . ASP A 1 162 ? -14.721 -30.801 12.126 1.000 50.436 159 ASP A N 1
ATOM 1253 C CA . ASP A 1 162 ? -15.901 -30.149 12.764 1.000 50.803 159 ASP A CA 1
ATOM 1254 C C . ASP A 1 162 ? -16.642 -29.306 11.724 1.000 52.662 159 ASP A C 1
ATOM 1255 O O . ASP A 1 162 ? -16.219 -29.308 10.553 1.000 48.048 159 ASP A O 1
ATOM 1260 N N . GLY A 1 163 ? -17.662 -28.563 12.185 1.000 52.871 160 GLY A N 1
ATOM 1261 C CA . GLY A 1 163 ? -18.517 -27.645 11.406 1.000 51.527 160 GLY A CA 1
ATOM 1262 C C . GLY A 1 163 ? -17.960 -26.238 11.275 1.000 43.767 160 GLY A C 1
ATOM 1263 O O . GLY A 1 163 ? -18.670 -25.420 10.729 1.000 55.082 160 GLY A O 1
ATOM 1264 N N . ASN A 1 164 ? -16.700 -25.996 11.630 1.000 46.897 161 ASN A N 1
ATOM 1265 C CA . ASN A 1 164 ? -16.038 -24.676 11.494 1.000 52.249 161 ASN A CA 1
ATOM 1266 C C . ASN A 1 164 ? -15.265 -24.578 10.169 1.000 52.988 161 ASN A C 1
ATOM 1267 O O . ASN A 1 164 ? -15.182 -25.559 9.403 1.000 46.746 161 ASN A O 1
ATOM 1272 N N . ASN A 1 165 ? -14.663 -23.418 9.949 1.000 50.999 162 ASN A N 1
ATOM 1273 C CA . ASN A 1 165 ? -13.720 -23.197 8.837 1.000 49.176 162 ASN A CA 1
ATOM 1274 C C . ASN A 1 165 ? -14.578 -23.310 7.578 1.000 49.694 162 ASN A C 1
ATOM 1275 O O . ASN A 1 165 ? -15.688 -22.721 7.565 1.000 49.557 162 ASN A O 1
ATOM 1280 N N . MET A 1 166 ? -14.190 -24.144 6.616 1.000 46.685 163 MET A N 1
ATOM 1281 C CA . MET A 1 166 ? -14.879 -24.143 5.307 1.000 45.729 163 MET A CA 1
ATOM 1282 C C . MET A 1 166 ? -16.039 -25.154 5.247 1.000 42.541 163 MET A C 1
ATOM 1283 O O . MET A 1 166 ? -16.674 -25.281 4.191 1.000 41.803 163 MET A O 1
ATOM 1288 N N . CYS A 1 167 ? -16.422 -25.758 6.365 1.000 42.519 164 CYS A N 1
ATOM 1289 C CA . CYS A 1 167 ? -17.468 -26.804 6.364 1.000 42.063 164 CYS A CA 1
ATOM 1290 C C . CYS A 1 167 ? -18.748 -26.295 5.712 1.000 42.414 164 CYS A C 1
ATOM 1291 O O . CYS A 1 167 ? -19.252 -26.954 4.790 1.000 45.059 164 CYS A O 1
ATOM 1294 N N . SER A 1 168 ? -19.292 -25.181 6.205 1.000 41.272 165 SER A N 1
ATOM 1295 C CA . SER A 1 168 ? -20.546 -24.591 5.691 1.000 41.301 165 SER A CA 1
ATOM 1296 C C . SER A 1 168 ? -20.415 -24.212 4.214 1.000 40.582 165 SER A C 1
ATOM 1297 O O . SER A 1 168 ? -21.406 -24.373 3.449 1.000 42.423 165 SER A O 1
ATOM 1300 N N . SER A 1 169 ? -19.262 -23.677 3.819 1.000 41.432 166 SER A N 1
ATOM 1301 C CA . SER A 1 169 ? -18.998 -23.363 2.395 1.000 42.217 166 SER A CA 1
ATOM 1302 C C . SER A 1 169 ? -19.119 -24.635 1.558 1.000 37.541 166 SER A C 1
ATOM 1303 O O . SER A 1 169 ? -19.687 -24.539 0.487 1.000 39.399 166 SER A O 1
ATOM 1306 N N . PHE A 1 170 ? -18.594 -25.776 2.017 1.000 38.134 167 PHE A N 1
ATOM 1307 C CA . PHE A 1 170 ? -18.655 -27.045 1.246 1.000 39.116 167 PHE A CA 1
ATOM 1308 C C . PHE A 1 170 ? -20.117 -27.516 1.185 1.000 44.022 167 PHE A C 1
ATOM 1309 O O . PHE A 1 170 ? -20.575 -27.912 0.093 1.000 45.844 167 PHE A O 1
ATOM 1317 N N . MET A 1 171 ? -20.836 -27.457 2.305 1.000 46.857 168 MET A N 1
ATOM 1318 C CA . MET A 1 171 ? -22.264 -27.856 2.386 1.000 51.491 168 MET A CA 1
ATOM 1319 C C . MET A 1 171 ? -23.051 -27.013 1.390 1.000 50.421 168 MET A C 1
ATOM 1320 O O . MET A 1 171 ? -23.787 -27.595 0.593 1.000 52.364 168 MET A O 1
ATOM 1325 N N . GLN A 1 172 ? -22.825 -25.695 1.387 1.000 49.533 169 GLN A N 1
ATOM 1326 C CA . GLN A 1 172 ? -23.505 -24.760 0.459 1.000 49.210 169 GLN A CA 1
ATOM 1327 C C . GLN A 1 172 ? -23.142 -25.121 -0.984 1.000 49.096 169 GLN A C 1
ATOM 1328 O O . GLN A 1 172 ? -24.045 -25.119 -1.823 1.000 44.968 169 GLN A O 1
ATOM 1334 N N . ALA A 1 173 ? -21.878 -25.456 -1.256 1.000 42.205 170 ALA A N 1
ATOM 1335 C CA . ALA A 1 173 ? -21.362 -25.724 -2.619 1.000 42.403 170 ALA A CA 1
ATOM 1336 C C . ALA A 1 173 ? -21.963 -27.025 -3.175 1.000 47.492 170 ALA A C 1
ATOM 1337 O O . ALA A 1 173 ? -22.130 -27.123 -4.394 1.000 43.584 170 ALA A O 1
ATOM 1339 N N . ALA A 1 174 ? -22.223 -28.018 -2.320 1.000 46.270 171 ALA A N 1
ATOM 1340 C CA . ALA A 1 174 ? -22.740 -29.345 -2.731 1.000 46.503 171 ALA A CA 1
ATOM 1341 C C . ALA A 1 174 ? -23.901 -29.139 -3.709 1.000 47.697 171 ALA A C 1
ATOM 1342 O O . ALA A 1 174 ? -23.839 -29.642 -4.845 1.000 52.205 171 ALA A O 1
ATOM 1344 N N . ASN A 1 175 ? -24.866 -28.307 -3.336 1.000 53.192 172 ASN A N 1
ATOM 1345 C CA . ASN A 1 175 ? -26.122 -28.125 -4.100 1.000 57.154 172 ASN A CA 1
ATOM 1346 C C . ASN A 1 175 ? -25.823 -27.398 -5.414 1.000 56.512 172 ASN A C 1
ATOM 1347 O O . ASN A 1 175 ? -26.262 -27.836 -6.490 1.000 59.905 172 ASN A O 1
ATOM 1352 N N . GLN A 1 176 ? -25.000 -26.370 -5.333 1.000 54.402 173 GLN A N 1
ATOM 1353 C CA . GLN A 1 176 ? -24.719 -25.440 -6.442 1.000 53.643 173 GLN A CA 1
ATOM 1354 C C . GLN A 1 176 ? -23.846 -26.068 -7.517 1.000 51.181 173 GLN A C 1
ATOM 1355 O O . GLN A 1 176 ? -24.075 -25.741 -8.677 1.000 60.799 173 GLN A O 1
ATOM 1361 N N . PHE A 1 177 ? -22.805 -26.806 -7.127 1.000 47.095 174 PHE A N 1
ATOM 1362 C CA . PHE A 1 177 ? -21.880 -27.503 -8.053 1.000 45.234 174 PHE A CA 1
ATOM 1363 C C . PHE A 1 177 ? -22.362 -28.927 -8.323 1.000 45.207 174 PHE A C 1
ATOM 1364 O O . PHE A 1 177 ? -21.660 -29.618 -9.054 1.000 50.616 174 PHE A O 1
ATOM 1372 N N . GLY A 1 178 ? -23.432 -29.375 -7.666 1.000 51.184 175 GLY A N 1
ATOM 1373 C CA . GLY A 1 178 ? -24.069 -30.693 -7.906 1.000 52.016 175 GLY A CA 1
ATOM 1374 C C . GLY A 1 178 ? -23.315 -31.898 -7.339 1.000 51.099 175 GLY A C 1
ATOM 1375 O O . GLY A 1 178 ? -23.378 -32.974 -7.954 1.000 48.232 175 GLY A O 1
ATOM 1376 N N . PHE A 1 179 ? -22.634 -31.787 -6.198 1.000 45.295 176 PHE A N 1
ATOM 1377 C CA . PHE A 1 179 ? -21.968 -32.966 -5.592 1.000 43.957 176 PHE A CA 1
ATOM 1378 C C . PHE A 1 179 ? -22.687 -33.378 -4.315 1.000 43.003 176 PHE A C 1
ATOM 1379 O O . PHE A 1 179 ? -23.472 -32.591 -3.759 1.000 48.406 176 PHE A O 1
ATOM 1387 N N . GLU A 1 180 ? -22.385 -34.604 -3.907 1.000 41.752 177 GLU A N 1
ATOM 1388 C CA . GLU A 1 180 ? -22.823 -35.267 -2.660 1.000 47.014 177 GLU A CA 1
ATOM 1389 C C . GLU A 1 180 ? -21.733 -35.016 -1.622 1.000 42.877 177 GLU A C 1
ATOM 1390 O O . GLU A 1 180 ? -20.577 -35.316 -1.902 1.000 44.662 177 GLU A O 1
ATOM 1396 N N . LEU A 1 181 ? -22.081 -34.483 -0.465 1.000 39.128 178 LEU A N 1
ATOM 1397 C CA . LEU A 1 181 ? -21.111 -34.258 0.621 1.000 38.959 178 LEU A CA 1
ATOM 1398 C C . LEU A 1 181 ? -21.451 -35.142 1.807 1.000 39.212 178 LEU A C 1
ATOM 1399 O O . LEU A 1 181 ? -22.594 -35.029 2.345 1.000 43.584 178 LEU A O 1
ATOM 1404 N N . ARG A 1 182 ? -20.430 -35.825 2.314 1.000 40.523 179 ARG A N 1
ATOM 1405 C CA . ARG A 1 182 ? -20.428 -36.447 3.657 1.000 41.558 179 ARG A CA 1
ATOM 1406 C C . ARG A 1 182 ? -19.567 -35.633 4.616 1.000 44.527 179 ARG A C 1
ATOM 1407 O O . ARG A 1 182 ? -18.375 -35.407 4.353 1.000 47.717 179 ARG A O 1
ATOM 1415 N N . VAL A 1 183 ? -20.147 -35.304 5.753 1.000 43.323 180 VAL A N 1
ATOM 1416 C CA . VAL A 1 183 ? -19.427 -34.672 6.879 1.000 43.300 180 VAL A CA 1
ATOM 1417 C C . VAL A 1 183 ? -19.083 -35.783 7.858 1.000 44.155 180 VAL A C 1
ATOM 1418 O O . VAL A 1 183 ? -20.009 -36.366 8.423 1.000 48.078 180 VAL A O 1
ATOM 1422 N N . ALA A 1 184 ? -17.800 -36.108 7.959 1.000 44.048 181 ALA A N 1
ATOM 1423 C CA . ALA A 1 184 ? -17.232 -37.019 8.963 1.000 44.297 181 ALA A CA 1
ATOM 1424 C C . ALA A 1 184 ? -16.718 -36.152 10.114 1.000 46.002 181 ALA A C 1
ATOM 1425 O O . ALA A 1 184 ? -15.595 -35.629 10.035 1.000 42.684 181 ALA A O 1
ATOM 1427 N N . ALA A 1 185 ? -17.577 -35.962 11.110 1.000 46.660 182 ALA A N 1
ATOM 1428 C CA . ALA A 1 185 ? -17.367 -35.074 12.273 1.000 49.659 182 ALA A CA 1
ATOM 1429 C C . ALA A 1 185 ? -17.240 -35.908 13.545 1.000 46.837 182 ALA A C 1
ATOM 1430 O O . ALA A 1 185 ? -18.041 -36.812 13.751 1.000 48.472 182 ALA A O 1
ATOM 1432 N N . PRO A 1 186 ? -16.267 -35.621 14.441 1.000 45.804 183 PRO A N 1
ATOM 1433 C CA . PRO A 1 186 ? -16.146 -36.351 15.696 1.000 51.538 183 PRO A CA 1
ATOM 1434 C C . PRO A 1 186 ? -17.390 -36.066 16.550 1.000 53.357 183 PRO A C 1
ATOM 1435 O O . PRO A 1 186 ? -17.983 -34.989 16.439 1.000 50.193 183 PRO A O 1
ATOM 1439 N N . TYR A 1 187 ? -17.813 -37.086 17.292 1.000 54.038 184 TYR A N 1
ATOM 1440 C CA . TYR A 1 187 ? -18.875 -37.010 18.323 1.000 54.172 184 TYR A CA 1
ATOM 1441 C C . TYR A 1 187 ? -18.668 -35.747 19.160 1.000 47.749 184 TYR A C 1
ATOM 1442 O O . TYR A 1 187 ? -17.607 -35.616 19.743 1.000 52.892 184 TYR A O 1
ATOM 1451 N N . GLY A 1 188 ? -19.663 -34.865 19.213 1.000 49.460 185 GLY A N 1
ATOM 1452 C CA . GLY A 1 188 ? -19.645 -33.650 20.042 1.000 55.318 185 GLY A CA 1
ATOM 1453 C C . GLY A 1 188 ? -19.093 -32.452 19.294 1.000 57.211 185 GLY A C 1
ATOM 1454 O O . GLY A 1 188 ? -18.989 -31.402 19.920 1.000 56.083 185 GLY A O 1
ATOM 1455 N N . PHE A 1 189 ? -18.742 -32.613 18.012 1.000 53.111 186 PHE A N 1
ATOM 1456 C CA . PHE A 1 189 ? -18.164 -31.554 17.157 1.000 49.543 186 PHE A CA 1
ATOM 1457 C C . PHE A 1 189 ? -18.849 -31.564 15.795 1.000 55.044 186 PHE A C 1
ATOM 1458 O O . PHE A 1 189 ? -18.223 -31.123 14.814 1.000 55.542 186 PHE A O 1
ATOM 1466 N N . GLU A 1 190 ? -20.102 -32.019 15.746 1.000 53.216 187 GLU A N 1
ATOM 1467 C CA . GLU A 1 190 ? -20.911 -32.038 14.509 1.000 55.196 187 GLU A CA 1
ATOM 1468 C C . GLU A 1 190 ? -21.344 -30.617 14.170 1.000 57.661 187 GLU A C 1
ATOM 1469 O O . GLU A 1 190 ? -21.430 -29.789 15.057 1.000 52.389 187 GLU A O 1
ATOM 1475 N N . PRO A 1 191 ? -21.596 -30.282 12.880 1.000 59.426 188 PRO A N 1
ATOM 1476 C CA . PRO A 1 191 ? -22.184 -28.995 12.516 1.000 63.872 188 PRO A CA 1
ATOM 1477 C C . PRO A 1 191 ? -23.563 -28.795 13.168 1.000 73.158 188 PRO A C 1
ATOM 1478 O O . PRO A 1 191 ? -24.177 -29.785 13.525 1.000 64.465 188 PRO A O 1
ATOM 1482 N N . ASP A 1 192 ? -24.023 -27.541 13.251 1.000 81.478 189 ASP A N 1
ATOM 1483 C CA . ASP A 1 192 ? -25.409 -27.152 13.632 1.000 81.649 189 ASP A CA 1
ATOM 1484 C C . ASP A 1 192 ? -26.423 -28.003 12.882 1.000 75.086 189 ASP A C 1
ATOM 1485 O O . ASP A 1 192 ? -26.442 -27.982 11.654 1.000 70.475 189 ASP A O 1
ATOM 1490 N N . PRO A 1 193 ? -27.321 -28.721 13.595 1.000 72.008 190 PRO A N 1
ATOM 1491 C CA . PRO A 1 193 ? -28.406 -29.466 12.953 1.000 71.166 190 PRO A CA 1
ATOM 1492 C C . PRO A 1 193 ? -29.210 -28.612 11.967 1.000 71.653 190 PRO A C 1
ATOM 1493 O O . PRO A 1 193 ? -29.580 -29.114 10.912 1.000 78.077 190 PRO A O 1
ATOM 1497 N N . LYS A 1 194 ? -29.467 -27.354 12.332 1.000 71.575 191 LYS A N 1
ATOM 1498 C CA . LYS A 1 194 ? -30.295 -26.432 11.507 1.000 86.396 191 LYS A CA 1
ATOM 1499 C C . LYS A 1 194 ? -29.644 -26.277 10.125 1.000 80.085 191 LYS A C 1
ATOM 1500 O O . LYS A 1 194 ? -30.384 -26.381 9.137 1.000 84.104 191 LYS A O 1
ATOM 1506 N N . LEU A 1 195 ? -28.313 -26.108 10.063 1.000 84.201 192 LEU A N 1
ATOM 1507 C CA . LEU A 1 195 ? -27.500 -26.107 8.805 1.000 81.787 192 LEU A CA 1
ATOM 1508 C C . LEU A 1 195 ? -27.683 -27.422 8.038 1.000 73.197 192 LEU A C 1
ATOM 1509 O O . LEU A 1 195 ? -28.080 -27.384 6.847 1.000 70.882 192 LEU A O 1
ATOM 1514 N N . MET A 1 196 ? -27.393 -28.543 8.697 1.000 72.079 193 MET A N 1
ATOM 1515 C CA . MET A 1 196 ? -27.510 -29.903 8.100 1.000 75.560 193 MET A CA 1
ATOM 1516 C C . MET A 1 196 ? -28.859 -30.003 7.389 1.000 70.312 193 MET A C 1
ATOM 1517 O O . MET A 1 196 ? -28.889 -30.456 6.237 1.000 77.425 193 MET A O 1
ATOM 1522 N N . GLU A 1 197 ? -29.916 -29.557 8.071 1.000 74.961 194 GLU A N 1
ATOM 1523 C CA . GLU A 1 197 ? -31.322 -29.623 7.606 1.000 75.518 194 GLU A CA 1
ATOM 1524 C C . GLU A 1 197 ? -31.472 -28.755 6.355 1.000 68.116 194 GLU A C 1
ATOM 1525 O O . GLU A 1 197 ? -32.092 -29.219 5.381 1.000 69.825 194 GLU A O 1
ATOM 1531 N N . ARG A 1 198 ? -30.907 -27.548 6.374 1.000 65.491 195 ARG A N 1
ATOM 1532 C CA . ARG A 1 198 ? -30.921 -26.603 5.225 1.000 70.958 195 ARG A CA 1
ATOM 1533 C C . ARG A 1 198 ? -30.354 -27.297 3.973 1.000 75.073 195 ARG A C 1
ATOM 1534 O O . ARG A 1 198 ? -30.942 -27.154 2.875 1.000 76.054 195 ARG A O 1
ATOM 1542 N N . PHE A 1 199 ? -29.274 -28.065 4.125 1.000 65.336 196 PHE A N 1
ATOM 1543 C CA . PHE A 1 199 ? -28.556 -28.697 2.989 1.000 66.107 196 PHE A CA 1
ATOM 1544 C C . PHE A 1 199 ? -28.764 -30.216 3.023 1.000 71.343 196 PHE A C 1
ATOM 1545 O O . PHE A 1 199 ? -27.971 -30.945 2.394 1.000 73.072 196 PHE A O 1
ATOM 1553 N N . SER A 1 200 ? -29.823 -30.682 3.692 1.000 68.232 197 SER A N 1
ATOM 1554 C CA . SER A 1 200 ? -30.112 -32.128 3.894 1.000 69.483 197 SER A CA 1
ATOM 1555 C C . SER A 1 200 ? -30.273 -32.834 2.537 1.000 66.624 197 SER A C 1
ATOM 1556 O O . SER A 1 200 ? -30.023 -34.042 2.476 1.000 63.439 197 SER A O 1
ATOM 1559 N N . HIS A 1 201 ? -30.649 -32.121 1.471 1.000 63.969 198 HIS A N 1
ATOM 1560 C CA . HIS A 1 201 ? -30.764 -32.702 0.104 1.000 70.048 198 HIS A CA 1
ATOM 1561 C C . HIS A 1 201 ? -29.430 -33.331 -0.352 1.000 72.564 198 HIS A C 1
ATOM 1562 O O . HIS A 1 201 ? -29.450 -34.409 -0.924 1.000 67.575 198 HIS A O 1
ATOM 1569 N N . CYS A 1 202 ? -28.292 -32.662 -0.155 1.000 68.864 199 CYS A N 1
ATOM 1570 C CA . CYS A 1 202 ? -27.012 -33.004 -0.835 1.000 64.278 199 CYS A CA 1
ATOM 1571 C C . CYS A 1 202 ? -25.955 -33.486 0.155 1.000 57.864 199 CYS A C 1
ATOM 1572 O O . CYS A 1 202 ? -24.910 -33.940 -0.310 1.000 50.777 199 CYS A O 1
ATOM 1575 N N . VAL A 1 203 ? -26.232 -33.329 1.447 1.000 52.923 200 VAL A N 1
ATOM 1576 C CA . VAL A 1 203 ? -25.252 -33.403 2.560 1.000 53.948 200 VAL A CA 1
ATOM 1577 C C . VAL A 1 203 ? -25.770 -34.427 3.566 1.000 51.027 200 VAL A C 1
ATOM 1578 O O . VAL A 1 203 ? -26.952 -34.390 3.822 1.000 53.783 200 VAL A O 1
ATOM 1582 N N . SER A 1 204 ? -24.902 -35.286 4.088 1.000 48.727 201 SER A N 1
ATOM 1583 C CA . SER A 1 204 ? -25.221 -36.281 5.142 1.000 51.613 201 SER A CA 1
ATOM 1584 C C . SER A 1 204 ? -24.109 -36.289 6.182 1.000 49.640 201 SER A C 1
ATOM 1585 O O . SER A 1 204 ? -22.923 -36.073 5.830 1.000 57.848 201 SER A O 1
ATOM 1588 N N . LEU A 1 205 ? -24.488 -36.549 7.419 1.000 50.491 202 LEU A N 1
ATOM 1589 C CA . LEU A 1 205 ? -23.588 -36.650 8.583 1.000 50.658 202 LEU A CA 1
ATOM 1590 C C . LEU A 1 205 ? -23.217 -38.114 8.784 1.000 50.587 202 LEU A C 1
ATOM 1591 O O . LEU A 1 205 ? -24.132 -38.911 8.906 1.000 55.546 202 LEU A O 1
ATOM 1596 N N . VAL A 1 206 ? -21.922 -38.437 8.849 1.000 57.706 203 VAL A N 1
ATOM 1597 C CA . VAL A 1 206 ? -21.382 -39.836 8.888 1.000 54.405 203 VAL A CA 1
ATOM 1598 C C . VAL A 1 206 ? -20.233 -39.888 9.911 1.000 54.702 203 VAL A C 1
ATOM 1599 O O . VAL A 1 206 ? -19.157 -39.323 9.637 1.000 59.503 203 VAL A O 1
ATOM 1603 N N . GLU A 1 207 ? -20.435 -40.547 11.051 1.000 48.365 204 GLU A N 1
ATOM 1604 C CA . GLU A 1 207 ? -19.444 -40.613 12.158 1.000 45.733 204 GLU A CA 1
ATOM 1605 C C . GLU A 1 207 ? -18.176 -41.343 11.738 1.000 42.067 204 GLU A C 1
ATOM 1606 O O . GLU A 1 207 ? -17.056 -40.914 12.113 1.000 46.596 204 GLU A O 1
ATOM 1612 N N . ASN A 1 208 ? -18.347 -42.476 11.081 1.000 46.643 205 ASN A N 1
ATOM 1613 C CA . ASN A 1 208 ? -17.225 -43.372 10.718 1.000 51.742 205 ASN A CA 1
ATOM 1614 C C . ASN A 1 208 ? -16.469 -42.776 9.514 1.000 47.513 205 ASN A C 1
ATOM 1615 O O . ASN A 1 208 ? -17.039 -42.757 8.399 1.000 51.717 205 ASN A O 1
ATOM 1620 N N . VAL A 1 209 ? -15.245 -42.299 9.726 1.000 47.250 206 VAL A N 1
ATOM 1621 C CA . VAL A 1 209 ? -14.449 -41.570 8.694 1.000 48.831 206 VAL A CA 1
ATOM 1622 C C . VAL A 1 209 ? -14.079 -42.547 7.565 1.000 50.108 206 VAL A C 1
ATOM 1623 O O . VAL A 1 209 ? -14.302 -42.207 6.378 1.000 47.427 206 VAL A O 1
ATOM 1627 N N . GLN A 1 210 ? -13.655 -43.758 7.918 1.000 52.869 207 GLN A N 1
ATOM 1628 C CA . GLN A 1 210 ? -13.460 -44.908 6.982 1.000 55.412 207 GLN A CA 1
ATOM 1629 C C . GLN A 1 210 ? -14.671 -45.064 6.053 1.000 50.621 207 GLN A C 1
ATOM 1630 O O . GLN A 1 210 ? -14.473 -45.038 4.819 1.000 54.010 207 GLN A O 1
ATOM 1636 N N . ASP A 1 211 ? -15.903 -45.083 6.560 1.000 52.887 208 ASP A N 1
ATOM 1637 C CA . ASP A 1 211 ? -17.104 -45.247 5.693 1.000 53.606 208 ASP A CA 1
ATOM 1638 C C . ASP A 1 211 ? -17.314 -43.984 4.862 1.000 55.447 208 ASP A C 1
ATOM 1639 O O . ASP A 1 211 ? -17.693 -44.126 3.696 1.000 57.652 208 ASP A O 1
ATOM 1644 N N . ALA A 1 212 ? -17.149 -42.796 5.458 1.000 52.009 209 ALA A N 1
ATOM 1645 C CA . ALA A 1 212 ? -17.348 -41.494 4.765 1.000 51.518 209 ALA A CA 1
ATOM 1646 C C . ALA A 1 212 ? -16.408 -41.404 3.553 1.000 44.017 209 ALA A C 1
ATOM 1647 O O . ALA A 1 212 ? -16.831 -40.872 2.508 1.000 50.631 209 ALA A O 1
ATOM 1649 N N . ALA A 1 213 ? -15.204 -41.960 3.674 1.000 44.142 210 ALA A N 1
ATOM 1650 C CA . ALA A 1 213 ? -14.129 -41.859 2.655 1.000 49.726 210 ALA A CA 1
ATOM 1651 C C . ALA A 1 213 ? -14.431 -42.753 1.441 1.000 48.764 210 ALA A C 1
ATOM 1652 O O . ALA A 1 213 ? -14.044 -42.396 0.313 1.000 46.562 210 ALA A O 1
ATOM 1654 N N . LYS A 1 214 ? -15.158 -43.843 1.663 1.000 57.751 211 LYS A N 1
ATOM 1655 C CA . LYS A 1 214 ? -15.546 -44.859 0.650 1.000 59.868 211 LYS A CA 1
ATOM 1656 C C . LYS A 1 214 ? -16.028 -44.188 -0.642 1.000 50.050 211 LYS A C 1
ATOM 1657 O O . LYS A 1 214 ? -17.065 -43.501 -0.643 1.000 47.581 211 LYS A O 1
ATOM 1663 N N . ASP A 1 215 ? -15.288 -44.393 -1.725 1.000 48.782 212 ASP A N 1
ATOM 1664 C CA . ASP A 1 215 ? -15.652 -43.915 -3.085 1.000 49.394 212 ASP A CA 1
ATOM 1665 C C . ASP A 1 215 ? -15.522 -42.390 -3.171 1.000 46.097 212 ASP A C 1
ATOM 1666 O O . ASP A 1 215 ? -16.154 -41.826 -4.061 1.000 51.665 212 ASP A O 1
ATOM 1671 N N . ALA A 1 216 ? -14.804 -41.722 -2.267 1.000 44.764 213 ALA A N 1
ATOM 1672 C CA . ALA A 1 216 ? -14.736 -40.234 -2.302 1.000 43.671 213 ALA A CA 1
ATOM 1673 C C . ALA A 1 216 ? -13.826 -39.837 -3.463 1.000 38.137 213 ALA A C 1
ATOM 1674 O O . ALA A 1 216 ? -12.791 -40.497 -3.679 1.000 40.243 213 ALA A O 1
ATOM 1676 N N . ASN A 1 217 ? -14.205 -38.782 -4.164 1.000 40.133 214 ASN A N 1
ATOM 1677 C CA . ASN A 1 217 ? -13.431 -38.135 -5.250 1.000 38.157 214 ASN A CA 1
ATOM 1678 C C . ASN A 1 217 ? -12.589 -36.976 -4.723 1.000 39.406 214 ASN A C 1
ATOM 1679 O O . ASN A 1 217 ? -11.568 -36.656 -5.339 1.000 37.653 214 ASN A O 1
ATOM 1684 N N . LEU A 1 218 ? -13.042 -36.355 -3.644 1.000 40.179 215 LEU A N 1
ATOM 1685 C CA . LEU A 1 218 ? -12.323 -35.268 -2.942 1.000 34.943 215 LEU A CA 1
ATOM 1686 C C . LEU A 1 218 ? -12.515 -35.486 -1.461 1.000 35.084 215 LEU A C 1
ATOM 1687 O O . LEU A 1 218 ? -13.653 -35.621 -1.021 1.000 38.192 215 LEU A O 1
ATOM 1692 N N . ILE A 1 219 ? -11.417 -35.594 -0.747 1.000 33.142 216 ILE A N 1
ATOM 1693 C CA . ILE A 1 219 ? -11.382 -35.521 0.729 1.000 35.767 216 ILE A CA 1
ATOM 1694 C C . ILE A 1 219 ? -10.805 -34.152 1.114 1.000 36.184 216 ILE A C 1
ATOM 1695 O O . ILE A 1 219 ? -9.696 -33.795 0.649 1.000 34.561 216 ILE A O 1
ATOM 1700 N N . VAL A 1 220 ? -11.546 -33.426 1.946 1.000 36.552 217 VAL A N 1
ATOM 1701 C CA . VAL A 1 220 ? -11.159 -32.098 2.470 1.000 37.937 217 VAL A CA 1
ATOM 1702 C C . VAL A 1 220 ? -11.301 -32.071 4.003 1.000 39.451 217 VAL A C 1
ATOM 1703 O O . VAL A 1 220 ? -12.278 -32.623 4.554 1.000 39.973 217 VAL A O 1
ATOM 1707 N N . THR A 1 221 ? -10.331 -31.472 4.693 1.000 37.452 218 THR A N 1
ATOM 1708 C CA . THR A 1 221 ? -10.260 -31.514 6.178 1.000 41.341 218 THR A CA 1
ATOM 1709 C C . THR A 1 221 ? -9.798 -30.175 6.773 1.000 39.342 218 THR A C 1
ATOM 1710 O O . THR A 1 221 ? -8.995 -29.493 6.151 1.000 42.927 218 THR A O 1
ATOM 1714 N N . ASP A 1 222 ? -10.281 -29.859 7.974 1.000 44.795 219 ASP A N 1
ATOM 1715 C CA . ASP A 1 222 ? -9.731 -28.784 8.840 1.000 50.228 219 ASP A CA 1
ATOM 1716 C C . ASP A 1 222 ? -9.098 -29.418 10.081 1.000 49.505 219 ASP A C 1
ATOM 1717 O O . ASP A 1 222 ? -8.855 -28.677 11.023 1.000 48.469 219 ASP A O 1
ATOM 1722 N N . VAL A 1 223 ? -8.758 -30.713 10.046 1.000 47.988 220 VAL A N 1
ATOM 1723 C CA . VAL A 1 223 ? -8.135 -31.405 11.209 1.000 46.363 220 VAL A CA 1
ATOM 1724 C C . VAL A 1 223 ? -6.622 -31.231 11.104 1.000 48.226 220 VAL A C 1
ATOM 1725 O O . VAL A 1 223 ? -6.026 -31.666 10.107 1.000 47.378 220 VAL A O 1
ATOM 1729 N N . TRP A 1 224 ? -6.044 -30.572 12.098 1.000 50.943 221 TRP A N 1
ATOM 1730 C CA . TRP A 1 224 ? -4.610 -30.205 12.162 1.000 51.014 221 TRP A CA 1
ATOM 1731 C C . TRP A 1 224 ? -3.856 -31.326 12.861 1.000 49.559 221 TRP A C 1
ATOM 1732 O O . TRP A 1 224 ? -4.328 -31.738 13.916 1.000 55.279 221 TRP A O 1
ATOM 1743 N N . ALA A 1 225 ? -2.729 -31.751 12.295 1.000 57.091 222 ALA A N 1
ATOM 1744 C CA . ALA A 1 225 ? -1.784 -32.772 12.817 1.000 69.709 222 ALA A CA 1
ATOM 1745 C C . ALA A 1 225 ? -1.441 -32.522 14.293 1.000 78.600 222 ALA A C 1
ATOM 1746 O O . ALA A 1 225 ? -1.519 -31.363 14.738 1.000 78.666 222 ALA A O 1
ATOM 1748 N N . SER A 1 226 ? -1.072 -33.583 15.020 1.000 96.380 223 SER A N 1
ATOM 1749 C CA . SER A 1 226 ? -0.649 -33.552 16.448 1.000 100.220 223 SER A CA 1
ATOM 1750 C C . SER A 1 226 ? 0.799 -34.039 16.563 1.000 98.934 223 SER A C 1
ATOM 1751 O O . SER A 1 226 ? 1.629 -33.213 16.984 1.000 101.497 223 SER A O 1
ATOM 1754 N N . ARG A 1 236 ? -9.435 -33.239 23.378 1.000 74.591 233 ARG A N 1
ATOM 1755 C CA . ARG A 1 236 ? -9.787 -32.656 22.055 1.000 80.717 233 ARG A CA 1
ATOM 1756 C C . ARG A 1 236 ? -8.978 -33.372 20.966 1.000 81.788 233 ARG A C 1
ATOM 1757 O O . ARG A 1 236 ? -9.599 -34.037 20.107 1.000 68.831 233 ARG A O 1
ATOM 1765 N N . ALA A 1 237 ? -7.647 -33.242 21.016 1.000 73.156 234 ALA A N 1
ATOM 1766 C CA . ALA A 1 237 ? -6.686 -33.948 20.139 1.000 74.970 234 ALA A CA 1
ATOM 1767 C C . ALA A 1 237 ? -6.953 -35.458 20.205 1.000 74.795 234 ALA A C 1
ATOM 1768 O O . ALA A 1 237 ? -6.935 -36.125 19.153 1.000 69.950 234 ALA A O 1
ATOM 1770 N N . ARG A 1 238 ? -7.225 -35.983 21.398 1.000 79.283 235 ARG A N 1
ATOM 1771 C CA . ARG A 1 238 ? -7.605 -37.406 21.568 1.000 77.857 235 ARG A CA 1
ATOM 1772 C C . ARG A 1 238 ? -8.851 -37.646 20.704 1.000 66.171 235 ARG A C 1
ATOM 1773 O O . ARG A 1 238 ? -8.850 -38.616 19.941 1.000 64.022 235 ARG A O 1
ATOM 1781 N N . ARG A 1 239 ? -9.851 -36.766 20.779 1.000 56.820 236 ARG A N 1
ATOM 1782 C CA . ARG A 1 239 ? -11.169 -36.935 20.088 1.000 66.713 236 ARG A CA 1
ATOM 1783 C C . ARG A 1 239 ? -11.010 -36.814 18.547 1.000 63.857 236 ARG A C 1
ATOM 1784 O O . ARG A 1 239 ? -11.686 -37.555 17.799 1.000 59.629 236 ARG A O 1
ATOM 1792 N N . PHE A 1 240 ? -10.132 -35.931 18.072 1.000 56.113 237 PHE A N 1
ATOM 1793 C CA . PHE A 1 240 ? -9.876 -35.707 16.627 1.000 57.118 237 PHE A CA 1
ATOM 1794 C C . PHE A 1 240 ? -8.901 -36.740 16.052 1.000 51.600 237 PHE A C 1
ATOM 1795 O O . PHE A 1 240 ? -8.922 -36.900 14.839 1.000 57.349 237 PHE A O 1
ATOM 1803 N N . ALA A 1 241 ? -8.137 -37.470 16.869 1.000 54.517 238 ALA A N 1
ATOM 1804 C CA . ALA A 1 241 ? -7.014 -38.337 16.412 1.000 58.544 238 ALA A CA 1
ATOM 1805 C C . ALA A 1 241 ? -7.473 -39.315 15.326 1.000 54.062 238 ALA A C 1
ATOM 1806 O O . ALA A 1 241 ? -6.773 -39.518 14.340 1.000 65.231 238 ALA A O 1
ATOM 1808 N N . PRO A 1 242 ? -8.672 -39.934 15.416 1.000 57.234 239 PRO A N 1
ATOM 1809 C CA . PRO A 1 242 ? -9.130 -40.860 14.381 1.000 53.498 239 PRO A CA 1
ATOM 1810 C C . PRO A 1 242 ? -9.614 -40.146 13.109 1.000 55.697 239 PRO A C 1
ATOM 1811 O O . PRO A 1 242 ? -9.978 -40.826 12.163 1.000 56.812 239 PRO A O 1
ATOM 1815 N N . TYR A 1 243 ? -9.703 -38.808 13.157 1.000 54.682 240 TYR A N 1
ATOM 1816 C CA . TYR A 1 243 ? -10.194 -37.929 12.060 1.000 52.486 240 TYR A CA 1
ATOM 1817 C C . TYR A 1 243 ? -8.995 -37.247 11.392 1.000 50.245 240 TYR A C 1
ATOM 1818 O O . TYR A 1 243 ? -9.181 -36.380 10.510 1.000 53.625 240 TYR A O 1
ATOM 1827 N N . GLN A 1 244 ? -7.788 -37.642 11.788 1.000 51.923 241 GLN A N 1
ATOM 1828 C CA . GLN A 1 244 ? -6.541 -37.197 11.126 1.000 52.245 241 GLN A CA 1
ATOM 1829 C C . GLN A 1 244 ? -6.549 -37.804 9.734 1.000 52.414 241 GLN A C 1
ATOM 1830 O O . GLN A 1 244 ? -6.662 -39.029 9.644 1.000 53.445 241 GLN A O 1
ATOM 1836 N N . VAL A 1 245 ? -6.450 -37.012 8.680 1.000 50.381 242 VAL A N 1
ATOM 1837 C CA . VAL A 1 245 ? -6.418 -37.627 7.319 1.000 57.039 242 VAL A CA 1
ATOM 1838 C C . VAL A 1 245 ? -4.982 -38.087 7.060 1.000 59.671 242 VAL A C 1
ATOM 1839 O O . VAL A 1 245 ? -4.049 -37.291 7.236 1.000 54.658 242 VAL A O 1
ATOM 1843 N N . THR A 1 246 ? -4.831 -39.359 6.722 1.000 58.901 243 THR A N 1
ATOM 1844 C CA . THR A 1 246 ? -3.523 -39.986 6.433 1.000 63.971 243 THR A CA 1
ATOM 1845 C C . THR A 1 246 ? -3.572 -40.561 5.033 1.000 64.480 243 THR A C 1
ATOM 1846 O O . THR A 1 246 ? -4.644 -40.677 4.427 1.000 57.654 243 THR A O 1
ATOM 1850 N N . PRO A 1 247 ? -2.396 -40.939 4.492 1.000 63.033 244 PRO A N 1
ATOM 1851 C CA . PRO A 1 247 ? -2.354 -41.740 3.271 1.000 60.900 244 PRO A CA 1
ATOM 1852 C C . PRO A 1 247 ? -3.259 -42.973 3.395 1.000 57.882 244 PRO A C 1
ATOM 1853 O O . PRO A 1 247 ? -3.921 -43.322 2.434 1.000 60.548 244 PRO A O 1
ATOM 1857 N N . SER A 1 248 ? -3.282 -43.598 4.577 1.000 66.059 245 SER A N 1
ATOM 1858 C CA . SER A 1 248 ? -4.136 -44.772 4.905 1.000 64.655 245 SER A CA 1
ATOM 1859 C C . SER A 1 248 ? -5.596 -44.457 4.570 1.000 60.693 245 SER A C 1
ATOM 1860 O O . SER A 1 248 ? -6.235 -45.259 3.864 1.000 63.568 245 SER A O 1
ATOM 1863 N N . LEU A 1 249 ? -6.119 -43.332 5.073 1.000 61.905 246 LEU A N 1
ATOM 1864 C CA . LEU A 1 249 ? -7.536 -42.955 4.826 1.000 55.815 246 LEU A CA 1
ATOM 1865 C C . LEU A 1 249 ? -7.745 -42.757 3.327 1.000 49.104 246 LEU A C 1
ATOM 1866 O O . LEU A 1 249 ? -8.746 -43.230 2.824 1.000 51.568 246 LEU A O 1
ATOM 1871 N N . LEU A 1 250 ? -6.822 -42.079 2.636 1.000 49.973 247 LEU A N 1
ATOM 1872 C CA . LEU A 1 250 ? -6.954 -41.824 1.173 1.000 50.389 247 LEU A CA 1
ATOM 1873 C C . LEU A 1 250 ? -7.045 -43.154 0.410 1.000 54.727 247 LEU A C 1
ATOM 1874 O O . LEU A 1 250 ? -7.766 -43.184 -0.605 1.000 47.596 247 LEU A O 1
ATOM 1879 N N . ASP A 1 251 ? -6.385 -44.217 0.908 1.000 58.672 248 ASP A N 1
ATOM 1880 C CA . ASP A 1 251 ? -6.365 -45.569 0.269 1.000 62.877 248 ASP A CA 1
ATOM 1881 C C . ASP A 1 251 ? -7.789 -46.143 0.217 1.000 59.659 248 ASP A C 1
ATOM 1882 O O . ASP A 1 251 ? -8.040 -46.968 -0.677 1.000 60.803 248 ASP A O 1
ATOM 1887 N N . LYS A 1 252 ? -8.698 -45.710 1.102 1.000 52.539 249 LYS A N 1
ATOM 1888 C CA . LYS A 1 252 ? -10.093 -46.221 1.150 1.000 57.050 249 LYS A CA 1
ATOM 1889 C C . LYS A 1 252 ? -11.014 -45.436 0.215 1.000 59.490 249 LYS A C 1
ATOM 1890 O O . LYS A 1 252 ? -12.189 -45.825 0.067 1.000 57.121 249 LYS A O 1
ATOM 1896 N N . ALA A 1 253 ? -10.502 -44.399 -0.454 1.000 58.747 250 ALA A N 1
ATOM 1897 C CA . ALA A 1 253 ? -11.312 -43.537 -1.333 1.000 50.582 250 ALA A CA 1
ATOM 1898 C C . ALA A 1 253 ? -11.228 -44.088 -2.750 1.000 56.253 250 ALA A C 1
ATOM 1899 O O . ALA A 1 253 ? -10.528 -45.074 -2.959 1.000 54.480 250 ALA A O 1
ATOM 1901 N N . ASP A 1 254 ? -11.931 -43.459 -3.679 1.000 51.851 251 ASP A N 1
ATOM 1902 C CA . ASP A 1 254 ? -11.750 -43.681 -5.127 1.000 56.992 251 ASP A CA 1
ATOM 1903 C C . ASP A 1 254 ? -10.269 -43.527 -5.464 1.000 61.293 251 ASP A C 1
ATOM 1904 O O . ASP A 1 254 ? -9.564 -42.705 -4.884 1.000 58.394 251 ASP A O 1
ATOM 1909 N N . PRO A 1 255 ? -9.709 -44.382 -6.346 1.000 67.618 252 PRO A N 1
ATOM 1910 C CA . PRO A 1 255 ? -8.302 -44.251 -6.741 1.000 60.732 252 PRO A CA 1
ATOM 1911 C C . PRO A 1 255 ? -7.960 -42.876 -7.356 1.000 44.912 252 PRO A C 1
ATOM 1912 O O . PRO A 1 255 ? -6.851 -42.479 -7.232 1.000 47.989 252 PRO A O 1
ATOM 1916 N N . GLU A 1 256 ? -8.938 -42.179 -7.917 1.000 45.575 253 GLU A N 1
ATOM 1917 C CA . GLU A 1 256 ? -8.841 -40.793 -8.457 1.000 52.012 253 GLU A CA 1
ATOM 1918 C C . GLU A 1 256 ? -9.043 -39.726 -7.369 1.000 51.788 253 GLU A C 1
ATOM 1919 O O . GLU A 1 256 ? -9.289 -38.549 -7.728 1.000 52.241 253 GLU A O 1
ATOM 1925 N N . VAL A 1 257 ? -9.045 -40.098 -6.091 1.000 46.184 254 VAL A N 1
ATOM 1926 C CA . VAL A 1 257 ? -9.364 -39.120 -5.023 1.000 42.714 254 VAL A CA 1
ATOM 1927 C C . VAL A 1 257 ? -8.320 -37.992 -5.057 1.000 41.874 254 VAL A C 1
ATOM 1928 O O . VAL A 1 257 ? -7.138 -38.280 -5.161 1.000 39.530 254 VAL A O 1
ATOM 1932 N N . VAL A 1 258 ? -8.711 -36.738 -4.853 1.000 42.688 255 VAL A N 1
ATOM 1933 C CA . VAL A 1 258 ? -7.687 -35.698 -4.487 1.000 43.212 255 VAL A CA 1
ATOM 1934 C C . VAL A 1 258 ? -7.900 -35.256 -3.043 1.000 38.969 255 VAL A C 1
ATOM 1935 O O . VAL A 1 258 ? -9.043 -35.326 -2.530 1.000 36.120 255 VAL A O 1
ATOM 1939 N N . PHE A 1 259 ? -6.838 -34.763 -2.422 1.000 39.791 256 PHE A N 1
ATOM 1940 C CA . PHE A 1 259 ? -6.866 -34.320 -1.020 1.000 42.816 256 PHE A CA 1
ATOM 1941 C C . PHE A 1 259 ? -6.687 -32.804 -0.965 1.000 41.823 256 PHE A C 1
ATOM 1942 O O . PHE A 1 259 ? -5.719 -32.312 -1.560 1.000 37.626 256 PHE A O 1
ATOM 1950 N N . MET A 1 260 ? -7.578 -32.115 -0.241 1.000 40.613 257 MET A N 1
ATOM 1951 C CA . MET A 1 260 ? -7.428 -30.684 0.136 1.000 40.938 257 MET A CA 1
ATOM 1952 C C . MET A 1 260 ? -7.445 -30.533 1.641 1.000 44.813 257 MET A C 1
ATOM 1953 O O . MET A 1 260 ? -8.063 -31.364 2.330 1.000 39.884 257 MET A O 1
ATOM 1958 N N . HIS A 1 261 ? -6.831 -29.457 2.110 1.000 48.077 258 HIS A N 1
ATOM 1959 C CA . HIS A 1 261 ? -6.732 -29.109 3.540 1.000 49.639 258 HIS A CA 1
ATOM 1960 C C . HIS A 1 261 ? -6.975 -27.616 3.677 1.000 50.634 258 HIS A C 1
ATOM 1961 O O . HIS A 1 261 ? -6.343 -26.880 2.917 1.000 52.632 258 HIS A O 1
ATOM 1968 N N . CYS A 1 262 ? -7.843 -27.190 4.611 1.000 47.858 259 CYS A N 1
ATOM 1969 C CA . CYS A 1 262 ? -7.966 -25.748 4.935 1.000 53.350 259 CYS A CA 1
ATOM 1970 C C . CYS A 1 262 ? -6.532 -25.243 5.105 1.000 47.903 259 CYS A C 1
ATOM 1971 O O . CYS A 1 262 ? -5.660 -25.993 5.596 1.000 47.863 259 CYS A O 1
ATOM 1974 N N . LEU A 1 263 ? -6.239 -24.070 4.591 1.000 47.448 260 LEU A N 1
ATOM 1975 C CA . LEU A 1 263 ? -4.873 -23.518 4.705 1.000 52.108 260 LEU A CA 1
ATOM 1976 C C . LEU A 1 263 ? -4.721 -22.966 6.124 1.000 50.939 260 LEU A C 1
ATOM 1977 O O . LEU A 1 263 ? -5.711 -22.535 6.727 1.000 50.018 260 LEU A O 1
ATOM 1982 N N . PRO A 1 264 ? -3.500 -22.962 6.698 1.000 45.289 261 PRO A N 1
ATOM 1983 C CA . PRO A 1 264 ? -3.267 -22.387 8.028 1.000 55.050 261 PRO A CA 1
ATOM 1984 C C . PRO A 1 264 ? -3.811 -20.959 8.228 1.000 51.472 261 PRO A C 1
ATOM 1985 O O . PRO A 1 264 ? -3.504 -20.083 7.450 1.000 55.491 261 PRO A O 1
ATOM 1989 N N . ALA A 1 265 ? -4.584 -20.775 9.300 1.000 56.146 262 ALA A N 1
ATOM 1990 C CA . ALA A 1 265 ? -5.249 -19.518 9.728 1.000 61.707 262 ALA A CA 1
ATOM 1991 C C . ALA A 1 265 ? -4.632 -18.959 11.028 1.000 59.465 262 ALA A C 1
ATOM 1992 O O . ALA A 1 265 ? -4.614 -17.704 11.202 1.000 55.544 262 ALA A O 1
ATOM 1994 N N . HIS A 1 266 ? -4.195 -19.840 11.938 1.000 58.363 263 HIS A N 1
ATOM 1995 C CA . HIS A 1 266 ? -3.638 -19.467 13.270 1.000 54.323 263 HIS A CA 1
ATOM 1996 C C . HIS A 1 266 ? -2.293 -20.134 13.478 1.000 47.120 263 HIS A C 1
ATOM 1997 O O . HIS A 1 266 ? -2.065 -21.183 12.902 1.000 49.528 263 HIS A O 1
ATOM 2004 N N . ARG A 1 267 ? -1.479 -19.560 14.353 1.000 48.051 264 ARG A N 1
ATOM 2005 C CA . ARG A 1 267 ? -0.191 -20.144 14.797 1.000 43.740 264 ARG A CA 1
ATOM 2006 C C . ARG A 1 267 ? -0.385 -21.578 15.318 1.000 41.246 264 ARG A C 1
ATOM 2007 O O . ARG A 1 267 ? -1.351 -21.845 16.066 1.000 41.276 264 ARG A O 1
ATOM 2015 N N . GLY A 1 268 ? 0.542 -22.471 14.978 1.000 41.843 265 GLY A N 1
ATOM 2016 C CA . GLY A 1 268 ? 0.512 -23.880 15.381 1.000 46.335 265 GLY A CA 1
ATOM 2017 C C . GLY A 1 268 ? -0.155 -24.771 14.331 1.000 44.257 265 GLY A C 1
ATOM 2018 O O . GLY A 1 268 ? 0.240 -25.913 14.253 1.000 50.544 265 GLY A O 1
ATOM 2019 N N . GLU A 1 269 ? -1.051 -24.241 13.504 1.000 46.264 266 GLU A N 1
ATOM 2020 C CA . GLU A 1 269 ? -1.707 -24.982 12.385 1.000 45.271 266 GLU A CA 1
ATOM 2021 C C . GLU A 1 269 ? -0.684 -25.246 11.277 1.000 47.053 266 GLU A C 1
ATOM 2022 O O . GLU A 1 269 ? -0.284 -24.292 10.561 1.000 54.185 266 GLU A O 1
ATOM 2028 N N . GLU A 1 270 ? -0.222 -26.488 11.203 1.000 50.544 267 GLU A N 1
ATOM 2029 C CA . GLU A 1 270 ? 0.660 -27.038 10.146 1.000 55.623 267 GLU A CA 1
ATOM 2030 C C . GLU A 1 270 ? -0.027 -28.275 9.566 1.000 59.234 267 GLU A C 1
ATOM 2031 O O . GLU A 1 270 ? -0.780 -28.967 10.288 1.000 60.921 267 GLU A O 1
ATOM 2037 N N . ILE A 1 271 ? 0.200 -28.503 8.282 1.000 61.472 268 ILE A N 1
ATOM 2038 C CA . ILE A 1 271 ? -0.214 -29.725 7.550 1.000 61.876 268 ILE A CA 1
ATOM 2039 C C . ILE A 1 271 ? 1.022 -30.619 7.504 1.000 62.479 268 ILE A C 1
ATOM 2040 O O . ILE A 1 271 ? 2.090 -30.077 7.135 1.000 62.400 268 ILE A O 1
ATOM 2045 N N . SER A 1 272 ? 0.889 -31.913 7.830 1.000 69.004 269 SER A N 1
ATOM 2046 C CA . SER A 1 272 ? 2.008 -32.900 7.772 1.000 64.873 269 SER A CA 1
ATOM 2047 C C . SER A 1 272 ? 2.686 -32.823 6.397 1.000 60.891 269 SER A C 1
ATOM 2048 O O . SER A 1 272 ? 1.991 -32.511 5.382 1.000 61.097 269 SER A O 1
ATOM 2051 N N . HIS A 1 273 ? 3.982 -33.123 6.352 1.000 62.233 270 HIS A N 1
ATOM 2052 C CA . HIS A 1 273 ? 4.761 -33.331 5.100 1.000 73.203 270 HIS A CA 1
ATOM 2053 C C . HIS A 1 273 ? 4.153 -34.472 4.278 1.000 65.827 270 HIS A C 1
ATOM 2054 O O . HIS A 1 273 ? 4.088 -34.321 3.030 1.000 62.873 270 HIS A O 1
ATOM 2061 N N . ASP A 1 274 ? 3.703 -35.545 4.942 1.000 68.196 271 ASP A N 1
ATOM 2062 C CA . ASP A 1 274 ? 3.147 -36.743 4.262 1.000 72.284 271 ASP A CA 1
ATOM 2063 C C . ASP A 1 274 ? 1.995 -36.252 3.376 1.000 68.840 271 ASP A C 1
ATOM 2064 O O . ASP A 1 274 ? 1.977 -36.592 2.185 1.000 62.784 271 ASP A O 1
ATOM 2069 N N . MET A 1 275 ? 1.107 -35.411 3.909 1.000 60.857 272 MET A N 1
ATOM 2070 C CA . MET A 1 275 ? -0.123 -35.025 3.174 1.000 62.003 272 MET A CA 1
ATOM 2071 C C . MET A 1 275 ? 0.220 -33.990 2.096 1.000 58.613 272 MET A C 1
ATOM 2072 O O . MET A 1 275 ? -0.201 -34.216 0.964 1.000 71.856 272 MET A O 1
ATOM 2077 N N . LEU A 1 276 ? 1.055 -32.985 2.387 1.000 57.264 273 LEU A N 1
ATOM 2078 C CA . LEU A 1 276 ? 1.533 -31.992 1.379 1.000 54.000 273 LEU A CA 1
ATOM 2079 C C . LEU A 1 276 ? 2.247 -32.703 0.208 1.000 60.500 273 LEU A C 1
ATOM 2080 O O . LEU A 1 276 ? 1.976 -32.324 -0.942 1.000 61.026 273 LEU A O 1
ATOM 2085 N N . ASN A 1 277 ? 3.085 -33.717 0.464 1.000 63.597 274 ASN A N 1
ATOM 2086 C CA . ASN A 1 277 ? 3.950 -34.378 -0.563 1.000 66.955 274 ASN A CA 1
ATOM 2087 C C . ASN A 1 277 ? 3.233 -35.570 -1.220 1.000 61.831 274 ASN A C 1
ATOM 2088 O O . ASN A 1 277 ? 3.714 -36.024 -2.276 1.000 66.280 274 ASN A O 1
ATOM 2093 N N . ASP A 1 278 ? 2.143 -36.072 -0.631 1.000 55.683 275 ASP A N 1
ATOM 2094 C CA . ASP A 1 278 ? 1.363 -37.190 -1.213 1.000 54.570 275 ASP A CA 1
ATOM 2095 C C . ASP A 1 278 ? 0.912 -36.755 -2.602 1.000 57.339 275 ASP A C 1
ATOM 2096 O O . ASP A 1 278 ? 0.459 -35.627 -2.783 1.000 52.287 275 ASP A O 1
ATOM 2101 N N . PRO A 1 279 ? 0.999 -37.649 -3.614 1.000 58.258 276 PRO A N 1
ATOM 2102 C CA . PRO A 1 279 ? 0.697 -37.276 -4.998 1.000 58.315 276 PRO A CA 1
ATOM 2103 C C . PRO A 1 279 ? -0.778 -36.903 -5.236 1.000 55.208 276 PRO A C 1
ATOM 2104 O O . PRO A 1 279 ? -1.053 -36.284 -6.241 1.000 51.272 276 PRO A O 1
ATOM 2108 N N . ARG A 1 280 ? -1.682 -37.307 -4.335 1.000 51.853 277 ARG A N 1
ATOM 2109 C CA . ARG A 1 280 ? -3.141 -37.010 -4.400 1.000 51.409 277 ARG A CA 1
ATOM 2110 C C . ARG A 1 280 ? -3.435 -35.612 -3.794 1.000 45.253 277 ARG A C 1
ATOM 2111 O O . ARG A 1 280 ? -4.552 -35.139 -3.964 1.000 39.622 277 ARG A O 1
ATOM 2119 N N . SER A 1 281 ? -2.457 -34.960 -3.142 1.000 48.949 278 SER A N 1
ATOM 2120 C CA . SER A 1 281 ? -2.601 -33.656 -2.435 1.000 45.943 278 SER A CA 1
ATOM 2121 C C . SER A 1 281 ? -2.521 -32.519 -3.452 1.000 54.193 278 SER A C 1
ATOM 2122 O O . SER A 1 281 ? -1.545 -32.518 -4.231 1.000 46.689 278 SER A O 1
ATOM 2125 N N . VAL A 1 282 ? -3.483 -31.581 -3.404 1.000 47.829 279 VAL A N 1
ATOM 2126 C CA . VAL A 1 282 ? -3.554 -30.398 -4.303 1.000 43.602 279 VAL A CA 1
ATOM 2127 C C . VAL A 1 282 ? -3.577 -29.128 -3.445 1.000 45.796 279 VAL A C 1
ATOM 2128 O O . VAL A 1 282 ? -4.005 -28.060 -3.938 1.000 48.651 279 VAL A O 1
ATOM 2132 N N . VAL A 1 283 ? -3.008 -29.204 -2.245 1.000 45.533 280 VAL A N 1
ATOM 2133 C CA . VAL A 1 283 ? -2.990 -28.081 -1.265 1.000 41.881 280 VAL A CA 1
ATOM 2134 C C . VAL A 1 283 ? -2.347 -26.841 -1.889 1.000 44.707 280 VAL A C 1
ATOM 2135 O O . VAL A 1 283 ? -2.834 -25.746 -1.590 1.000 47.802 280 VAL A O 1
ATOM 2139 N N . TRP A 1 284 ? -1.251 -26.966 -2.627 1.000 46.335 281 TRP A N 1
ATOM 2140 C CA . TRP A 1 284 ? -0.481 -25.771 -3.104 1.000 45.041 281 TRP A CA 1
ATOM 2141 C C . TRP A 1 284 ? -1.275 -25.052 -4.193 1.000 35.706 281 TRP A C 1
ATOM 2142 O O . TRP A 1 284 ? -1.271 -23.824 -4.203 1.000 41.927 281 TRP A O 1
ATOM 2153 N N . ASP A 1 285 ? -2.044 -25.797 -4.986 1.000 38.025 282 ASP A N 1
ATOM 2154 C CA . ASP A 1 285 ? -2.950 -25.227 -6.007 1.000 38.420 282 ASP A CA 1
ATOM 2155 C C . ASP A 1 285 ? -4.108 -24.500 -5.314 1.000 42.861 282 ASP A C 1
ATOM 2156 O O . ASP A 1 285 ? -4.506 -23.446 -5.795 1.000 45.580 282 ASP A O 1
ATOM 2161 N N . GLU A 1 286 ? -4.648 -25.044 -4.232 1.000 43.309 283 GLU A N 1
ATOM 2162 C CA . GLU A 1 286 ? -5.698 -24.363 -3.425 1.000 48.305 283 GLU A CA 1
ATOM 2163 C C . GLU A 1 286 ? -5.269 -22.936 -3.101 1.000 43.209 283 GLU A C 1
ATOM 2164 O O . GLU A 1 286 ? -6.111 -22.019 -3.207 1.000 49.218 283 GLU A O 1
ATOM 2170 N N . ALA A 1 287 ? -4.030 -22.754 -2.640 1.000 42.659 284 ALA A N 1
ATOM 2171 C CA . ALA A 1 287 ? -3.502 -21.415 -2.260 1.000 42.869 284 ALA A CA 1
ATOM 2172 C C . ALA A 1 287 ? -3.272 -20.547 -3.509 1.000 41.370 284 ALA A C 1
ATOM 2173 O O . ALA A 1 287 ? -3.680 -19.373 -3.511 1.000 40.527 284 ALA A O 1
ATOM 2175 N N . GLU A 1 288 ? -2.649 -21.094 -4.554 1.000 36.826 285 GLU A N 1
ATOM 2176 C CA . GLU A 1 288 ? -2.305 -20.281 -5.741 1.000 37.559 285 GLU A CA 1
ATOM 2177 C C . GLU A 1 288 ? -3.621 -19.839 -6.404 1.000 33.640 285 GLU A C 1
ATOM 2178 O O . GLU A 1 288 ? -3.752 -18.702 -6.789 1.000 31.412 285 GLU A O 1
ATOM 2184 N N . ASN A 1 289 ? -4.592 -20.733 -6.491 1.000 31.984 286 ASN A N 1
ATOM 2185 C CA . ASN A 1 289 ? -5.834 -20.489 -7.257 1.000 35.545 286 ASN A CA 1
ATOM 2186 C C . ASN A 1 289 ? -6.748 -19.431 -6.611 1.000 36.373 286 ASN A C 1
ATOM 2187 O O . ASN A 1 289 ? -7.692 -18.992 -7.306 1.000 31.727 286 ASN A O 1
ATOM 2192 N N . ARG A 1 290 ? -6.507 -18.984 -5.380 1.000 35.503 287 ARG A N 1
ATOM 2193 C CA . ARG A 1 290 ? -7.165 -17.729 -4.903 1.000 33.811 287 ARG A CA 1
ATOM 2194 C C . ARG A 1 290 ? -6.884 -16.616 -5.915 1.000 33.672 287 ARG A C 1
ATOM 2195 O O . ARG A 1 290 ? -7.770 -15.800 -6.206 1.000 36.446 287 ARG A O 1
ATOM 2203 N N . LEU A 1 291 ? -5.682 -16.582 -6.460 1.000 35.665 288 LEU A N 1
ATOM 2204 C CA . LEU A 1 291 ? -5.321 -15.533 -7.449 1.000 36.005 288 LEU A CA 1
ATOM 2205 C C . LEU A 1 291 ? -6.231 -15.653 -8.670 1.000 33.900 288 LEU A C 1
ATOM 2206 O O . LEU A 1 291 ? -6.903 -14.680 -9.015 1.000 32.081 288 LEU A O 1
ATOM 2211 N N . HIS A 1 292 ? -6.260 -16.822 -9.296 1.000 33.248 289 HIS A N 1
ATOM 2212 C CA . HIS A 1 292 ? -6.907 -17.048 -10.608 1.000 34.063 289 HIS A CA 1
ATOM 2213 C C . HIS A 1 292 ? -8.429 -17.040 -10.443 1.000 33.182 289 HIS A C 1
ATOM 2214 O O . HIS A 1 292 ? -9.098 -16.444 -11.300 1.000 31.757 289 HIS A O 1
ATOM 2221 N N . ALA A 1 293 ? -8.973 -17.700 -9.412 1.000 33.160 290 ALA A N 1
ATOM 2222 C CA . ALA A 1 293 ? -10.445 -17.746 -9.186 1.000 36.358 290 ALA A CA 1
ATOM 2223 C C . ALA A 1 293 ? -10.978 -16.320 -8.995 1.000 30.709 290 ALA A C 1
ATOM 2224 O O . ALA A 1 293 ? -12.038 -16.009 -9.536 1.000 37.119 290 ALA A O 1
ATOM 2226 N N . GLN A 1 294 ? -10.257 -15.478 -8.254 1.000 34.220 291 GLN A N 1
ATOM 2227 C CA . GLN A 1 294 ? -10.696 -14.096 -7.964 1.000 36.441 291 GLN A CA 1
ATOM 2228 C C . GLN A 1 294 ? -10.567 -13.275 -9.242 1.000 32.202 291 GLN A C 1
ATOM 2229 O O . GLN A 1 294 ? -11.422 -12.437 -9.500 1.000 34.797 291 GLN A O 1
ATOM 2235 N N . LYS A 1 295 ? -9.533 -13.492 -10.031 1.000 30.225 292 LYS A N 1
ATOM 2236 C CA . LYS A 1 295 ? -9.472 -12.785 -11.340 1.000 32.603 292 LYS A CA 1
ATOM 2237 C C . LYS A 1 295 ? -10.702 -13.148 -12.171 1.000 32.485 292 LYS A C 1
ATOM 2238 O O . LYS A 1 295 ? -11.369 -12.211 -12.624 1.000 34.577 292 LYS A O 1
ATOM 2244 N N . ALA A 1 296 ? -11.074 -14.441 -12.243 1.000 33.755 293 ALA A N 1
ATOM 2245 C CA . ALA A 1 296 ? -12.258 -14.888 -13.016 1.000 33.160 293 ALA A CA 1
ATOM 2246 C C . ALA A 1 296 ? -13.500 -14.156 -12.482 1.000 32.674 293 ALA A C 1
ATOM 2247 O O . ALA A 1 296 ? -14.343 -13.695 -13.249 1.000 31.861 293 ALA A O 1
ATOM 2249 N N . LEU A 1 297 ? -13.613 -14.044 -11.167 1.000 33.921 294 LEU A N 1
ATOM 2250 C CA . LEU A 1 297 ? -14.783 -13.403 -10.524 1.000 32.302 294 LEU A CA 1
ATOM 2251 C C . LEU A 1 297 ? -14.819 -11.913 -10.859 1.000 30.676 294 LEU A C 1
ATOM 2252 O O . LEU A 1 297 ? -15.906 -11.383 -11.184 1.000 31.465 294 LEU A O 1
ATOM 2257 N N . MET A 1 298 ? -13.704 -11.222 -10.735 1.000 32.039 295 MET A N 1
ATOM 2258 C CA . MET A 1 298 ? -13.700 -9.766 -11.000 1.000 32.698 295 MET A CA 1
ATOM 2259 C C . MET A 1 298 ? -14.057 -9.552 -12.473 1.000 35.492 295 MET A C 1
ATOM 2260 O O . MET A 1 298 ? -14.848 -8.643 -12.763 1.000 34.136 295 MET A O 1
ATOM 2265 N N . GLU A 1 299 ? -13.486 -10.363 -13.361 1.000 38.392 296 GLU A N 1
ATOM 2266 C CA . GLU A 1 299 ? -13.766 -10.291 -14.821 1.000 39.336 296 GLU A CA 1
ATOM 2267 C C . GLU A 1 299 ? -15.272 -10.481 -15.068 1.000 37.123 296 GLU A C 1
ATOM 2268 O O . GLU A 1 299 ? -15.869 -9.679 -15.784 1.000 37.450 296 GLU A O 1
ATOM 2274 N N . PHE A 1 300 ? -15.887 -11.470 -14.441 1.000 34.345 297 PHE A N 1
ATOM 2275 C CA . PHE A 1 300 ? -17.337 -11.736 -14.565 1.000 31.765 297 PHE A CA 1
ATOM 2276 C C . PHE A 1 300 ? -18.182 -10.536 -14.097 1.000 39.071 297 PHE A C 1
ATOM 2277 O O . PHE A 1 300 ? -19.081 -10.084 -14.835 1.000 36.615 297 PHE A O 1
ATOM 2285 N N . LEU A 1 301 ? -17.857 -9.949 -12.945 1.000 39.508 298 LEU A N 1
ATOM 2286 C CA . LEU A 1 301 ? -18.708 -8.903 -12.336 1.000 35.765 298 LEU A CA 1
ATOM 2287 C C . LEU A 1 301 ? -18.537 -7.616 -13.129 1.000 33.413 298 LEU A C 1
ATOM 2288 O O . LEU A 1 301 ? -19.426 -6.822 -13.059 1.000 36.993 298 LEU A O 1
ATOM 2293 N N . LEU A 1 302 ? -17.397 -7.395 -13.773 1.000 32.897 299 LEU A N 1
ATOM 2294 C CA . LEU A 1 302 ? -17.152 -6.158 -14.565 1.000 34.896 299 LEU A CA 1
ATOM 2295 C C . LEU A 1 302 ? -17.153 -6.421 -16.078 1.000 37.804 299 LEU A C 1
ATOM 2296 O O . LEU A 1 302 ? -16.543 -5.580 -16.814 1.000 40.430 299 LEU A O 1
ATOM 2301 N N . LYS A 1 303 ? -17.739 -7.524 -16.539 1.000 35.333 300 LYS A N 1
ATOM 2302 C CA . LYS A 1 303 ? -17.620 -7.918 -17.970 1.000 43.469 300 LYS A CA 1
ATOM 2303 C C . LYS A 1 303 ? -18.190 -6.819 -18.894 1.000 46.659 300 LYS A C 1
ATOM 2304 O O . LYS A 1 303 ? -17.645 -6.641 -19.977 1.000 40.021 300 LYS A O 1
ATOM 2310 N N . ASP A 1 304 ? -19.192 -6.052 -18.474 1.000 46.108 301 ASP A N 1
ATOM 2311 C CA . ASP A 1 304 ? -19.796 -5.020 -19.352 1.000 48.475 301 ASP A CA 1
ATOM 2312 C C . ASP A 1 304 ? -18.837 -3.826 -19.480 1.000 49.023 301 ASP A C 1
ATOM 2313 O O . ASP A 1 304 ? -19.087 -2.994 -20.352 1.000 48.518 301 ASP A O 1
ATOM 2318 N N . LYS A 1 305 ? -17.770 -3.762 -18.680 1.000 41.812 302 LYS A N 1
ATOM 2319 C CA . LYS A 1 305 ? -16.664 -2.784 -18.854 1.000 44.704 302 LYS A CA 1
ATOM 2320 C C . LYS A 1 305 ? -15.572 -3.377 -19.725 1.000 38.308 302 LYS A C 1
ATOM 2321 O O . LYS A 1 305 ? -14.550 -2.699 -19.910 1.000 37.266 302 LYS A O 1
ATOM 2327 N N . ILE A 1 306 ? -15.709 -4.615 -20.173 1.000 40.920 303 ILE A N 1
ATOM 2328 C CA . ILE A 1 306 ? -14.599 -5.244 -20.941 1.000 47.896 303 ILE A CA 1
ATOM 2329 C C . ILE A 1 306 ? -14.932 -5.251 -22.441 1.000 50.532 303 ILE A C 1
ATOM 2330 O O . ILE A 1 306 ? -15.931 -5.912 -22.819 1.000 47.188 303 ILE A O 1
ATOM 2335 N N . LYS A 1 307 ? -14.123 -4.484 -23.186 1.000 51.257 304 LYS A N 1
ATOM 2336 C CA . LYS A 1 307 ? -13.727 -4.573 -24.637 1.000 66.274 304 LYS A CA 1
ATOM 2337 C C . LYS A 1 307 ? -14.600 -3.612 -25.442 1.000 60.328 304 LYS A C 1
ATOM 2338 O O . LYS A 1 307 ? -14.366 -2.413 -25.276 1.000 63.080 304 LYS A O 1
ATOM 2344 N N . SER B 1 5 ? -7.897 -46.701 11.415 1.000 68.830 2 SER B N 1
ATOM 2345 C CA . SER B 1 5 ? -7.858 -47.942 12.258 1.000 73.258 2 SER B CA 1
ATOM 2346 C C . SER B 1 5 ? -7.431 -49.147 11.402 1.000 69.463 2 SER B C 1
ATOM 2347 O O . SER B 1 5 ? -6.502 -49.851 11.818 1.000 67.874 2 SER B O 1
ATOM 2350 N N . LEU B 1 6 ? -8.080 -49.377 10.253 1.000 69.054 3 LEU B N 1
ATOM 2351 C CA . LEU B 1 6 ? -7.616 -50.352 9.218 1.000 60.085 3 LEU B CA 1
ATOM 2352 C C . LEU B 1 6 ? -6.434 -49.737 8.449 1.000 51.482 3 LEU B C 1
ATOM 2353 O O . LEU B 1 6 ? -6.587 -48.696 7.793 1.000 52.483 3 LEU B O 1
ATOM 2358 N N . ARG B 1 7 ? -5.275 -50.366 8.532 1.000 48.998 4 ARG B N 1
ATOM 2359 C CA . ARG B 1 7 ? -4.043 -49.889 7.857 1.000 48.408 4 ARG B CA 1
ATOM 2360 C C . ARG B 1 7 ? -3.717 -50.864 6.724 1.000 52.437 4 ARG B C 1
ATOM 2361 O O . ARG B 1 7 ? -3.810 -52.086 6.946 1.000 50.065 4 ARG B O 1
ATOM 2369 N N . HIS B 1 8 ? -3.365 -50.314 5.571 1.000 47.227 5 HIS B N 1
ATOM 2370 C CA . HIS B 1 8 ? -2.765 -51.012 4.420 1.000 48.548 5 HIS B CA 1
ATOM 2371 C C . HIS B 1 8 ? -1.314 -50.571 4.287 1.000 47.587 5 HIS B C 1
ATOM 2372 O O . HIS B 1 8 ? -0.949 -49.540 4.869 1.000 46.763 5 HIS B O 1
ATOM 2379 N N . PHE B 1 9 ? -0.525 -51.350 3.552 1.000 47.348 6 PHE B N 1
ATOM 2380 C CA . PHE B 1 9 ? 0.857 -51.014 3.150 1.000 43.034 6 PHE B CA 1
ATOM 2381 C C . PHE B 1 9 ? 0.974 -51.110 1.630 1.000 48.888 6 PHE B C 1
ATOM 2382 O O . PHE B 1 9 ? 1.487 -52.149 1.123 1.000 50.218 6 PHE B O 1
ATOM 2390 N N . LEU B 1 10 ? 0.596 -50.022 0.939 1.000 43.803 7 LEU B N 1
ATOM 2391 C CA . LEU B 1 10 ? 0.672 -49.882 -0.543 1.000 44.071 7 LEU B CA 1
ATOM 2392 C C . LEU B 1 10 ? 1.960 -49.156 -0.936 1.000 50.572 7 LEU B C 1
ATOM 2393 O O . LEU B 1 10 ? 2.420 -49.352 -2.072 1.000 54.919 7 LEU B O 1
ATOM 2398 N N . THR B 1 11 ? 2.500 -48.320 -0.049 1.000 55.586 8 THR B N 1
ATOM 2399 C CA . THR B 1 11 ? 3.770 -47.575 -0.243 1.000 55.653 8 THR B CA 1
ATOM 2400 C C . THR B 1 11 ? 4.389 -47.347 1.136 1.000 52.881 8 THR B C 1
ATOM 2401 O O . THR B 1 11 ? 3.632 -47.408 2.132 1.000 49.845 8 THR B O 1
ATOM 2405 N N . LEU B 1 12 ? 5.684 -47.022 1.177 1.000 51.264 9 LEU B N 1
ATOM 2406 C CA . LEU B 1 12 ? 6.412 -46.593 2.404 1.000 56.463 9 LEU B CA 1
ATOM 2407 C C . LEU B 1 12 ? 5.685 -45.448 3.117 1.000 54.690 9 LEU B C 1
ATOM 2408 O O . LEU B 1 12 ? 5.712 -45.416 4.354 1.000 64.493 9 LEU B O 1
ATOM 2413 N N . SER B 1 13 ? 5.037 -44.564 2.362 1.000 56.424 10 SER B N 1
ATOM 2414 C CA . SER B 1 13 ? 4.379 -43.344 2.880 1.000 55.499 10 SER B CA 1
ATOM 2415 C C . SER B 1 13 ? 3.177 -43.721 3.750 1.000 57.670 10 SER B C 1
ATOM 2416 O O . SER B 1 13 ? 2.690 -42.839 4.469 1.000 62.970 10 SER B O 1
ATOM 2419 N N . ASP B 1 14 ? 2.704 -44.973 3.687 1.000 58.325 11 ASP B N 1
ATOM 2420 C CA . ASP B 1 14 ? 1.565 -45.479 4.503 1.000 59.239 11 ASP B CA 1
ATOM 2421 C C . ASP B 1 14 ? 1.962 -45.559 5.983 1.000 47.886 11 ASP B C 1
ATOM 2422 O O . ASP B 1 14 ? 1.070 -45.656 6.841 1.000 52.371 11 ASP B O 1
ATOM 2427 N N . LEU B 1 15 ? 3.253 -45.609 6.287 1.000 51.009 12 LEU B N 1
ATOM 2428 C CA . LEU B 1 15 ? 3.759 -45.671 7.684 1.000 54.070 12 LEU B CA 1
ATOM 2429 C C . LEU B 1 15 ? 4.462 -44.343 7.951 1.000 51.051 12 LEU B C 1
ATOM 2430 O O . LEU B 1 15 ? 5.103 -43.851 7.033 1.000 49.840 12 LEU B O 1
ATOM 2435 N N . THR B 1 16 ? 4.368 -43.838 9.175 1.000 56.585 13 THR B N 1
ATOM 2436 C CA . THR B 1 16 ? 5.121 -42.653 9.639 1.000 59.680 13 THR B CA 1
ATOM 2437 C C . THR B 1 16 ? 6.601 -43.011 9.745 1.000 61.236 13 THR B C 1
ATOM 2438 O O . THR B 1 16 ? 6.927 -44.227 9.826 1.000 62.275 13 THR B O 1
ATOM 2442 N N . LYS B 1 17 ? 7.457 -41.987 9.726 1.000 64.142 14 LYS B N 1
ATOM 2443 C CA . LYS B 1 17 ? 8.915 -42.094 9.992 1.000 61.129 14 LYS B CA 1
ATOM 2444 C C . LYS B 1 17 ? 9.150 -43.013 11.198 1.000 55.900 14 LYS B C 1
ATOM 2445 O O . LYS B 1 17 ? 9.919 -43.960 11.072 1.000 51.454 14 LYS B O 1
ATOM 2451 N N . GLN B 1 18 ? 8.515 -42.714 12.327 1.000 52.637 15 GLN B N 1
ATOM 2452 C CA . GLN B 1 18 ? 8.706 -43.440 13.603 1.000 55.457 15 GLN B CA 1
ATOM 2453 C C . GLN B 1 18 ? 8.257 -44.904 13.441 1.000 52.271 15 GLN B C 1
ATOM 2454 O O . GLN B 1 18 ? 8.965 -45.778 13.932 1.000 52.991 15 GLN B O 1
ATOM 2460 N N . GLU B 1 19 ? 7.118 -45.162 12.783 1.000 52.797 16 GLU B N 1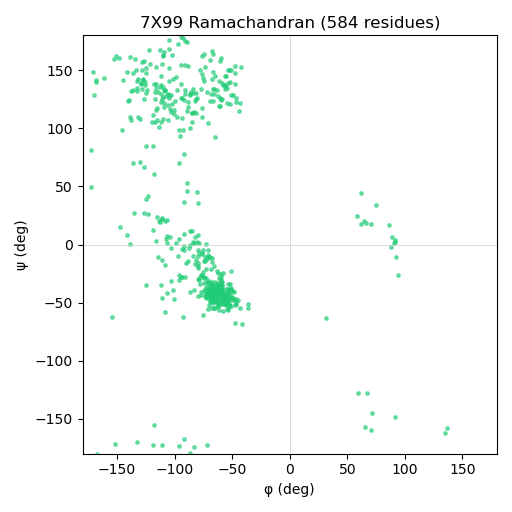
ATOM 2461 C CA . GLU B 1 19 ? 6.600 -46.545 12.565 1.000 53.204 16 GLU B CA 1
ATOM 2462 C C . GLU B 1 19 ? 7.610 -47.351 11.742 1.000 48.139 16 GLU B C 1
ATOM 2463 O O . GLU B 1 19 ? 7.899 -48.504 12.127 1.000 49.884 16 GLU B O 1
ATOM 2469 N N . LEU B 1 20 ? 8.212 -46.744 10.721 1.000 48.389 17 LEU B N 1
ATOM 2470 C CA . LEU B 1 20 ? 9.249 -47.410 9.874 1.000 50.756 17 LEU B CA 1
ATOM 2471 C C . LEU B 1 20 ? 10.486 -47.770 10.696 1.000 51.044 17 LEU B C 1
ATOM 2472 O O . LEU B 1 20 ? 10.970 -48.920 10.592 1.000 47.198 17 LEU B O 1
ATOM 2477 N N . GLU B 1 21 ? 10.976 -46.839 11.510 1.000 56.351 18 GLU B N 1
ATOM 2478 C CA . GLU B 1 21 ? 12.180 -47.066 12.349 1.000 55.536 18 GLU B CA 1
ATOM 2479 C C . GLU B 1 21 ? 11.869 -48.159 13.381 1.000 46.903 18 GLU B C 1
ATOM 2480 O O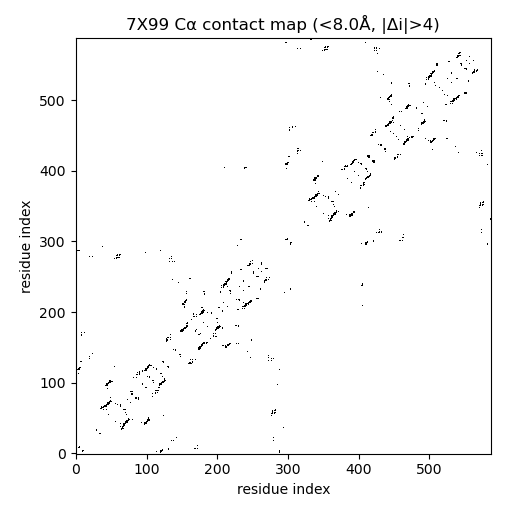 . GLU B 1 21 ? 12.715 -49.032 13.581 1.000 51.458 18 GLU B O 1
ATOM 2486 N N . ASN B 1 22 ? 10.681 -48.134 13.984 1.000 46.647 19 ASN B N 1
ATOM 2487 C CA . ASN B 1 22 ? 10.200 -49.188 14.919 1.000 50.894 19 ASN B CA 1
ATOM 2488 C C . ASN B 1 22 ? 10.083 -50.534 14.185 1.000 49.312 19 ASN B C 1
ATOM 2489 O O . ASN B 1 22 ? 10.478 -51.554 14.801 1.000 46.357 19 ASN B O 1
ATOM 2494 N N . LEU B 1 23 ? 9.579 -50.525 12.936 1.000 42.475 20 LEU B N 1
ATOM 2495 C CA . LEU B 1 23 ? 9.414 -51.738 12.084 1.000 45.832 20 LEU B CA 1
ATOM 2496 C C . LEU B 1 23 ? 10.799 -52.357 11.815 1.000 44.873 20 LEU B C 1
ATOM 2497 O O . LEU B 1 23 ? 11.016 -53.573 12.105 1.000 43.651 20 LEU B O 1
ATOM 2502 N N . ILE B 1 24 ? 11.733 -51.558 11.320 1.000 50.415 21 ILE B N 1
ATOM 2503 C CA . ILE B 1 24 ? 13.137 -51.997 11.041 1.000 55.782 21 ILE B CA 1
ATOM 2504 C C . ILE B 1 24 ? 13.736 -52.615 12.316 1.000 59.632 21 ILE B C 1
ATOM 2505 O O . ILE B 1 24 ? 14.340 -53.712 12.243 1.000 52.013 21 ILE B O 1
ATOM 2510 N N . LYS B 1 25 ? 13.578 -51.957 13.460 1.000 53.596 22 LYS B N 1
ATOM 2511 C CA . LYS B 1 25 ? 14.165 -52.450 14.735 1.000 54.785 22 LYS B CA 1
ATOM 2512 C C . LYS B 1 25 ? 13.460 -53.758 15.148 1.000 50.321 22 LYS B C 1
ATOM 2513 O O . LYS B 1 25 ? 14.128 -54.702 15.580 1.000 50.544 22 LYS B O 1
ATOM 2519 N N . ARG B 1 26 ? 12.138 -53.805 15.036 1.000 51.438 23 ARG B N 1
ATOM 2520 C CA . ARG B 1 26 ? 11.337 -55.004 15.389 1.000 52.955 23 ARG B CA 1
ATOM 2521 C C . ARG B 1 26 ? 11.745 -56.173 14.484 1.000 48.205 23 ARG B C 1
ATOM 2522 O O . ARG B 1 26 ? 11.748 -57.305 14.965 1.000 53.143 23 ARG B O 1
ATOM 2530 N N . ALA B 1 27 ? 12.074 -55.906 13.222 1.000 46.256 24 ALA B N 1
ATOM 2531 C CA . ALA B 1 27 ? 12.510 -56.947 12.271 1.000 44.727 24 ALA B CA 1
ATOM 2532 C C . ALA B 1 27 ? 13.797 -57.579 12.783 1.000 51.184 24 ALA B C 1
ATOM 2533 O O . ALA B 1 27 ? 13.871 -58.830 12.785 1.000 49.613 24 ALA B O 1
ATOM 2535 N N . SER B 1 28 ? 14.761 -56.763 13.232 1.000 48.639 25 SER B N 1
ATOM 2536 C CA . SER B 1 28 ? 16.072 -57.266 13.714 1.000 48.930 25 SER B CA 1
ATOM 2537 C C . SER B 1 28 ? 15.850 -58.169 14.931 1.000 45.818 25 SER B C 1
ATOM 2538 O O . SER B 1 28 ? 16.613 -59.134 15.039 1.000 56.410 25 SER B O 1
ATOM 2541 N N . GLU B 1 29 ? 14.949 -57.802 15.860 1.000 47.087 26 GLU B N 1
ATOM 2542 C CA . GLU B 1 29 ? 14.591 -58.638 17.054 1.000 54.855 26 GLU B CA 1
ATOM 2543 C C . GLU B 1 29 ? 13.985 -59.980 16.592 1.000 48.030 26 GLU B C 1
ATOM 2544 O O . GLU B 1 29 ? 14.338 -61.018 17.151 1.000 52.366 26 GLU B O 1
ATOM 2550 N N . LEU B 1 30 ? 13.082 -59.965 15.607 1.000 48.606 27 LEU B N 1
ATOM 2551 C CA . LEU B 1 30 ? 12.406 -61.204 15.126 1.000 45.960 27 LEU B CA 1
ATOM 2552 C C . LEU B 1 30 ? 13.445 -62.148 14.520 1.000 46.202 27 LEU B C 1
ATOM 2553 O O . LEU B 1 30 ? 13.367 -63.368 14.795 1.000 48.138 27 LEU B O 1
ATOM 2558 N N . ARG B 1 31 ? 14.383 -61.601 13.744 1.000 45.683 28 ARG B N 1
ATOM 2559 C CA . ARG B 1 31 ? 15.513 -62.353 13.127 1.000 51.439 28 ARG B CA 1
ATOM 2560 C C . ARG B 1 31 ? 16.305 -63.082 14.218 1.000 49.224 28 ARG B C 1
ATOM 2561 O O . ARG B 1 31 ? 16.510 -64.284 14.089 1.000 49.601 28 ARG B O 1
ATOM 2569 N N . LYS B 1 32 ? 16.706 -62.378 15.271 1.000 56.981 29 LYS B N 1
ATOM 2570 C CA . LYS B 1 32 ? 17.456 -62.959 16.418 1.000 55.634 29 LYS B CA 1
ATOM 2571 C C . LYS B 1 32 ? 16.593 -64.004 17.136 1.000 53.155 29 LYS B C 1
ATOM 2572 O O . LYS B 1 32 ? 17.135 -65.061 17.498 1.000 53.199 29 LYS B O 1
ATOM 2578 N N . MET B 1 33 ? 15.310 -63.722 17.363 1.000 47.711 30 MET B N 1
ATOM 2579 C CA . MET B 1 33 ? 14.382 -64.698 17.991 1.000 50.604 30 MET B CA 1
ATOM 2580 C C . MET B 1 33 ? 14.294 -65.967 17.135 1.000 51.102 30 MET B C 1
ATOM 2581 O O . MET B 1 33 ? 14.337 -67.071 17.698 1.000 51.728 30 MET B O 1
ATOM 2586 N N . GLN B 1 34 ? 14.131 -65.832 15.820 1.000 46.895 31 GLN B N 1
ATOM 2587 C CA . GLN B 1 34 ? 13.940 -67.016 14.957 1.000 50.835 31 GLN B CA 1
ATOM 2588 C C . GLN B 1 34 ? 15.278 -67.768 14.918 1.000 51.635 31 GLN B C 1
ATOM 2589 O O . GLN B 1 34 ? 15.249 -68.997 15.029 1.000 48.910 31 GLN B O 1
ATOM 2595 N N . HIS B 1 35 ? 16.406 -67.063 14.862 1.000 49.210 32 HIS B N 1
ATOM 2596 C CA . HIS B 1 35 ? 17.766 -67.683 14.864 1.000 54.886 32 HIS B CA 1
ATOM 2597 C C . HIS B 1 35 ? 18.037 -68.463 16.162 1.000 50.107 32 HIS B C 1
ATOM 2598 O O . HIS B 1 35 ? 18.654 -69.499 16.052 1.000 53.924 32 HIS B O 1
ATOM 2605 N N . ALA B 1 36 ? 17.534 -68.029 17.316 1.000 49.032 33 ALA B N 1
ATOM 2606 C CA . ALA B 1 36 ? 17.677 -68.742 18.615 1.000 54.516 33 ALA B CA 1
ATOM 2607 C C . ALA B 1 36 ? 16.643 -69.871 18.778 1.000 55.514 33 ALA B C 1
ATOM 2608 O O . ALA B 1 36 ? 16.547 -70.412 19.879 1.000 60.705 33 ALA B O 1
ATOM 2610 N N . GLY B 1 37 ? 15.846 -70.187 17.757 1.000 52.063 34 GLY B N 1
ATOM 2611 C CA . GLY B 1 37 ? 14.761 -71.177 17.859 1.000 53.768 34 GLY B CA 1
ATOM 2612 C C . GLY B 1 37 ? 13.655 -70.762 18.819 1.000 54.418 34 GLY B C 1
ATOM 2613 O O . GLY B 1 37 ? 12.874 -71.628 19.211 1.000 54.393 34 GLY B O 1
ATOM 2614 N N . GLU B 1 38 ? 13.527 -69.479 19.143 1.000 52.686 35 GLU B N 1
ATOM 2615 C CA . GLU B 1 38 ? 12.438 -68.994 20.028 1.000 54.838 35 GLU B CA 1
ATOM 2616 C C . GLU B 1 38 ? 11.094 -69.059 19.278 1.000 57.706 35 GLU B C 1
ATOM 2617 O O . GLU B 1 38 ? 11.003 -68.612 18.119 1.000 53.492 35 GLU B O 1
ATOM 2623 N N . ILE B 1 39 ? 10.082 -69.634 19.915 1.000 57.237 36 ILE B N 1
ATOM 2624 C CA . ILE B 1 39 ? 8.693 -69.770 19.382 1.000 55.302 36 ILE B CA 1
ATOM 2625 C C . ILE B 1 39 ? 7.932 -68.483 19.705 1.000 52.654 36 ILE B C 1
ATOM 2626 O O . ILE B 1 39 ? 7.694 -68.201 20.894 1.000 53.544 36 ILE B O 1
ATOM 2631 N N . TYR B 1 40 ? 7.571 -67.715 18.690 1.000 54.273 37 TYR B N 1
ATOM 2632 C CA . TYR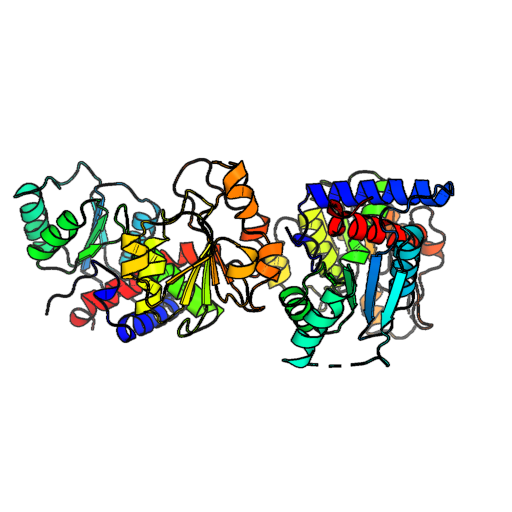 B 1 40 ? 6.707 -66.519 18.848 1.000 52.741 37 TYR B CA 1
ATOM 2633 C C . TY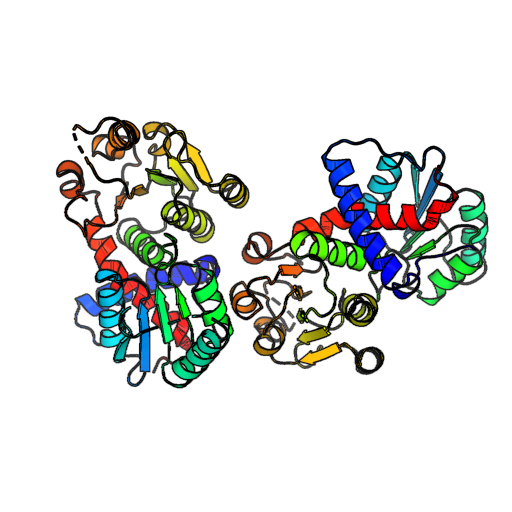R B 1 40 ? 5.572 -66.613 17.822 1.000 50.645 37 TYR B C 1
ATOM 2634 O O . TYR B 1 40 ? 5.784 -66.427 16.589 1.000 46.336 37 TYR B O 1
ATOM 2643 N N . GLN B 1 41 ? 4.375 -66.881 18.334 1.000 46.278 38 GLN B N 1
ATOM 2644 C CA . GLN B 1 41 ? 3.191 -67.238 17.525 1.000 46.063 38 GLN B CA 1
ATOM 2645 C C . GLN B 1 41 ? 2.021 -66.364 17.964 1.000 44.817 38 GLN B C 1
ATOM 2646 O O . GLN B 1 41 ? 1.047 -66.826 18.550 1.000 46.118 38 GLN B O 1
ATOM 2652 N N . PRO B 1 42 ? 2.066 -65.063 17.644 1.000 45.360 39 PRO B N 1
ATOM 2653 C CA . PRO B 1 42 ? 0.960 -64.167 17.976 1.000 47.543 39 PRO B CA 1
ATOM 2654 C C . PRO B 1 42 ? -0.325 -64.368 17.145 1.000 47.529 39 PRO B C 1
ATOM 2655 O O . PRO B 1 42 ? -1.338 -63.822 17.524 1.000 47.588 39 PRO B O 1
ATOM 2659 N N . PHE B 1 43 ? -0.278 -65.130 16.047 1.000 49.179 40 PHE B N 1
ATOM 2660 C CA . PHE B 1 43 ? -1.377 -65.200 15.040 1.000 46.359 40 PHE B CA 1
ATOM 2661 C C . PHE B 1 43 ? -1.864 -66.641 14.807 1.000 46.708 40 PHE B C 1
ATOM 2662 O O . PHE B 1 43 ? -2.182 -67.018 13.659 1.000 45.764 40 PHE B O 1
ATOM 2670 N N . VAL B 1 44 ? -1.959 -67.432 15.869 1.000 42.852 41 VAL B N 1
ATOM 2671 C CA . VAL B 1 44 ? -2.600 -68.776 15.811 1.000 47.131 41 VAL B CA 1
ATOM 2672 C C . VAL B 1 44 ? -4.050 -68.548 15.383 1.000 46.363 41 VAL B C 1
ATOM 2673 O O . VAL B 1 44 ? -4.693 -67.636 15.958 1.000 44.681 41 VAL B O 1
ATOM 2677 N N . GLY B 1 45 ? -4.484 -69.236 14.325 1.000 43.902 42 GLY B N 1
ATOM 2678 C CA . GLY B 1 45 ? -5.872 -69.218 13.829 1.000 42.695 42 GLY B CA 1
ATOM 2679 C C . GLY B 1 45 ? -6.097 -68.148 12.775 1.000 44.680 42 GLY B C 1
ATOM 2680 O O . GLY B 1 45 ? -7.232 -68.026 12.311 1.000 46.196 42 GLY B O 1
ATOM 2681 N N . ARG B 1 46 ? -5.046 -67.439 12.375 1.000 40.592 43 ARG B N 1
ATOM 2682 C CA . ARG B 1 46 ? -5.127 -66.379 11.348 1.000 42.387 43 ARG B CA 1
ATOM 2683 C C . ARG B 1 46 ? -4.601 -66.922 10.028 1.000 41.059 43 ARG B C 1
ATOM 2684 O O . ARG B 1 46 ? -3.832 -67.868 10.022 1.000 41.602 43 ARG B O 1
ATOM 2692 N N . THR B 1 47 ? -4.939 -66.216 8.966 1.000 42.682 44 THR B N 1
ATOM 2693 C CA . THR B 1 47 ? -4.687 -66.620 7.581 1.000 43.708 44 THR B CA 1
ATOM 2694 C C . THR B 1 47 ? -4.174 -65.416 6.809 1.000 43.275 44 THR B C 1
ATOM 2695 O O . THR B 1 47 ? -4.811 -64.305 6.898 1.000 45.091 44 THR B O 1
ATOM 2699 N N . LEU B 1 48 ? -3.104 -65.651 6.056 1.000 40.663 45 LEU B N 1
ATOM 2700 C CA . LEU B 1 48 ? -2.547 -64.722 5.048 1.000 40.747 45 LEU B CA 1
ATOM 2701 C C . LEU B 1 48 ? -2.938 -65.245 3.661 1.000 38.804 45 LEU B C 1
ATOM 2702 O O . LEU B 1 48 ? -2.548 -66.367 3.299 1.000 42.279 45 LEU B O 1
ATOM 2707 N N . GLY B 1 49 ? -3.721 -64.479 2.921 1.000 39.117 46 GLY B N 1
ATOM 2708 C CA . GLY B 1 49 ? -4.010 -64.754 1.509 1.000 39.912 46 GLY B CA 1
ATOM 2709 C C . GLY B 1 49 ? -2.915 -64.128 0.679 1.000 46.296 46 GLY B C 1
ATOM 2710 O O . GLY B 1 49 ? -2.576 -62.964 0.937 1.000 45.905 46 GLY B O 1
ATOM 2711 N N . MET B 1 50 ? -2.324 -64.896 -0.230 1.000 46.190 47 MET B N 1
ATOM 2712 C CA . MET B 1 50 ? -1.213 -64.433 -1.079 1.000 45.668 47 MET B CA 1
ATOM 2713 C C . MET B 1 50 ? -1.714 -64.495 -2.508 1.000 43.833 47 MET B C 1
ATOM 2714 O O . MET B 1 50 ? -1.889 -65.591 -3.030 1.000 54.891 47 MET B O 1
ATOM 2719 N N . ILE B 1 51 ? -2.021 -63.348 -3.088 1.000 49.488 48 ILE B N 1
ATOM 2720 C CA . ILE B 1 51 ? -2.537 -63.264 -4.482 1.000 47.541 48 ILE B CA 1
ATOM 2721 C C . ILE B 1 51 ? -1.382 -62.854 -5.377 1.000 50.942 48 ILE B C 1
ATOM 2722 O O . ILE B 1 51 ? -0.846 -61.725 -5.197 1.000 57.068 48 ILE B O 1
ATOM 2727 N N . PHE B 1 52 ? -0.959 -63.773 -6.238 1.000 50.828 49 PHE B N 1
ATOM 2728 C CA . PHE B 1 52 ? 0.139 -63.572 -7.217 1.000 56.393 49 PHE B CA 1
ATOM 2729 C C . PHE B 1 52 ? -0.441 -63.570 -8.628 1.000 63.671 49 PHE B C 1
ATOM 2730 O O . PHE B 1 52 ? -0.790 -64.657 -9.123 1.000 67.981 49 PHE B O 1
ATOM 2738 N N . GLU B 1 53 ? -0.531 -62.389 -9.237 1.000 68.654 50 GLU B N 1
ATOM 2739 C CA . GLU B 1 53 ? -0.828 -62.198 -10.679 1.000 72.109 50 GLU B CA 1
ATOM 2740 C C . GLU B 1 53 ? 0.400 -62.651 -11.481 1.000 70.300 50 GLU B C 1
ATOM 2741 O O . GLU B 1 53 ? 0.235 -63.192 -12.583 1.000 76.448 50 GLU B O 1
ATOM 2747 N N . LYS B 1 54 ? 1.594 -62.472 -10.930 1.000 67.391 51 LYS B N 1
ATOM 2748 C CA . LYS B 1 54 ? 2.851 -62.955 -11.550 1.000 72.923 51 LYS B CA 1
ATOM 2749 C C . LYS B 1 54 ? 3.644 -63.757 -10.518 1.000 65.443 51 LYS B C 1
ATOM 2750 O O . LYS B 1 54 ? 3.666 -63.360 -9.346 1.000 73.648 51 LYS B O 1
ATOM 2756 N N . SER B 1 55 ? 4.225 -64.871 -10.954 1.000 75.211 52 SER B N 1
ATOM 2757 C CA . SER B 1 55 ? 5.120 -65.770 -10.182 1.000 73.763 52 SER B CA 1
ATOM 2758 C C . SER B 1 55 ? 6.166 -64.916 -9.464 1.000 76.571 52 SER B C 1
ATOM 2759 O O . SER B 1 55 ? 6.516 -63.843 -9.995 1.000 74.145 52 SER B O 1
ATOM 2762 N N . SER B 1 56 ? 6.612 -65.348 -8.282 1.000 67.238 53 SER B N 1
ATOM 2763 C CA . SER B 1 56 ? 7.666 -64.659 -7.501 1.000 66.145 53 SER B CA 1
ATOM 2764 C C . SER B 1 56 ? 8.063 -65.507 -6.293 1.000 67.038 53 SER B C 1
ATOM 2765 O O . SER B 1 56 ? 7.641 -65.187 -5.156 1.000 65.148 53 SER B O 1
ATOM 2768 N N . THR B 1 57 ? 8.919 -66.491 -6.544 1.000 58.951 54 THR B N 1
ATOM 2769 C CA . THR B 1 57 ? 9.226 -67.619 -5.638 1.000 67.077 54 THR B CA 1
ATOM 2770 C C . THR B 1 57 ? 9.766 -67.104 -4.295 1.000 62.431 54 THR B C 1
ATOM 2771 O O . THR B 1 57 ? 9.365 -67.669 -3.266 1.000 51.848 54 THR B O 1
ATOM 2775 N N . ARG B 1 58 ? 10.622 -66.076 -4.289 1.000 65.409 55 ARG B N 1
ATOM 2776 C CA . ARG B 1 58 ? 11.292 -65.564 -3.050 1.000 69.495 55 ARG B CA 1
ATOM 2777 C C . ARG B 1 58 ? 10.330 -64.663 -2.255 1.000 58.723 55 ARG B C 1
ATOM 2778 O O . ARG B 1 58 ? 10.465 -64.590 -1.038 1.000 55.172 55 ARG B O 1
ATOM 2786 N N . THR B 1 59 ? 9.402 -63.977 -2.907 1.000 51.542 56 THR B N 1
ATOM 2787 C CA . THR B 1 59 ? 8.337 -63.222 -2.192 1.000 58.283 56 THR B CA 1
ATOM 2788 C C . THR B 1 59 ? 7.417 -64.232 -1.501 1.000 47.979 56 THR B C 1
ATOM 2789 O O . THR B 1 59 ? 7.099 -64.076 -0.311 1.000 46.926 56 THR B O 1
ATOM 2793 N N . ARG B 1 60 ? 7.022 -65.251 -2.243 1.000 44.584 57 ARG B N 1
ATOM 2794 C CA . ARG B 1 60 ? 6.085 -66.272 -1.767 1.000 45.808 57 ARG B CA 1
ATOM 2795 C C . ARG B 1 60 ? 6.710 -66.991 -0.576 1.000 46.277 57 ARG B C 1
ATOM 2796 O O . ARG B 1 60 ? 6.065 -67.042 0.461 1.000 41.609 57 ARG B O 1
ATOM 2804 N N . ILE B 1 61 ? 7.933 -67.493 -0.728 1.000 41.520 58 ILE B N 1
ATOM 2805 C CA . ILE B 1 61 ? 8.602 -68.257 0.349 1.000 43.666 58 ILE B CA 1
ATOM 2806 C C . ILE B 1 61 ? 8.732 -67.371 1.585 1.000 43.546 58 ILE B C 1
ATOM 2807 O O . ILE B 1 61 ? 8.531 -67.888 2.695 1.000 49.045 58 ILE B O 1
ATOM 2812 N N . SER B 1 62 ? 9.154 -66.116 1.401 1.000 43.990 59 SER B N 1
ATOM 2813 C CA . SER B 1 62 ? 9.376 -65.156 2.508 1.000 43.558 59 SER B CA 1
ATOM 2814 C C . SER B 1 62 ? 8.046 -64.993 3.259 1.000 40.392 59 SER B C 1
ATOM 2815 O O . SER B 1 62 ? 8.032 -65.272 4.442 1.000 45.643 59 SER B O 1
ATOM 2818 N N . PHE B 1 63 ? 6.945 -64.707 2.569 1.000 43.834 60 PHE B N 1
ATOM 2819 C CA . PHE B 1 63 ? 5.620 -64.475 3.207 1.000 45.544 60 PHE B CA 1
ATOM 2820 C C . PHE B 1 63 ? 5.072 -65.768 3.826 1.000 42.563 60 PHE B C 1
ATOM 2821 O O . PHE B 1 63 ? 4.592 -65.718 4.950 1.000 43.414 60 PHE B O 1
ATOM 2829 N N . GLU B 1 64 ? 5.114 -66.881 3.093 1.000 43.428 61 GLU B N 1
ATOM 2830 C CA . GLU B 1 64 ? 4.525 -68.154 3.553 1.000 44.513 61 GLU B CA 1
ATOM 2831 C C . GLU B 1 64 ? 5.282 -68.592 4.813 1.000 44.732 61 GLU B C 1
ATOM 2832 O O . GLU B 1 64 ? 4.616 -68.856 5.815 1.000 40.523 61 GLU B O 1
ATOM 2838 N N . THR B 1 65 ? 6.619 -68.505 4.807 1.000 41.995 62 THR B N 1
ATOM 2839 C CA . THR B 1 65 ? 7.469 -68.887 5.954 1.000 42.292 62 THR B CA 1
ATOM 2840 C C . THR B 1 65 ? 7.158 -67.968 7.131 1.000 39.617 62 THR B C 1
ATOM 2841 O O . THR B 1 65 ? 6.910 -68.485 8.210 1.000 42.749 62 THR B O 1
ATOM 2845 N N . GLY B 1 66 ? 7.107 -66.650 6.917 1.000 40.305 63 GLY B N 1
ATOM 2846 C CA . GLY B 1 66 ? 6.834 -65.691 8.004 1.000 41.052 63 GLY B CA 1
ATOM 2847 C C . GLY B 1 66 ? 5.508 -65.955 8.697 1.000 42.785 63 GLY B C 1
ATOM 2848 O O . GLY B 1 66 ? 5.475 -66.026 9.922 1.000 40.091 63 GLY B O 1
ATOM 2849 N N . MET B 1 67 ? 4.421 -66.110 7.949 1.000 44.544 64 MET B N 1
ATOM 2850 C CA . MET B 1 67 ? 3.098 -66.283 8.596 1.000 45.605 64 MET B CA 1
ATOM 2851 C C . MET B 1 67 ? 3.049 -67.632 9.331 1.000 46.204 64 MET B C 1
ATOM 2852 O O . MET B 1 67 ? 2.440 -67.642 10.414 1.000 45.794 64 MET B O 1
ATOM 2857 N N . GLY B 1 68 ? 3.685 -68.697 8.800 1.000 44.102 65 GLY B N 1
ATOM 2858 C CA . GLY B 1 68 ? 3.831 -70.011 9.466 1.000 39.765 65 GLY B CA 1
ATOM 2859 C C . GLY B 1 68 ? 4.616 -69.913 10.773 1.000 40.484 65 GLY B C 1
ATOM 2860 O O . GLY B 1 68 ? 4.227 -70.525 11.782 1.000 38.493 65 GLY B O 1
ATOM 2861 N N . GLN B 1 69 ? 5.688 -69.145 10.797 1.000 37.094 66 GLN B N 1
ATOM 2862 C CA . GLN B 1 69 ? 6.454 -68.928 12.049 1.000 37.678 66 GLN B CA 1
ATOM 2863 C C . GLN B 1 69 ? 5.547 -68.243 13.078 1.000 36.234 66 GLN B C 1
ATOM 2864 O O . GLN B 1 69 ? 5.594 -68.600 14.252 1.000 41.132 66 GLN B O 1
ATOM 2870 N N . PHE B 1 70 ? 4.661 -67.346 12.658 1.000 40.596 67 PHE B N 1
ATOM 2871 C CA . PHE B 1 70 ? 3.762 -66.611 13.597 1.000 41.175 67 PHE B CA 1
ATOM 2872 C C . PHE B 1 70 ? 2.550 -67.477 14.000 1.000 46.454 67 PHE B C 1
ATOM 2873 O O . PHE B 1 70 ? 1.684 -67.015 14.741 1.000 46.300 67 PHE B O 1
ATOM 2881 N N . GLY B 1 71 ? 2.474 -68.723 13.531 1.000 50.011 68 GLY B N 1
ATOM 2882 C CA . GLY B 1 71 ? 1.421 -69.671 13.947 1.000 45.533 68 GLY B CA 1
ATOM 2883 C C . GLY B 1 71 ? 0.197 -69.545 13.060 1.000 46.783 68 GLY B C 1
ATOM 2884 O O . GLY B 1 71 ? -0.780 -70.195 13.333 1.000 41.927 68 GLY B O 1
ATOM 2885 N N . GLY B 1 72 ? 0.250 -68.748 12.000 1.000 44.129 69 GLY B N 1
ATOM 2886 C CA . GLY B 1 72 ? -0.893 -68.625 11.084 1.000 49.903 69 GLY B CA 1
ATOM 2887 C C . GLY B 1 72 ? -0.726 -69.540 9.896 1.000 45.933 69 GLY B C 1
ATOM 2888 O O . GLY B 1 72 ? 0.263 -70.272 9.855 1.000 45.479 69 GLY B O 1
ATOM 2889 N N . ASN B 1 73 ? -1.618 -69.438 8.919 1.000 46.414 70 ASN B N 1
ATOM 2890 C CA . ASN B 1 73 ? -1.528 -70.224 7.659 1.000 42.857 70 ASN B CA 1
ATOM 2891 C C . ASN B 1 73 ? -1.548 -69.244 6.493 1.000 43.696 70 ASN B C 1
ATOM 2892 O O . ASN B 1 73 ? -2.060 -68.132 6.629 1.000 47.682 70 ASN B O 1
ATOM 2897 N N . ALA B 1 74 ? -0.929 -69.621 5.406 1.000 42.199 71 ALA B N 1
ATOM 2898 C CA . ALA B 1 74 ? -0.786 -68.762 4.231 1.000 48.282 71 ALA B CA 1
ATOM 2899 C C . ALA B 1 74 ? -1.372 -69.575 3.105 1.000 48.473 71 ALA B C 1
ATOM 2900 O O . ALA B 1 74 ? -1.077 -70.774 3.068 1.000 47.649 71 ALA B O 1
ATOM 2902 N N . ILE B 1 75 ? -2.217 -68.949 2.296 1.000 47.179 72 ILE B N 1
ATOM 2903 C CA . ILE B 1 75 ? -2.831 -69.589 1.112 1.000 49.045 72 ILE B CA 1
ATOM 2904 C C . ILE B 1 75 ? -2.212 -68.972 -0.132 1.000 49.865 72 ILE B C 1
ATOM 2905 O O . ILE B 1 75 ? -2.386 -67.754 -0.345 1.000 46.868 72 ILE B O 1
ATOM 2910 N N . PHE B 1 76 ? -1.554 -69.802 -0.926 1.000 44.789 73 PHE B N 1
ATOM 2911 C CA . PHE B 1 76 ? -0.894 -69.403 -2.186 1.000 47.500 73 PHE B CA 1
ATOM 2912 C C . PHE B 1 76 ? -1.943 -69.430 -3.301 1.000 47.136 73 PHE B C 1
ATOM 2913 O O . PHE B 1 76 ? -2.368 -70.491 -3.699 1.000 46.645 73 PHE B O 1
ATOM 2921 N N . LEU B 1 77 ? -2.396 -68.264 -3.729 1.000 42.515 74 LEU B N 1
ATOM 2922 C CA . LEU B 1 77 ? -3.245 -68.109 -4.929 1.000 49.345 74 LEU B CA 1
ATOM 2923 C C . LEU B 1 77 ? -2.333 -67.745 -6.096 1.000 57.352 74 LEU B C 1
ATOM 2924 O O . LEU B 1 77 ? -1.890 -66.569 -6.194 1.000 50.179 74 LEU B O 1
ATOM 2929 N N . SER B 1 78 ? -1.999 -68.771 -6.881 1.000 59.987 75 SER B N 1
ATOM 2930 C CA . SER B 1 78 ? -1.038 -68.712 -8.008 1.000 67.258 75 SER B CA 1
ATOM 2931 C C . SER B 1 78 ? -1.716 -67.988 -9.163 1.000 64.764 75 SER B C 1
ATOM 2932 O O . SER B 1 78 ? -2.938 -67.830 -9.158 1.000 64.533 75 SER B O 1
ATOM 2935 N N . PRO B 1 79 ? -0.956 -67.518 -10.175 1.000 72.915 76 PRO B N 1
ATOM 2936 C CA . PRO B 1 79 ? -1.562 -66.907 -11.363 1.000 75.624 76 PRO B CA 1
ATOM 2937 C C . PRO B 1 79 ? -2.672 -67.788 -11.965 1.000 80.908 76 PRO B C 1
ATOM 2938 O O . PRO B 1 79 ? -3.727 -67.242 -12.256 1.000 81.055 76 PRO B O 1
ATOM 2942 N N . ASN B 1 80 ? -2.408 -69.103 -12.086 1.000 83.225 77 ASN B N 1
ATOM 2943 C CA . ASN B 1 80 ? -3.351 -70.172 -12.534 1.000 90.852 77 ASN B CA 1
ATOM 2944 C C . ASN B 1 80 ? -4.661 -70.129 -11.746 1.000 87.402 77 ASN B C 1
ATOM 2945 O O . ASN B 1 80 ? -5.707 -70.385 -12.344 1.000 96.787 77 ASN B O 1
ATOM 2950 N N . ASP B 1 81 ? -4.605 -69.848 -10.445 1.000 94.563 78 ASP B N 1
ATOM 2951 C CA . ASP B 1 81 ? -5.800 -69.786 -9.562 1.000 96.329 78 ASP B CA 1
ATOM 2952 C C . ASP B 1 81 ? -6.504 -68.434 -9.750 1.000 97.176 78 ASP B C 1
ATOM 2953 O O . ASP B 1 81 ? -7.009 -67.903 -8.749 1.000 101.052 78 ASP B O 1
ATOM 2958 N N . THR B 1 82 ? -6.525 -67.894 -10.976 1.000 109.949 79 THR B N 1
ATOM 2959 C CA . THR B 1 82 ? -7.368 -66.739 -11.406 1.000 113.969 79 THR B CA 1
ATOM 2960 C C . THR B 1 82 ? -7.670 -66.859 -12.907 1.000 112.804 79 THR B C 1
ATOM 2961 O O . THR B 1 82 ? -8.821 -67.201 -13.225 1.000 106.881 79 THR B O 1
ATOM 2965 N N . GLY B 1 87 ? -12.794 -55.227 -12.337 1.000 86.380 84 GLY B N 1
ATOM 2966 C CA . GLY B 1 87 ? -14.175 -54.696 -12.367 1.000 93.970 84 GLY B CA 1
ATOM 2967 C C . GLY B 1 87 ? -14.959 -54.998 -11.092 1.000 98.833 84 GLY B C 1
ATOM 2968 O O . GLY B 1 87 ? -14.350 -55.008 -10.007 1.000 101.262 84 GLY B O 1
ATOM 2969 N N . GLU B 1 88 ? -16.272 -55.239 -11.211 1.000 101.885 85 GLU B N 1
ATOM 2970 C CA . GLU B 1 88 ? -17.194 -55.524 -10.072 1.000 100.379 85 GLU B CA 1
ATOM 2971 C C . GLU B 1 88 ? -16.816 -56.864 -9.428 1.000 96.861 85 GLU B C 1
ATOM 2972 O O . GLU B 1 88 ? -16.892 -56.987 -8.210 1.000 94.409 85 GLU B O 1
ATOM 2978 N N . PRO B 1 89 ? -16.422 -57.918 -10.187 1.000 85.729 86 PRO B N 1
ATOM 2979 C CA . PRO B 1 89 ? -15.833 -59.122 -9.594 1.000 85.844 86 PRO B CA 1
ATOM 2980 C C . PRO B 1 89 ? -14.518 -58.909 -8.825 1.000 73.490 86 PRO B C 1
ATOM 2981 O O . PRO B 1 89 ? -14.254 -59.687 -7.944 1.000 63.234 86 PRO B O 1
ATOM 2985 N N . LEU B 1 90 ? -13.703 -57.915 -9.179 1.000 71.173 87 LEU B N 1
ATOM 2986 C CA . LEU B 1 90 ? -12.477 -57.631 -8.396 1.000 69.398 87 LEU B CA 1
ATOM 2987 C C . LEU B 1 90 ? -12.884 -57.129 -7.006 1.000 68.228 87 LEU B C 1
ATOM 2988 O O . LEU B 1 90 ? -12.351 -57.667 -6.015 1.000 54.272 87 LEU B O 1
ATOM 2993 N N . GLU B 1 91 ? -13.812 -56.167 -6.955 1.000 60.630 88 GLU B N 1
ATOM 2994 C CA . GLU B 1 91 ? -14.361 -55.589 -5.703 1.000 64.369 88 GLU B CA 1
ATOM 2995 C C . GLU B 1 91 ? -14.969 -56.717 -4.865 1.000 59.365 88 GLU B C 1
ATOM 2996 O O . GLU B 1 91 ? -14.676 -56.778 -3.671 1.000 54.176 88 GLU B O 1
ATOM 3002 N N . ASP B 1 92 ? -15.743 -57.588 -5.516 1.000 59.504 89 ASP B N 1
ATOM 3003 C CA . ASP B 1 92 ? -16.555 -58.670 -4.905 1.000 58.534 89 ASP B CA 1
ATOM 3004 C C . ASP B 1 92 ? -15.609 -59.690 -4.280 1.000 58.573 89 ASP B C 1
ATOM 3005 O O . ASP B 1 92 ? -15.905 -60.154 -3.159 1.000 61.123 89 ASP B O 1
ATOM 3010 N N . SER B 1 93 ? -14.494 -59.994 -4.945 1.000 54.953 90 SER B N 1
ATOM 3011 C CA . SER B 1 93 ? -13.493 -60.959 -4.431 1.000 56.365 90 SER B CA 1
ATOM 3012 C C . SER B 1 93 ? -12.673 -60.326 -3.286 1.000 57.158 90 SER B C 1
ATOM 3013 O O . SER B 1 93 ? -12.443 -61.044 -2.276 1.000 57.381 90 SER B O 1
ATOM 3016 N N . ALA B 1 94 ? -12.307 -59.035 -3.361 1.000 47.450 91 ALA B N 1
ATOM 3017 C CA . ALA B 1 94 ? -11.666 -58.319 -2.233 1.000 47.021 91 ALA B CA 1
ATOM 3018 C C . ALA B 1 94 ? -12.557 -58.450 -0.989 1.000 46.549 91 ALA B C 1
ATOM 3019 O O . ALA B 1 94 ? -12.075 -58.754 0.109 1.000 44.801 91 ALA B O 1
ATOM 3021 N N . ARG B 1 95 ? -13.848 -58.227 -1.148 1.000 51.141 92 ARG B N 1
ATOM 3022 C CA . ARG B 1 95 ? -14.808 -58.291 -0.022 1.000 50.214 92 ARG B CA 1
ATOM 3023 C C . ARG B 1 95 ? -14.951 -59.737 0.494 1.000 47.985 92 ARG B C 1
ATOM 3024 O O . ARG B 1 95 ? -14.925 -59.964 1.724 1.000 47.468 92 ARG B O 1
ATOM 3032 N N . VAL B 1 96 ? -15.127 -60.701 -0.395 1.000 45.320 93 VAL B N 1
ATOM 3033 C CA . VAL B 1 96 ? -15.378 -62.114 0.016 1.000 46.687 93 VAL B CA 1
ATOM 3034 C C . VAL B 1 96 ? -14.105 -62.665 0.661 1.000 43.684 93 VAL B C 1
ATOM 3035 O O . VAL B 1 96 ? -14.204 -63.251 1.770 1.000 44.854 93 VAL B O 1
ATOM 3039 N N . ILE B 1 97 ? -12.957 -62.484 0.005 1.000 41.667 94 ILE B N 1
ATOM 3040 C CA . ILE B 1 97 ? -11.668 -63.057 0.499 1.000 47.541 94 ILE B CA 1
ATOM 3041 C C . ILE B 1 97 ? -11.334 -62.457 1.859 1.000 47.932 94 ILE B C 1
ATOM 3042 O O . ILE B 1 97 ? -10.905 -63.245 2.715 1.000 41.931 94 ILE B O 1
ATOM 3047 N N . SER B 1 98 ? -11.530 -61.132 2.034 1.000 46.266 95 SER B N 1
ATOM 3048 C CA . SER B 1 98 ? -11.183 -60.390 3.273 1.000 41.849 95 SER B CA 1
ATOM 3049 C C . SER B 1 98 ? -12.184 -60.755 4.359 1.000 41.192 95 SER B C 1
ATOM 3050 O O . SER B 1 98 ? -11.826 -60.672 5.543 1.000 42.661 95 SER B O 1
ATOM 3053 N N . SER B 1 99 ? -13.365 -61.257 4.000 1.000 44.232 96 SER B N 1
ATOM 3054 C CA . SER B 1 99 ? -14.324 -61.764 5.019 1.000 44.145 96 SER B CA 1
ATOM 3055 C C . SER B 1 99 ? -13.851 -63.108 5.582 1.000 46.347 96 SER B C 1
ATOM 3056 O O . SER B 1 99 ? -14.405 -63.505 6.612 1.000 43.774 96 SER B O 1
ATOM 3059 N N . MET B 1 100 ? -12.875 -63.782 4.952 1.000 45.489 97 MET B N 1
ATOM 3060 C CA . MET B 1 100 ? -12.400 -65.133 5.374 1.000 46.967 97 MET B CA 1
ATOM 3061 C C . MET B 1 100 ? -10.964 -65.082 5.944 1.000 44.634 97 MET B C 1
ATOM 3062 O O . MET B 1 100 ? -10.728 -65.689 7.020 1.000 46.278 97 MET B O 1
ATOM 3067 N N . VAL B 1 101 ? -10.035 -64.396 5.280 1.000 40.167 98 VAL B N 1
ATOM 3068 C CA . VAL B 1 101 ? -8.627 -64.293 5.762 1.000 42.100 98 VAL B CA 1
ATOM 3069 C C . VAL B 1 101 ? -8.464 -63.052 6.650 1.000 43.507 98 VAL B C 1
ATOM 3070 O O . VAL B 1 101 ? -9.432 -62.288 6.800 1.000 44.598 98 VAL B O 1
ATOM 3074 N N . ASP B 1 102 ? -7.286 -62.877 7.242 1.000 43.574 99 ASP B N 1
ATOM 3075 C CA . ASP B 1 102 ? -7.019 -61.783 8.217 1.000 48.018 99 ASP B CA 1
ATOM 3076 C C . ASP B 1 102 ? -6.059 -60.757 7.606 1.000 46.159 99 ASP B C 1
ATOM 3077 O O . ASP B 1 102 ? -5.981 -59.647 8.129 1.000 45.870 99 ASP B O 1
ATOM 3082 N N . ILE B 1 103 ? -5.412 -61.085 6.494 1.000 42.567 100 ILE B N 1
ATOM 3083 C CA . ILE B 1 103 ? -4.414 -60.186 5.870 1.000 43.813 100 ILE B CA 1
ATOM 3084 C C . ILE B 1 103 ? -4.091 -60.729 4.493 1.000 39.881 100 ILE B C 1
ATOM 3085 O O . ILE B 1 103 ? -4.054 -61.949 4.328 1.000 40.108 100 ILE B O 1
ATOM 3090 N N . ILE B 1 104 ? -3.922 -59.837 3.532 1.000 37.325 101 ILE B N 1
ATOM 3091 C CA . ILE B 1 104 ? -3.743 -60.202 2.104 1.000 37.850 101 ILE B CA 1
ATOM 3092 C C . ILE B 1 104 ? -2.462 -59.542 1.577 1.000 42.449 101 ILE B C 1
ATOM 3093 O O . ILE B 1 104 ? -2.337 -58.280 1.701 1.000 43.538 101 ILE B O 1
ATOM 3098 N N . MET B 1 105 ? -1.539 -60.324 1.013 1.000 42.782 102 MET B N 1
ATOM 3099 C CA . MET B 1 105 ? -0.475 -59.747 0.152 1.000 44.725 102 MET B CA 1
ATOM 3100 C C . MET B 1 105 ? -0.855 -59.919 -1.324 1.000 44.664 102 MET B C 1
ATOM 3101 O O . MET B 1 105 ? -1.457 -60.947 -1.688 1.000 49.308 102 MET B O 1
ATOM 3106 N N . ILE B 1 106 ? -0.505 -58.936 -2.147 1.000 47.916 103 ILE B N 1
ATOM 3107 C CA . ILE B 1 106 ? -0.826 -58.889 -3.603 1.000 48.174 103 ILE B CA 1
ATOM 3108 C C . ILE B 1 106 ? 0.449 -58.522 -4.356 1.000 50.369 103 ILE B C 1
ATOM 3109 O O . ILE B 1 106 ? 1.164 -57.585 -3.927 1.000 47.800 103 ILE B O 1
ATOM 3114 N N . ARG B 1 107 ? 0.747 -59.268 -5.416 1.000 58.031 104 ARG B N 1
ATOM 3115 C CA . ARG B 1 107 ? 1.681 -58.847 -6.488 1.000 62.171 104 ARG B CA 1
ATOM 3116 C C . ARG B 1 107 ? 0.861 -58.842 -7.776 1.000 62.470 104 ARG B C 1
ATOM 3117 O O . ARG B 1 107 ? 0.504 -59.925 -8.220 1.000 63.209 104 ARG B O 1
ATOM 3125 N N . THR B 1 108 ? 0.511 -57.658 -8.276 1.000 70.090 105 THR B N 1
ATOM 3126 C CA . THR B 1 108 ? -0.184 -57.419 -9.568 1.000 74.175 105 THR B CA 1
ATOM 3127 C C . THR B 1 108 ? 0.806 -56.736 -10.509 1.000 72.105 105 THR B C 1
ATOM 3128 O O . THR B 1 108 ? 1.982 -56.627 -10.130 1.000 68.280 105 THR B O 1
ATOM 3132 N N . PHE B 1 109 ? 0.339 -56.298 -11.681 1.000 82.670 106 PHE B N 1
ATOM 3133 C CA . PHE B 1 109 ? 1.104 -55.453 -12.634 1.000 86.277 106 PHE B CA 1
ATOM 3134 C C . PHE B 1 109 ? 0.783 -53.983 -12.334 1.000 87.576 106 PHE B C 1
ATOM 3135 O O . PHE B 1 109 ? 1.699 -53.247 -11.918 1.000 92.649 106 PHE B O 1
ATOM 3143 N N . GLY B 1 110 ? -0.484 -53.588 -12.491 1.000 89.568 107 GLY B N 1
ATOM 3144 C CA . GLY B 1 110 ? -0.939 -52.188 -12.375 1.000 100.632 107 GLY B CA 1
ATOM 3145 C C . GLY B 1 110 ? -1.271 -51.812 -10.942 1.000 105.674 107 GLY B C 1
ATOM 3146 O O . GLY B 1 110 ? -2.071 -52.536 -10.310 1.000 115.083 107 GLY B O 1
ATOM 3147 N N . HIS B 1 111 ? -0.700 -50.705 -10.457 1.000 100.680 108 HIS B N 1
ATOM 3148 C CA . HIS B 1 111 ? -0.923 -50.148 -9.095 1.000 104.772 108 HIS B CA 1
ATOM 3149 C C . HIS B 1 111 ? -2.423 -50.014 -8.798 1.000 102.535 108 HIS B C 1
ATOM 3150 O O . HIS B 1 111 ? -2.778 -49.970 -7.610 1.000 96.073 108 HIS B O 1
ATOM 3157 N N . GLU B 1 112 ? -3.272 -49.927 -9.827 1.000 96.000 109 GLU B N 1
ATOM 3158 C CA . GLU B 1 112 ? -4.715 -49.617 -9.659 1.000 94.808 109 GLU B CA 1
ATOM 3159 C C . GLU B 1 112 ? -5.478 -50.852 -9.170 1.000 83.696 109 GLU B C 1
ATOM 3160 O O . GLU B 1 112 ? -6.365 -50.681 -8.300 1.000 77.424 109 GLU B O 1
ATOM 3166 N N . LYS B 1 113 ? -5.180 -52.040 -9.697 1.000 75.820 110 LYS B N 1
ATOM 3167 C CA . LYS B 1 113 ? -5.809 -53.283 -9.181 1.000 77.794 110 LYS B CA 1
ATOM 3168 C C . LYS B 1 113 ? -5.617 -53.325 -7.655 1.000 72.477 110 LYS B C 1
ATOM 3169 O O . LYS B 1 113 ? -6.607 -53.541 -6.946 1.000 69.713 110 LYS B O 1
ATOM 3175 N N . VAL B 1 114 ? -4.394 -53.068 -7.186 1.000 63.324 111 VAL B N 1
ATOM 3176 C CA . VAL B 1 114 ? -3.986 -53.065 -5.751 1.000 62.636 111 VAL B CA 1
ATOM 3177 C C . VAL B 1 114 ? -4.788 -51.996 -4.989 1.000 61.452 111 VAL B C 1
ATOM 3178 O O . VAL B 1 114 ? -5.244 -52.280 -3.859 1.000 53.806 111 VAL B O 1
ATOM 3182 N N . GLU B 1 115 ? -4.961 -50.807 -5.566 1.000 64.428 112 GLU B N 1
ATOM 3183 C CA . GLU B 1 115 ? -5.660 -49.673 -4.898 1.000 68.188 112 GLU 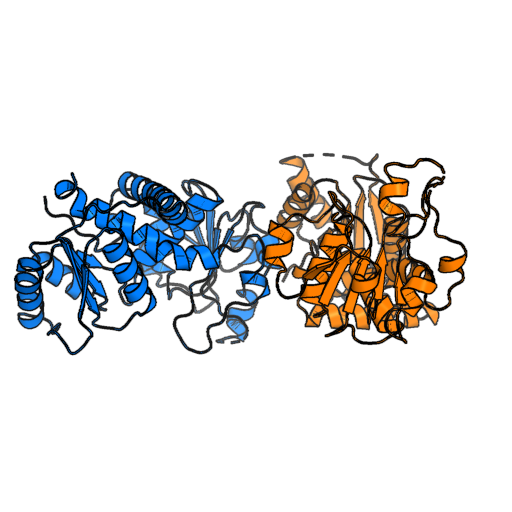B CA 1
ATOM 3184 C C . GLU B 1 115 ? -7.139 -50.027 -4.722 1.000 62.729 112 GLU B C 1
ATOM 3185 O O . GLU B 1 115 ? -7.668 -49.786 -3.650 1.000 58.014 112 GLU B O 1
ATOM 3191 N N . THR B 1 116 ? -7.776 -50.535 -5.771 1.000 63.890 113 THR B N 1
ATOM 3192 C CA . THR B 1 116 ? -9.183 -51.001 -5.767 1.000 65.638 113 THR B CA 1
ATOM 3193 C C . THR B 1 116 ? -9.337 -52.118 -4.731 1.000 58.986 113 THR B C 1
ATOM 3194 O O . THR B 1 116 ? -10.257 -52.039 -3.926 1.000 62.441 113 THR B O 1
ATOM 3198 N N . PHE B 1 117 ? -8.425 -53.083 -4.714 1.000 57.128 114 PHE B N 1
ATOM 3199 C CA . PHE B 1 117 ? -8.374 -54.151 -3.686 1.000 55.314 114 PHE B CA 1
ATOM 3200 C C . PHE B 1 117 ? -8.319 -53.523 -2.285 1.000 53.315 114 PHE B C 1
ATOM 3201 O O . PHE B 1 117 ? -9.121 -53.906 -1.439 1.000 51.468 114 PHE B O 1
ATOM 3209 N N . ALA B 1 118 ? -7.444 -52.541 -2.060 1.000 52.862 115 ALA B N 1
ATOM 3210 C CA . ALA B 1 118 ? -7.313 -51.846 -0.761 1.000 58.086 115 ALA B CA 1
ATOM 3211 C C . ALA B 1 118 ? -8.628 -51.122 -0.427 1.000 55.395 115 ALA B C 1
ATOM 3212 O O . ALA B 1 118 ? -9.068 -51.163 0.722 1.000 55.656 115 ALA B O 1
ATOM 3214 N N . GLU B 1 119 ? -9.265 -50.506 -1.408 1.000 45.445 116 GLU B N 1
ATOM 3215 C CA . GLU B 1 119 ? -10.566 -49.845 -1.180 1.000 58.316 116 GLU B CA 1
ATOM 3216 C C . GLU B 1 119 ? -11.626 -50.847 -0.676 1.000 55.153 116 GLU B C 1
ATOM 3217 O O . GLU B 1 119 ? -12.399 -50.460 0.210 1.000 50.248 116 GLU B O 1
ATOM 3223 N N . TYR B 1 120 ? -11.695 -52.079 -1.199 1.000 54.306 117 TYR B N 1
ATOM 3224 C CA . TYR B 1 120 ? -12.824 -53.011 -0.915 1.000 50.800 117 TYR B CA 1
ATOM 3225 C C . TYR B 1 120 ? -12.437 -54.097 0.094 1.000 46.442 117 TYR B C 1
ATOM 3226 O O . TYR B 1 120 ? -13.323 -54.827 0.512 1.000 47.838 117 TYR B O 1
ATOM 3235 N N . SER B 1 121 ? -11.193 -54.163 0.557 1.000 46.184 118 SER B N 1
ATOM 3236 C CA . SER B 1 121 ? -10.792 -55.192 1.548 1.000 45.659 118 SER B CA 1
ATOM 3237 C C . SER B 1 121 ? -11.138 -54.712 2.964 1.000 47.566 118 SER B C 1
ATOM 3238 O O . SER B 1 121 ? -10.818 -53.571 3.326 1.000 45.792 118 SER B O 1
ATOM 3241 N N . SER B 1 122 ? -11.734 -55.575 3.773 1.000 42.724 119 SER B N 1
ATOM 3242 C CA . SER B 1 122 ? -11.984 -55.322 5.214 1.000 44.852 119 SER B CA 1
ATOM 3243 C C . SER B 1 122 ? -10.738 -55.680 6.031 1.000 42.216 119 SER B C 1
ATOM 3244 O O . SER B 1 122 ? -10.817 -55.596 7.236 1.000 45.429 119 SER B O 1
ATOM 3247 N N . VAL B 1 123 ? -9.636 -56.097 5.403 1.000 43.766 120 VAL B N 1
ATOM 3248 C CA . VAL B 1 123 ? -8.394 -56.477 6.140 1.000 43.012 120 VAL B CA 1
ATOM 3249 C C . VAL B 1 123 ? -7.196 -55.849 5.441 1.000 42.764 120 VAL B C 1
ATOM 3250 O O . VAL B 1 123 ? -7.227 -55.511 4.247 1.000 38.361 120 VAL B O 1
ATOM 3254 N N . PRO B 1 124 ? -6.077 -55.731 6.171 1.000 41.728 121 PRO B N 1
ATOM 3255 C CA . PRO B 1 124 ? -4.903 -55.051 5.643 1.000 38.952 121 PRO B CA 1
ATOM 3256 C C . PRO B 1 124 ? -4.395 -55.710 4.358 1.000 43.810 121 PRO B C 1
ATOM 3257 O O . PRO B 1 124 ? -4.353 -56.934 4.281 1.000 46.575 121 PRO B O 1
ATOM 3261 N N . ILE B 1 125 ? -4.000 -54.871 3.408 1.000 42.566 122 ILE B N 1
ATOM 3262 C CA . ILE B 1 125 ? -3.362 -55.239 2.114 1.000 46.330 122 ILE B CA 1
ATOM 3263 C C . ILE B 1 125 ? -1.888 -54.861 2.165 1.000 47.327 122 ILE B C 1
ATOM 3264 O O . ILE B 1 125 ? -1.601 -53.688 2.420 1.000 42.797 122 ILE B O 1
ATOM 3269 N N . ILE B 1 126 ? -1.021 -55.824 1.842 1.000 48.495 123 ILE B N 1
ATOM 3270 C CA . ILE B 1 126 ? 0.432 -55.612 1.627 1.000 46.790 123 ILE B CA 1
ATOM 3271 C C . ILE B 1 126 ? 0.686 -55.691 0.137 1.000 49.443 123 ILE B C 1
ATOM 3272 O O . ILE B 1 126 ? 0.373 -56.732 -0.478 1.000 45.080 123 ILE B O 1
ATOM 3277 N N . ASN B 1 127 ? 1.204 -54.600 -0.414 1.000 53.859 124 ASN B N 1
ATOM 3278 C CA . ASN B 1 127 ? 1.664 -54.538 -1.817 1.000 52.242 124 ASN B CA 1
ATOM 3279 C C . ASN B 1 127 ? 3.056 -55.143 -1.835 1.000 57.016 124 ASN B C 1
ATOM 3280 O O . ASN B 1 127 ? 3.961 -54.588 -1.176 1.000 56.121 124 ASN B O 1
ATOM 3285 N N . ALA B 1 128 ? 3.185 -56.291 -2.491 1.000 65.392 125 ALA B N 1
ATOM 3286 C CA . ALA B 1 128 ? 4.413 -57.106 -2.482 1.000 72.414 125 ALA B CA 1
ATOM 3287 C C . ALA B 1 128 ? 5.416 -56.412 -3.398 1.000 77.574 125 ALA B C 1
ATOM 3288 O O . ALA B 1 128 ? 6.471 -55.997 -2.864 1.000 97.783 125 ALA B O 1
ATOM 3290 N N . LEU B 1 129 ? 5.097 -56.244 -4.690 1.000 78.394 126 LEU B N 1
ATOM 3291 C CA . LEU B 1 129 ? 5.972 -55.439 -5.590 1.000 78.218 126 LEU B CA 1
ATOM 3292 C C . LEU B 1 129 ? 5.353 -55.214 -6.977 1.000 76.854 126 LEU B C 1
ATOM 3293 O O . LEU B 1 129 ? 6.097 -55.376 -7.962 1.000 76.677 126 LEU B O 1
ATOM 3298 N N . THR B 1 130 ? 4.095 -54.764 -7.062 1.000 76.419 127 THR B N 1
ATOM 3299 C CA . THR B 1 130 ? 3.517 -54.203 -8.318 1.000 86.494 127 THR B CA 1
ATOM 3300 C C . THR B 1 130 ? 4.533 -53.285 -9.017 1.000 77.745 127 THR B C 1
ATOM 3301 O O . THR B 1 130 ? 5.319 -52.641 -8.300 1.000 70.433 127 THR B O 1
ATOM 3305 N N . ASP B 1 131 ? 4.427 -53.161 -10.348 1.000 78.476 128 ASP B N 1
ATOM 3306 C CA . ASP B 1 131 ? 5.306 -52.330 -11.213 1.000 86.688 128 ASP B CA 1
ATOM 3307 C C . ASP B 1 131 ? 6.722 -52.853 -11.002 1.000 91.972 128 ASP B C 1
ATOM 3308 O O . ASP B 1 131 ? 6.902 -54.082 -11.111 1.000 108.868 128 ASP B O 1
ATOM 3313 N N . ASP B 1 132 ? 7.666 -51.968 -10.681 1.000 96.769 129 ASP B N 1
ATOM 3314 C CA . ASP B 1 132 ? 8.998 -52.335 -10.125 1.000 100.591 129 ASP B CA 1
ATOM 3315 C C . ASP B 1 132 ? 9.106 -51.753 -8.697 1.000 95.433 129 ASP B C 1
ATOM 3316 O O . ASP B 1 132 ? 10.180 -51.940 -8.066 1.000 83.227 129 ASP B O 1
ATOM 3321 N N . TYR B 1 133 ? 8.036 -51.109 -8.185 1.000 90.532 130 TYR B N 1
ATOM 3322 C CA . TYR B 1 133 ? 7.958 -50.518 -6.819 1.000 76.772 130 TYR B CA 1
ATOM 3323 C C . TYR B 1 133 ? 8.131 -51.624 -5.800 1.000 76.224 130 TYR B C 1
ATOM 3324 O O . TYR B 1 133 ? 7.289 -52.530 -5.791 1.000 79.374 130 TYR B O 1
ATOM 3333 N N . HIS B 1 134 ? 9.169 -51.527 -4.981 1.000 64.634 131 HIS B N 1
ATOM 3334 C CA . HIS B 1 134 ? 9.614 -52.609 -4.076 1.000 67.001 131 HIS B CA 1
ATOM 3335 C C . HIS B 1 134 ? 9.498 -52.136 -2.633 1.000 54.147 131 HIS B C 1
ATOM 3336 O O . HIS B 1 134 ? 10.493 -52.075 -1.917 1.000 57.470 131 HIS B O 1
ATOM 3343 N N . PRO B 1 135 ? 8.299 -51.775 -2.131 1.000 52.352 132 PRO B N 1
ATOM 3344 C CA . PRO B 1 135 ? 8.203 -51.265 -0.766 1.000 50.376 132 PRO B CA 1
ATOM 3345 C C . PRO B 1 135 ? 8.698 -52.288 0.268 1.000 46.451 132 PRO B C 1
ATOM 3346 O O . PRO B 1 135 ? 9.367 -51.883 1.166 1.000 44.154 132 PRO B O 1
ATOM 3350 N N . CYS B 1 136 ? 8.360 -53.570 0.121 1.000 47.580 133 CYS B N 1
ATOM 3351 C CA . CYS B 1 136 ? 8.759 -54.672 1.042 1.000 48.113 133 CYS B CA 1
ATOM 3352 C C . CYS B 1 136 ? 10.258 -54.958 0.936 1.000 48.232 133 CYS B C 1
ATOM 3353 O O . CYS B 1 136 ? 10.887 -55.199 1.981 1.000 48.456 133 CYS B O 1
ATOM 3356 N N . GLN B 1 137 ? 10.823 -54.932 -0.272 1.000 46.319 134 GLN B N 1
ATOM 3357 C CA . GLN B 1 137 ? 12.295 -55.037 -0.430 1.000 54.309 134 GLN B CA 1
ATOM 3358 C C . GLN B 1 137 ? 12.976 -53.899 0.347 1.000 55.574 134 GLN B C 1
ATOM 3359 O O . GLN B 1 137 ? 13.967 -54.158 1.054 1.000 51.825 134 GLN B O 1
ATOM 3365 N N . LEU B 1 138 ? 12.446 -52.678 0.287 1.000 52.723 135 LEU B N 1
ATOM 3366 C CA . LEU B 1 138 ? 13.132 -51.559 0.966 1.000 48.895 135 LEU B CA 1
ATOM 3367 C C . LEU B 1 138 ? 13.085 -51.736 2.466 1.000 50.132 135 LEU B C 1
ATOM 3368 O O . LEU B 1 138 ? 14.066 -51.425 3.127 1.000 52.331 135 LEU B O 1
ATOM 3373 N N . LEU B 1 139 ? 11.975 -52.223 2.991 1.000 49.604 136 LEU B N 1
ATOM 3374 C CA . LEU B 1 139 ? 11.933 -52.547 4.428 1.000 48.683 136 LEU B CA 1
ATOM 3375 C C . LEU B 1 139 ? 13.126 -53.462 4.736 1.000 50.650 136 LEU B C 1
ATOM 3376 O O . LEU B 1 139 ? 13.793 -53.209 5.735 1.000 52.859 136 LEU B O 1
ATOM 3381 N N . ALA B 1 140 ? 13.392 -54.483 3.905 1.000 50.008 137 ALA B N 1
ATOM 3382 C CA . ALA B 1 140 ? 14.479 -55.460 4.171 1.000 50.907 137 ALA B CA 1
ATOM 3383 C C . ALA B 1 140 ? 15.851 -54.772 4.006 1.000 50.246 137 ALA B C 1
ATOM 3384 O O . ALA B 1 140 ? 16.698 -54.965 4.881 1.000 48.311 137 ALA B O 1
ATOM 3386 N N . ASP B 1 141 ? 16.041 -54.011 2.920 1.000 46.091 138 ASP B N 1
ATOM 3387 C CA . ASP B 1 141 ? 17.248 -53.187 2.656 1.000 48.331 138 ASP B CA 1
ATOM 3388 C C . ASP B 1 141 ? 17.486 -52.295 3.868 1.000 47.418 138 ASP B C 1
ATOM 3389 O O . ASP B 1 141 ? 18.566 -52.383 4.439 1.000 48.081 138 ASP B O 1
ATOM 3394 N N . MET B 1 142 ? 16.484 -51.560 4.328 1.000 44.512 139 MET B N 1
ATOM 3395 C CA . MET B 1 142 ? 16.687 -50.638 5.470 1.000 47.906 139 MET B CA 1
ATOM 3396 C C . MET B 1 142 ? 17.050 -51.430 6.725 1.000 51.972 139 MET B C 1
ATOM 3397 O O . MET B 1 142 ? 17.954 -50.959 7.473 1.000 50.157 139 MET B O 1
ATOM 3402 N N . GLN B 1 143 ? 16.421 -52.594 6.943 1.000 51.728 140 GLN B N 1
ATOM 3403 C CA . GLN B 1 143 ? 16.745 -53.442 8.121 1.000 47.253 140 GLN B CA 1
ATOM 3404 C C . GLN B 1 143 ? 18.216 -53.866 8.025 1.000 50.583 140 GLN B C 1
ATOM 3405 O O . GLN B 1 143 ? 18.941 -53.894 9.053 1.000 49.428 140 GLN B O 1
ATOM 3411 N N . THR B 1 144 ? 18.634 -54.262 6.833 1.000 45.844 141 THR B N 1
ATOM 3412 C CA . THR B 1 144 ? 19.988 -54.793 6.638 1.000 52.117 141 THR B CA 1
ATOM 3413 C C . THR B 1 144 ? 20.994 -53.673 6.896 1.000 50.323 141 THR B C 1
ATOM 3414 O O . THR B 1 144 ? 22.017 -53.973 7.531 1.000 49.998 141 THR B O 1
ATOM 3418 N N . TYR B 1 145 ? 20.722 -52.439 6.457 1.000 52.648 142 TYR B N 1
ATOM 3419 C CA . TYR B 1 145 ? 21.640 -51.305 6.728 1.000 49.634 142 TYR B CA 1
ATOM 3420 C C . TYR B 1 145 ? 21.695 -51.071 8.244 1.000 48.757 142 TYR B C 1
ATOM 3421 O O . TYR B 1 145 ? 22.796 -51.003 8.755 1.000 55.248 142 TYR B O 1
ATOM 3430 N N . TYR B 1 146 ? 20.561 -50.986 8.934 1.000 53.923 143 TYR B N 1
ATOM 3431 C CA . TYR B 1 146 ? 20.502 -50.813 10.412 1.000 58.312 143 TYR B CA 1
ATOM 3432 C C . TYR B 1 146 ? 21.349 -51.866 11.130 1.000 57.056 143 TYR B C 1
ATOM 3433 O O . TYR B 1 146 ? 22.050 -51.508 12.049 1.000 65.909 143 TYR B O 1
ATOM 3442 N N . GLU B 1 147 ? 21.290 -53.129 10.714 1.000 64.373 144 GLU B N 1
ATOM 3443 C CA . GLU B 1 147 ? 21.959 -54.250 11.420 1.000 61.025 144 GLU B CA 1
ATOM 3444 C C . GLU B 1 147 ? 23.467 -54.157 11.262 1.000 61.301 144 GLU B C 1
ATOM 3445 O O . GLU B 1 147 ? 24.165 -54.604 12.171 1.000 61.542 144 GLU B O 1
ATOM 3451 N N . HIS B 1 148 ? 23.953 -53.697 10.113 1.000 56.396 145 HIS B N 1
ATOM 3452 C CA . HIS B 1 148 ? 25.405 -53.666 9.829 1.000 56.969 145 HIS B CA 1
ATOM 3453 C C . HIS B 1 148 ? 26.015 -52.326 10.253 1.000 58.842 145 HIS B C 1
ATOM 3454 O O . HIS B 1 148 ? 27.198 -52.325 10.587 1.000 56.788 145 HIS B O 1
ATOM 3461 N N . ARG B 1 149 ? 25.252 -51.234 10.251 1.000 56.447 146 ARG B N 1
ATOM 3462 C CA . ARG B 1 149 ? 25.819 -49.869 10.368 1.000 54.362 146 ARG B CA 1
ATOM 3463 C C . ARG B 1 149 ? 24.886 -48.915 11.117 1.000 56.704 146 ARG B C 1
ATOM 3464 O O . ARG B 1 149 ? 25.125 -47.713 11.008 1.000 68.830 146 ARG B O 1
ATOM 3472 N N . GLY B 1 150 ? 23.872 -49.392 11.837 1.000 56.168 147 GLY B N 1
ATOM 3473 C CA . GLY B 1 150 ? 22.998 -48.504 12.632 1.000 49.871 147 GLY B CA 1
ATOM 3474 C C . GLY B 1 150 ? 22.192 -47.565 11.751 1.000 58.107 147 GLY B C 1
ATOM 3475 O O . GLY B 1 150 ? 21.976 -47.872 10.555 1.000 63.484 147 GLY B O 1
ATOM 3476 N N . SER B 1 151 ? 21.754 -46.447 12.321 1.000 61.056 148 SER B N 1
ATOM 3477 C CA . SER B 1 151 ? 20.807 -45.481 11.709 1.000 60.905 148 SER B CA 1
ATOM 3478 C C . SER B 1 151 ? 21.334 -44.978 10.358 1.000 60.329 148 SER B C 1
ATOM 3479 O O . SER B 1 151 ? 22.572 -44.808 10.197 1.000 58.956 148 SER B O 1
ATOM 3482 N N . ILE B 1 152 ? 20.406 -44.745 9.432 1.000 55.685 149 ILE B N 1
ATOM 3483 C CA . ILE B 1 152 ? 20.684 -44.250 8.058 1.000 57.432 149 ILE B CA 1
ATOM 3484 C C . ILE B 1 152 ? 20.246 -42.787 7.963 1.000 56.993 149 ILE B C 1
ATOM 3485 O O . ILE B 1 152 ? 20.345 -42.208 6.867 1.000 59.804 149 ILE B O 1
ATOM 3490 N N . GLU B 1 153 ? 19.742 -42.233 9.061 1.000 55.853 150 GLU B N 1
ATOM 3491 C CA . GLU B 1 153 ? 19.382 -40.806 9.172 1.000 67.466 150 GLU B CA 1
ATOM 3492 C C . GLU B 1 153 ? 20.656 -39.995 8.893 1.000 62.551 150 GLU B C 1
ATOM 3493 O O . GLU B 1 153 ? 21.706 -40.332 9.497 1.000 58.962 150 GLU B O 1
ATOM 3499 N N . ASN B 1 154 ? 20.561 -39.074 7.923 1.000 63.987 151 ASN B N 1
ATOM 3500 C CA . ASN B 1 154 ? 21.595 -38.097 7.478 1.000 61.695 151 ASN B CA 1
ATOM 3501 C C . ASN B 1 154 ? 22.759 -38.831 6.842 1.000 62.802 151 ASN B C 1
ATOM 3502 O O . ASN B 1 154 ? 23.832 -38.220 6.735 1.000 67.668 151 ASN B O 1
ATOM 3507 N N . LYS B 1 155 ? 22.545 -40.081 6.427 1.000 55.911 152 LYS B N 1
ATOM 3508 C CA . LYS B 1 155 ? 23.578 -40.862 5.709 1.000 54.276 152 LYS B CA 1
ATOM 3509 C C . LYS B 1 155 ? 23.421 -40.595 4.223 1.000 46.530 152 LYS B C 1
ATOM 3510 O O . LYS B 1 155 ? 22.478 -39.909 3.844 1.000 55.774 152 LYS B O 1
ATOM 3516 N N . ILE B 1 156 ? 24.337 -41.114 3.433 1.000 49.698 153 ILE B N 1
ATOM 3517 C CA . ILE B 1 156 ? 24.393 -40.876 1.967 1.000 54.221 153 ILE B CA 1
ATOM 3518 C C . ILE B 1 156 ? 24.188 -42.229 1.316 1.000 52.569 153 ILE B C 1
ATOM 3519 O O . ILE B 1 156 ? 24.926 -43.170 1.664 1.000 46.466 153 ILE B O 1
ATOM 3524 N N . VAL B 1 157 ? 23.208 -42.319 0.431 1.000 51.537 154 VAL B N 1
ATOM 3525 C CA . VAL B 1 157 ? 22.954 -43.561 -0.349 1.000 51.502 154 VAL B CA 1
ATOM 3526 C C . VAL B 1 157 ? 23.142 -43.228 -1.823 1.000 49.442 154 VAL B C 1
ATOM 3527 O O . VAL B 1 157 ? 22.721 -42.127 -2.247 1.000 49.214 154 VAL B O 1
ATOM 3531 N N . THR B 1 158 ? 23.792 -44.134 -2.544 1.000 45.708 155 THR B N 1
ATOM 3532 C CA . THR B 1 158 ? 23.980 -44.053 -4.001 1.000 47.747 155 THR B CA 1
ATOM 3533 C C . THR B 1 158 ? 23.239 -45.212 -4.654 1.000 49.655 155 THR B C 1
ATOM 3534 O O . THR B 1 158 ? 23.559 -46.370 -4.344 1.000 52.696 155 THR B O 1
ATOM 3538 N N . TRP B 1 159 ? 22.251 -44.874 -5.484 1.000 49.200 156 TRP B N 1
ATOM 3539 C CA . TRP B 1 159 ? 21.593 -45.779 -6.457 1.000 48.915 156 TRP B CA 1
ATOM 3540 C C . TRP B 1 159 ? 22.384 -45.736 -7.765 1.000 52.516 156 TRP B C 1
ATOM 3541 O O . TRP B 1 159 ? 22.574 -44.641 -8.293 1.000 54.253 156 TRP B O 1
ATOM 3552 N N . VAL B 1 160 ? 22.862 -46.883 -8.238 1.000 52.021 157 VAL B N 1
ATOM 3553 C CA . VAL B 1 160 ? 23.539 -47.023 -9.555 1.000 55.354 157 VAL B CA 1
ATOM 3554 C C . VAL B 1 160 ? 22.628 -47.854 -10.464 1.000 63.490 157 VAL B C 1
ATOM 3555 O O . VAL B 1 160 ? 22.293 -48.987 -10.057 1.000 59.359 157 VAL B O 1
ATOM 3559 N N . GLY B 1 161 ? 22.242 -47.295 -11.624 1.000 61.029 158 GLY B N 1
ATOM 3560 C CA . GLY B 1 161 ? 21.407 -47.941 -12.664 1.000 58.718 158 GLY B CA 1
ATOM 3561 C C . GLY B 1 161 ? 20.315 -47.009 -13.184 1.000 59.233 158 GLY B C 1
ATOM 3562 O O . GLY B 1 161 ? 20.400 -45.798 -12.938 1.000 55.682 158 GLY B O 1
ATOM 3563 N N . ASP B 1 162 ? 19.289 -47.547 -13.839 1.000 63.981 159 ASP B N 1
ATOM 3564 C CA . ASP B 1 162 ? 18.196 -46.745 -14.456 1.000 67.372 159 ASP B CA 1
ATOM 3565 C C . ASP B 1 162 ? 17.359 -46.061 -13.369 1.000 65.536 159 ASP B C 1
ATOM 3566 O O . ASP B 1 162 ? 17.451 -46.461 -12.200 1.000 75.499 159 ASP B O 1
ATOM 3571 N N . GLY B 1 163 ? 16.536 -45.095 -13.772 1.000 62.056 160 GLY B N 1
ATOM 3572 C CA . GLY B 1 163 ? 15.515 -44.437 -12.942 1.000 60.098 160 GLY B CA 1
ATOM 3573 C C . GLY B 1 163 ? 14.192 -45.168 -13.003 1.000 65.723 160 GLY B C 1
ATOM 3574 O O . GLY B 1 163 ? 13.168 -44.489 -13.171 1.000 69.527 160 GLY B O 1
ATOM 3575 N N . ASN B 1 164 ? 14.230 -46.500 -12.863 1.000 66.650 161 ASN B N 1
ATOM 3576 C CA . ASN B 1 164 ? 13.065 -47.427 -12.770 1.000 62.492 161 ASN B CA 1
ATOM 3577 C C . ASN B 1 164 ? 12.363 -47.274 -11.406 1.000 69.570 161 ASN B C 1
ATOM 3578 O O . ASN B 1 164 ? 12.741 -46.344 -10.657 1.000 61.188 161 ASN B O 1
ATOM 3583 N N . ASN B 1 165 ? 11.387 -48.146 -11.080 1.000 67.872 162 ASN B N 1
ATOM 3584 C CA . ASN B 1 165 ? 10.521 -47.989 -9.873 1.000 71.221 162 ASN B CA 1
ATOM 3585 C C . ASN B 1 165 ? 11.270 -48.474 -8.615 1.000 62.302 162 ASN B C 1
ATOM 3586 O O . ASN B 1 165 ? 10.867 -48.080 -7.507 1.000 56.302 162 ASN B O 1
ATOM 3591 N N . MET B 1 166 ? 12.305 -49.305 -8.763 1.000 54.843 163 MET B N 1
ATOM 3592 C CA . MET B 1 166 ? 13.213 -49.679 -7.646 1.000 62.400 163 MET B CA 1
ATOM 3593 C C . MET B 1 166 ? 14.002 -48.426 -7.202 1.000 59.465 163 MET B C 1
ATOM 3594 O O . MET B 1 166 ? 14.109 -48.159 -5.976 1.000 51.750 163 MET B O 1
ATOM 3599 N N . CYS B 1 167 ? 14.522 -47.650 -8.156 1.000 57.156 164 CYS B N 1
ATOM 3600 C CA . CYS B 1 167 ? 15.105 -46.305 -7.904 1.000 56.818 164 CYS B CA 1
ATOM 3601 C C . CYS B 1 167 ? 14.071 -45.428 -7.191 1.000 59.117 164 CYS B C 1
ATOM 3602 O O . CYS B 1 167 ? 14.401 -44.849 -6.139 1.000 52.404 164 CYS B O 1
ATOM 3605 N N . SER B 1 168 ? 12.845 -45.386 -7.719 1.000 58.316 165 SER B N 1
ATOM 3606 C CA . SER B 1 168 ? 11.705 -44.639 -7.129 1.000 57.968 165 SER B CA 1
ATOM 3607 C C . SER B 1 168 ? 11.504 -45.060 -5.685 1.000 54.209 165 SER B C 1
ATOM 3608 O O . SER B 1 168 ? 11.276 -44.177 -4.832 1.000 55.361 165 SER B O 1
ATOM 3611 N N . SER B 1 169 ? 11.588 -46.356 -5.398 1.000 52.890 166 SER B N 1
ATOM 3612 C CA . SER B 1 169 ? 11.334 -46.868 -4.028 1.000 49.295 166 SER B CA 1
ATOM 3613 C C . SER B 1 169 ? 12.394 -46.287 -3.095 1.000 47.130 166 SER B C 1
ATOM 3614 O O . SER B 1 169 ? 12.033 -45.854 -1.975 1.000 49.388 166 SER B O 1
ATOM 3617 N N . PHE B 1 170 ? 13.647 -46.233 -3.550 1.000 47.055 167 PHE B N 1
ATOM 3618 C CA . PHE B 1 170 ? 14.769 -45.643 -2.775 1.000 46.796 167 PHE B CA 1
ATOM 3619 C C . PHE B 1 170 ? 14.589 -44.131 -2.635 1.000 49.502 167 PHE B C 1
ATOM 3620 O O . PHE B 1 170 ? 14.968 -43.582 -1.562 1.000 50.702 167 PHE B O 1
ATOM 3628 N N . MET B 1 171 ? 13.995 -43.483 -3.641 1.000 48.574 168 MET B N 1
ATOM 3629 C CA . MET B 1 171 ? 13.618 -42.039 -3.557 1.000 52.124 168 MET B CA 1
ATOM 3630 C C . MET B 1 171 ? 12.564 -41.844 -2.457 1.000 53.951 168 MET B C 1
ATOM 3631 O O . MET B 1 171 ? 12.754 -40.929 -1.623 1.000 63.727 168 MET B O 1
ATOM 3636 N N . GLN B 1 172 ? 11.523 -42.682 -2.376 1.000 57.799 169 GLN B N 1
ATOM 3637 C CA . GLN B 1 172 ? 10.490 -42.556 -1.304 1.000 52.820 169 GLN B CA 1
ATOM 3638 C C . GLN B 1 172 ? 11.161 -42.802 0.042 1.000 56.953 169 GLN B C 1
ATOM 3639 O O . GLN B 1 172 ? 10.779 -42.129 1.029 1.000 55.999 169 GLN B O 1
ATOM 3645 N N . ALA B 1 173 ? 12.114 -43.744 0.093 1.000 54.552 170 ALA B N 1
ATOM 3646 C CA . ALA B 1 173 ? 12.796 -44.141 1.343 1.000 51.506 170 ALA B CA 1
ATOM 3647 C C . ALA B 1 173 ? 13.765 -43.047 1.791 1.000 53.436 170 ALA B C 1
ATOM 3648 O O . ALA B 1 173 ? 13.949 -42.894 3.010 1.000 55.159 170 ALA B O 1
ATOM 3650 N N . ALA B 1 174 ? 14.433 -42.379 0.854 1.000 55.825 171 ALA B N 1
ATOM 3651 C CA . ALA B 1 174 ? 15.304 -41.217 1.161 1.000 58.929 171 ALA B CA 1
ATOM 3652 C C . ALA B 1 174 ? 14.467 -40.237 1.983 1.000 56.151 171 ALA B C 1
ATOM 3653 O O . ALA B 1 174 ? 14.836 -39.944 3.129 1.000 51.102 171 ALA B O 1
ATOM 3655 N N . ASN B 1 175 ? 13.305 -39.881 1.444 1.000 58.272 172 ASN B N 1
ATOM 3656 C CA . ASN B 1 175 ? 12.295 -39.033 2.122 1.000 66.352 172 ASN B CA 1
ATOM 3657 C C . ASN B 1 175 ? 11.910 -39.587 3.507 1.000 71.663 172 ASN B C 1
ATOM 3658 O O . ASN B 1 175 ? 11.897 -38.791 4.446 1.000 63.770 172 ASN B O 1
ATOM 3663 N N . GLN B 1 176 ? 11.609 -40.886 3.642 1.000 70.611 173 GLN B N 1
ATOM 3664 C CA . GLN B 1 176 ? 11.013 -41.488 4.873 1.000 66.330 173 GLN B CA 1
ATOM 3665 C C . GLN B 1 176 ? 12.060 -41.818 5.952 1.000 65.020 173 GLN B C 1
ATOM 3666 O O . GLN B 1 176 ? 11.753 -41.689 7.153 1.000 71.699 173 GLN B O 1
ATOM 3672 N N . PHE B 1 177 ? 13.234 -42.308 5.579 1.000 59.575 174 PHE B N 1
ATOM 3673 C CA . PHE B 1 177 ? 14.292 -42.693 6.548 1.000 60.382 174 PHE B CA 1
ATOM 3674 C C . PHE B 1 177 ? 15.290 -41.539 6.712 1.000 58.843 174 PHE B C 1
ATOM 3675 O O . PHE B 1 177 ? 16.295 -41.749 7.414 1.000 64.876 174 PHE B O 1
ATOM 3683 N N . GLY B 1 178 ? 15.028 -40.388 6.072 1.000 58.621 175 GLY B N 1
ATOM 3684 C CA . GLY B 1 178 ? 15.778 -39.125 6.249 1.000 61.133 175 GLY B CA 1
ATOM 3685 C C . GLY B 1 178 ? 17.243 -39.246 5.854 1.000 63.430 175 GLY B C 1
ATOM 3686 O O . GLY B 1 178 ? 18.102 -38.757 6.620 1.000 58.211 175 GLY B O 1
ATOM 3687 N N . PHE B 1 179 ? 17.531 -39.895 4.718 1.000 58.830 176 PHE B N 1
ATOM 3688 C CA . PHE B 1 179 ? 18.887 -39.968 4.115 1.000 54.850 176 PHE B CA 1
ATOM 3689 C C . PHE B 1 179 ? 18.855 -39.183 2.805 1.000 50.421 176 PHE B C 1
ATOM 3690 O O . PHE B 1 179 ? 17.767 -38.814 2.358 1.000 56.197 176 PHE B O 1
ATOM 3698 N N . GLU B 1 180 ? 20.033 -38.912 2.250 1.000 52.612 177 GLU B N 1
ATOM 3699 C CA . GLU B 1 180 ? 20.230 -38.220 0.952 1.000 56.946 177 GLU B CA 1
ATOM 3700 C C . GLU B 1 180 ? 20.596 -39.294 -0.061 1.000 51.906 177 GLU B C 1
ATOM 3701 O O . GLU B 1 180 ? 21.539 -40.058 0.212 1.000 57.498 177 GLU B O 1
ATOM 3707 N N . LEU B 1 181 ? 19.895 -39.311 -1.186 1.000 46.597 178 LEU B N 1
ATOM 3708 C CA . LEU B 1 181 ? 20.110 -40.264 -2.279 1.000 46.162 178 LEU B CA 1
ATOM 3709 C C . LEU B 1 181 ? 20.740 -39.516 -3.451 1.000 54.042 178 LEU B C 1
ATOM 3710 O O . LEU B 1 181 ? 20.285 -38.404 -3.792 1.000 54.065 178 LEU B O 1
ATOM 3715 N N . ARG B 1 182 ? 21.793 -40.101 -4.000 1.000 55.149 179 ARG B N 1
ATOM 3716 C CA . ARG B 1 182 ? 22.336 -39.733 -5.317 1.000 55.689 179 ARG B CA 1
ATOM 3717 C C . ARG B 1 182 ? 21.946 -40.834 -6.274 1.000 51.008 179 ARG B C 1
ATOM 3718 O O . ARG B 1 182 ? 22.168 -41.998 -5.946 1.000 48.678 179 ARG B O 1
ATOM 3726 N N . VAL B 1 183 ? 21.372 -40.447 -7.398 1.000 48.071 180 VAL B N 1
ATOM 3727 C CA . VAL B 1 183 ? 20.991 -41.376 -8.481 1.000 51.568 180 VAL B CA 1
ATOM 3728 C C . VAL B 1 183 ? 21.989 -41.197 -9.610 1.000 51.204 180 VAL B C 1
ATOM 3729 O O . VAL B 1 183 ? 21.955 -40.159 -10.249 1.000 61.149 180 VAL B O 1
ATOM 3733 N N . ALA B 1 184 ? 22.877 -42.166 -9.780 1.000 51.221 181 ALA B N 1
ATOM 3734 C CA . ALA B 1 184 ? 23.827 -42.240 -10.899 1.000 48.885 181 ALA B CA 1
ATOM 3735 C C . ALA B 1 184 ? 23.165 -43.056 -11.992 1.000 51.209 181 ALA B C 1
ATOM 3736 O O . ALA B 1 184 ? 23.493 -44.237 -12.127 1.000 52.575 181 ALA B O 1
ATOM 3738 N N . ALA B 1 185 ? 22.254 -42.422 -12.727 1.000 53.659 182 ALA B N 1
ATOM 3739 C CA . ALA B 1 185 ? 21.535 -43.023 -13.865 1.000 47.671 182 ALA B CA 1
ATOM 3740 C C . ALA B 1 185 ? 22.273 -42.682 -15.158 1.000 58.181 182 ALA B C 1
ATOM 3741 O O . ALA B 1 185 ? 22.773 -41.570 -15.327 1.000 56.446 182 ALA B O 1
ATOM 3743 N N . PRO B 1 186 ? 22.420 -43.651 -16.087 1.000 62.513 183 PRO B N 1
ATOM 3744 C CA . PRO B 1 186 ? 23.069 -43.397 -17.377 1.000 64.192 183 PRO B CA 1
ATOM 3745 C C . PRO B 1 186 ? 22.246 -42.434 -18.243 1.000 58.206 183 PRO B C 1
ATOM 3746 O O . PRO B 1 186 ? 21.040 -42.383 -18.112 1.000 61.113 183 PRO B O 1
ATOM 3750 N N . TYR B 1 187 ? 22.931 -41.643 -19.058 1.000 60.128 184 TYR B N 1
ATOM 3751 C CA . TYR B 1 187 ? 22.314 -40.672 -19.994 1.000 54.875 184 TYR B CA 1
ATOM 3752 C C . TYR B 1 187 ? 21.167 -41.370 -20.734 1.000 49.569 184 TYR B C 1
ATOM 3753 O O . TYR B 1 187 ? 21.408 -42.471 -21.243 1.000 54.181 184 TYR B O 1
ATOM 3762 N N . GLY B 1 188 ? 19.955 -40.795 -20.710 1.000 50.988 185 GLY B N 1
ATOM 3763 C CA . GLY B 1 188 ? 18.773 -41.304 -21.444 1.000 52.936 185 GLY B CA 1
ATOM 3764 C C . GLY B 1 188 ? 17.908 -42.250 -20.625 1.000 63.301 185 GLY B C 1
ATOM 3765 O O . GLY B 1 188 ? 16.797 -42.568 -21.073 1.000 59.159 185 GLY B O 1
ATOM 3766 N N . PHE B 1 189 ? 18.379 -42.689 -19.455 1.000 70.291 186 PHE B N 1
ATOM 3767 C CA . PHE B 1 189 ? 17.639 -43.606 -18.553 1.000 68.915 186 PHE B CA 1
ATOM 3768 C C . PHE B 1 189 ? 17.492 -42.955 -17.175 1.000 68.173 186 PHE B C 1
ATOM 3769 O O . PHE B 1 189 ? 17.690 -43.640 -16.175 1.000 61.805 186 PHE B O 1
ATOM 3777 N N . GLU B 1 190 ? 17.182 -41.657 -17.135 1.000 63.061 187 GLU B N 1
ATOM 3778 C CA . GLU B 1 190 ? 17.081 -40.855 -15.887 1.000 62.407 187 GLU B CA 1
ATOM 3779 C C . GLU B 1 190 ? 15.662 -40.951 -15.327 1.000 63.598 187 GLU B C 1
ATOM 3780 O O . GLU B 1 190 ? 14.699 -41.135 -16.057 1.000 66.639 187 GLU B O 1
ATOM 3786 N N . PRO B 1 191 ? 15.448 -40.795 -14.010 1.000 62.508 188 PRO B N 1
ATOM 3787 C CA . PRO B 1 191 ? 14.086 -40.841 -13.478 1.000 66.137 188 PRO B CA 1
ATOM 3788 C C . PRO B 1 191 ? 13.166 -39.751 -14.068 1.000 74.770 188 PRO B C 1
ATOM 3789 O O . PRO B 1 191 ? 13.636 -38.723 -14.535 1.000 68.049 188 PRO B O 1
ATOM 3793 N N . ASP B 1 192 ? 11.858 -39.982 -14.004 1.000 81.551 189 ASP B N 1
ATOM 3794 C CA . ASP B 1 192 ? 10.810 -38.997 -14.381 1.000 77.836 189 ASP B CA 1
ATOM 3795 C C . ASP B 1 192 ? 11.096 -37.691 -13.637 1.000 72.225 189 ASP B C 1
ATOM 3796 O O . ASP B 1 192 ? 11.166 -37.681 -12.408 1.000 75.396 189 ASP B O 1
ATOM 3801 N N . PRO B 1 193 ? 11.300 -36.554 -14.345 1.000 67.386 190 PRO B N 1
ATOM 3802 C CA . PRO B 1 193 ? 11.610 -35.281 -13.683 1.000 66.534 190 PRO B CA 1
ATOM 3803 C C . PRO B 1 193 ? 10.547 -34.763 -12.697 1.000 69.041 190 PRO B C 1
ATOM 3804 O O . PRO B 1 193 ? 10.916 -34.060 -11.771 1.000 66.483 190 PRO B O 1
ATOM 3808 N N . LYS B 1 194 ? 9.270 -35.103 -12.893 1.000 70.012 191 LYS B N 1
ATOM 3809 C CA . LYS B 1 194 ? 8.185 -34.752 -11.931 1.000 79.394 191 LYS B CA 1
ATOM 3810 C C . LYS B 1 194 ? 8.388 -35.543 -10.637 1.000 73.656 191 LYS B C 1
ATOM 3811 O O . LYS B 1 194 ? 8.119 -34.992 -9.549 1.000 79.362 191 LYS B O 1
ATOM 3817 N N . LEU B 1 195 ? 8.902 -36.768 -10.746 1.000 70.891 192 LEU B N 1
ATOM 3818 C CA . LEU B 1 195 ? 9.384 -37.568 -9.583 1.000 71.393 192 LEU B CA 1
ATOM 3819 C C . LEU B 1 195 ? 10.527 -36.817 -8.867 1.000 65.810 192 LEU B C 1
ATOM 3820 O O . LEU B 1 195 ? 10.460 -36.643 -7.637 1.000 67.869 192 LEU B O 1
ATOM 3825 N N . MET B 1 196 ? 11.547 -36.370 -9.600 1.000 64.326 193 MET B N 1
ATOM 3826 C CA . MET B 1 196 ? 12.743 -35.719 -8.999 1.000 65.119 193 MET B CA 1
ATOM 3827 C C . MET B 1 196 ? 12.305 -34.440 -8.282 1.000 64.760 193 MET B C 1
ATOM 3828 O O . MET B 1 196 ? 12.771 -34.194 -7.134 1.000 64.856 193 MET B O 1
ATOM 3833 N N . GLU B 1 197 ? 11.411 -33.689 -8.926 1.000 69.828 194 GLU B N 1
ATOM 3834 C CA . GLU B 1 197 ? 10.818 -32.423 -8.413 1.000 72.683 194 GLU B CA 1
ATOM 3835 C C . GLU B 1 197 ? 10.108 -32.709 -7.097 1.000 66.966 194 GLU B C 1
ATOM 3836 O O . GLU B 1 197 ? 10.274 -31.929 -6.147 1.000 62.634 194 GLU B O 1
ATOM 3842 N N . ARG B 1 198 ? 9.377 -33.822 -7.029 1.000 71.991 195 ARG B N 1
ATOM 3843 C CA . ARG B 1 198 ? 8.640 -34.195 -5.792 1.000 70.443 195 ARG B CA 1
ATOM 3844 C C . ARG B 1 198 ? 9.657 -34.453 -4.670 1.000 61.834 195 ARG B C 1
ATOM 3845 O O . ARG B 1 198 ? 9.346 -34.122 -3.536 1.000 57.407 195 ARG B O 1
ATOM 3853 N N . PHE B 1 199 ? 10.835 -35.001 -4.982 1.000 59.144 196 PHE B N 1
ATOM 3854 C CA . PHE B 1 199 ? 11.858 -35.413 -3.979 1.000 65.073 196 PHE B CA 1
ATOM 3855 C C . PHE B 1 199 ? 13.104 -34.512 -4.021 1.000 67.377 196 PHE B C 1
ATOM 3856 O O . PHE B 1 199 ? 14.172 -34.986 -3.535 1.000 59.656 196 PHE B O 1
ATOM 3864 N N . SER B 1 200 ? 12.957 -33.282 -4.544 1.000 69.337 197 SER B N 1
ATOM 3865 C CA . SER B 1 200 ? 14.005 -32.227 -4.725 1.000 74.274 197 SER B CA 1
ATOM 3866 C C . SER B 1 200 ? 15.013 -32.206 -3.579 1.000 61.990 197 SER B C 1
ATOM 3867 O O . SER B 1 200 ? 16.210 -32.264 -3.852 1.000 74.474 197 SER B O 1
ATOM 3870 N N . HIS B 1 201 ? 14.520 -32.155 -2.348 1.000 63.959 198 HIS B N 1
ATOM 3871 C CA . HIS B 1 201 ? 15.278 -31.803 -1.119 1.000 67.210 198 HIS B CA 1
ATOM 3872 C C . HIS B 1 201 ? 15.982 -33.011 -0.496 1.000 63.109 198 HIS B C 1
ATOM 3873 O O . HIS B 1 201 ? 16.605 -32.812 0.537 1.000 62.381 198 HIS B O 1
ATOM 3880 N N . CYS B 1 202 ? 15.886 -34.225 -1.047 1.000 65.386 199 CYS B N 1
ATOM 3881 C CA . CYS B 1 202 ? 16.670 -35.387 -0.531 1.000 58.565 199 CYS B CA 1
ATOM 3882 C C . CYS B 1 202 ? 17.229 -36.232 -1.682 1.000 57.421 199 CYS B C 1
ATOM 3883 O O . CYS B 1 202 ? 17.969 -37.176 -1.413 1.000 63.644 199 CYS B O 1
ATOM 3886 N N . VAL B 1 203 ? 16.979 -35.856 -2.933 1.000 58.507 200 VAL B N 1
ATOM 3887 C CA . VAL B 1 203 ? 17.461 -36.636 -4.103 1.000 52.581 200 VAL B CA 1
ATOM 3888 C C . VAL B 1 203 ? 18.119 -35.711 -5.112 1.000 52.659 200 VAL B C 1
ATOM 3889 O O . VAL B 1 203 ? 17.558 -34.649 -5.369 1.000 55.539 200 VAL B O 1
ATOM 3893 N N . SER B 1 204 ? 19.192 -36.183 -5.738 1.000 50.104 201 SER B N 1
ATOM 3894 C CA . SER B 1 204 ? 19.980 -35.432 -6.735 1.000 57.759 201 SER B CA 1
ATOM 3895 C C . SER B 1 204 ? 20.474 -36.414 -7.790 1.000 57.907 201 SER B C 1
ATOM 3896 O O . SER B 1 204 ? 20.824 -37.546 -7.460 1.000 60.911 201 SER B O 1
ATOM 3899 N N . LEU B 1 205 ? 20.465 -35.971 -9.029 1.000 50.440 202 LEU B N 1
ATOM 3900 C CA . LEU B 1 205 ? 20.920 -36.737 -10.188 1.000 51.464 202 LEU B CA 1
ATOM 3901 C C . LEU B 1 205 ? 22.405 -36.411 -10.355 1.000 56.813 202 LEU B C 1
ATOM 3902 O O . LEU B 1 205 ? 22.748 -35.221 -10.287 1.000 54.254 202 LEU B O 1
ATOM 3907 N N . VAL B 1 206 ? 23.247 -37.438 -10.465 1.000 54.846 203 VAL B N 1
ATOM 3908 C CA . VAL B 1 206 ? 24.731 -37.334 -10.551 1.000 51.543 203 VAL B CA 1
ATOM 3909 C C . VAL B 1 206 ? 25.161 -38.328 -11.621 1.000 54.231 203 VAL B C 1
ATOM 3910 O O . VAL B 1 206 ? 25.045 -39.550 -11.370 1.000 58.722 203 VAL B O 1
ATOM 3914 N N . GLU B 1 207 ? 25.572 -37.847 -12.792 1.000 53.029 204 GLU B N 1
ATOM 3915 C CA . GLU B 1 207 ? 25.862 -38.724 -13.960 1.000 58.028 204 GLU B CA 1
ATOM 3916 C C . GLU B 1 207 ? 27.052 -39.659 -13.684 1.000 61.648 204 GLU B C 1
ATOM 3917 O O . GLU B 1 207 ? 27.002 -40.842 -14.083 1.000 65.329 204 GLU B O 1
ATOM 3923 N N . ASN B 1 208 ? 28.120 -39.101 -13.126 1.000 54.515 205 ASN B N 1
ATOM 3924 C CA . ASN B 1 208 ? 29.426 -39.768 -12.938 1.000 59.073 205 ASN B CA 1
ATOM 3925 C C . ASN B 1 208 ? 29.356 -40.605 -11.650 1.000 58.635 205 ASN B C 1
ATOM 3926 O O . ASN B 1 208 ? 29.215 -40.027 -10.550 1.000 49.813 205 ASN B O 1
ATOM 3931 N N . VAL B 1 209 ? 29.436 -41.925 -11.777 1.000 63.655 206 VAL B N 1
ATOM 3932 C CA . VAL B 1 209 ? 29.216 -42.859 -10.642 1.000 64.425 206 VAL B CA 1
ATOM 3933 C C . VAL B 1 209 ? 30.230 -42.556 -9.522 1.000 65.096 206 VAL B C 1
ATOM 3934 O O . VAL B 1 209 ? 29.842 -42.626 -8.338 1.000 64.916 206 VAL B O 1
ATOM 3938 N N . GLN B 1 210 ? 31.458 -42.156 -9.871 1.000 70.245 207 GLN B N 1
ATOM 3939 C CA . GLN B 1 210 ? 32.555 -41.852 -8.904 1.000 65.166 207 GLN B CA 1
ATOM 3940 C C . GLN B 1 210 ? 32.161 -40.683 -7.990 1.000 67.406 207 GLN B C 1
ATOM 3941 O O . GLN B 1 210 ? 32.391 -40.793 -6.765 1.000 73.902 207 GLN B O 1
ATOM 3947 N N . ASP B 1 211 ? 31.533 -39.636 -8.531 1.000 67.109 208 ASP B N 1
ATOM 3948 C CA . ASP B 1 211 ? 31.093 -38.458 -7.739 1.000 68.365 208 ASP B CA 1
ATOM 3949 C C . ASP B 1 211 ? 29.874 -38.880 -6.910 1.000 64.203 208 ASP B C 1
ATOM 3950 O O . ASP B 1 211 ? 29.770 -38.464 -5.742 1.000 56.846 208 ASP B O 1
ATOM 3955 N N . ALA B 1 212 ? 28.989 -39.676 -7.512 1.000 56.287 209 ALA B N 1
ATOM 3956 C CA . ALA B 1 212 ? 27.788 -40.262 -6.875 1.000 62.767 209 ALA B CA 1
ATOM 3957 C C . ALA B 1 212 ? 28.239 -41.028 -5.625 1.000 58.561 209 ALA B C 1
ATOM 3958 O O . ALA B 1 212 ? 27.778 -40.695 -4.519 1.000 60.244 209 ALA B O 1
ATOM 3960 N N . ALA B 1 213 ? 29.213 -41.922 -5.803 1.000 60.416 210 ALA B N 1
ATOM 3961 C CA . ALA B 1 213 ? 29.673 -42.908 -4.796 1.000 65.947 210 ALA B CA 1
ATOM 3962 C C . ALA B 1 213 ? 30.433 -42.246 -3.644 1.000 65.457 210 ALA B C 1
ATOM 3963 O O . ALA B 1 213 ? 30.709 -42.949 -2.642 1.000 63.365 210 ALA B O 1
ATOM 3965 N N . LYS B 1 214 ? 30.779 -40.966 -3.772 1.000 67.939 211 LYS B N 1
ATOM 3966 C CA . LYS B 1 214 ? 31.764 -40.296 -2.884 1.000 68.727 211 LYS B CA 1
ATOM 3967 C C . LYS B 1 214 ? 31.157 -40.144 -1.484 1.000 59.916 211 LYS B C 1
ATOM 3968 O O . LYS B 1 214 ? 30.072 -39.541 -1.374 1.000 63.847 211 LYS B O 1
ATOM 3974 N N . ASP B 1 215 ? 31.823 -40.679 -0.450 1.000 61.108 212 ASP B N 1
ATOM 3975 C CA . ASP B 1 215 ? 31.370 -40.614 0.975 1.000 66.664 212 ASP B CA 1
ATOM 3976 C C . ASP B 1 215 ? 30.021 -41.331 1.176 1.000 59.335 212 ASP B C 1
ATOM 3977 O O . ASP B 1 215 ? 29.365 -41.032 2.186 1.000 63.007 212 ASP B O 1
ATOM 3982 N N . ALA B 1 216 ? 29.611 -42.189 0.235 1.000 49.647 213 ALA B N 1
ATOM 3983 C CA . ALA B 1 216 ? 28.367 -42.989 0.303 1.000 53.649 213 ALA B CA 1
ATOM 3984 C C . ALA B 1 216 ? 28.493 -43.993 1.452 1.000 50.585 213 ALA B C 1
ATOM 3985 O O . ALA B 1 216 ? 29.515 -44.709 1.533 1.000 53.136 213 ALA B O 1
ATOM 3987 N N . ASN B 1 217 ? 27.483 -44.022 2.305 1.000 52.871 214 ASN B N 1
ATOM 3988 C CA . ASN B 1 217 ? 27.288 -45.052 3.358 1.000 55.300 214 ASN B CA 1
ATOM 3989 C C . ASN B 1 217 ? 26.709 -46.338 2.769 1.000 55.157 214 ASN B C 1
ATOM 3990 O O . ASN B 1 217 ? 26.996 -47.407 3.304 1.000 56.339 214 ASN B O 1
ATOM 3995 N N . LEU B 1 218 ? 25.913 -46.225 1.709 1.000 55.598 215 LEU B N 1
ATOM 3996 C CA . LEU B 1 218 ? 25.238 -47.380 1.080 1.000 53.615 215 LEU B CA 1
ATOM 3997 C C . LEU B 1 218 ? 25.309 -47.202 -0.431 1.000 49.465 215 LEU B C 1
ATOM 3998 O O . LEU B 1 218 ? 24.884 -46.146 -0.886 1.000 50.371 215 LEU B O 1
ATOM 4003 N N . ILE B 1 219 ? 25.855 -48.183 -1.152 1.000 45.940 216 ILE B N 1
ATOM 4004 C CA . ILE B 1 219 ? 25.743 -48.288 -2.635 1.000 48.492 216 ILE B CA 1
ATOM 4005 C C . ILE B 1 219 ? 24.837 -49.476 -2.979 1.000 50.672 216 ILE B C 1
ATOM 4006 O O . ILE B 1 219 ? 25.152 -50.610 -2.567 1.000 45.836 216 ILE B O 1
ATOM 4011 N N . VAL B 1 220 ? 23.817 -49.207 -3.799 1.000 48.372 217 VAL B N 1
ATOM 4012 C CA . VAL B 1 220 ? 22.765 -50.159 -4.242 1.000 53.991 217 VAL B CA 1
ATOM 4013 C C . VAL B 1 220 ? 22.710 -50.103 -5.755 1.000 49.209 217 VAL B C 1
ATOM 4014 O O . VAL B 1 220 ? 22.735 -48.999 -6.276 1.000 45.482 217 VAL B O 1
ATOM 4018 N N . THR B 1 221 ? 22.492 -51.235 -6.401 1.000 51.561 218 THR B N 1
ATOM 4019 C CA . THR B 1 221 ? 22.245 -51.294 -7.858 1.000 54.654 218 THR B CA 1
ATOM 4020 C C . THR B 1 221 ? 21.413 -52.523 -8.146 1.000 54.879 218 THR B C 1
ATOM 4021 O O . THR B 1 221 ? 21.407 -53.408 -7.292 1.000 53.852 218 THR B O 1
ATOM 4025 N N . ASP B 1 222 ? 20.752 -52.535 -9.303 1.000 59.707 219 ASP B N 1
ATOM 4026 C CA . ASP B 1 222 ? 20.034 -53.706 -9.868 1.000 61.398 219 ASP B CA 1
ATOM 4027 C C . ASP B 1 222 ? 20.683 -54.057 -11.209 1.000 63.058 219 ASP B C 1
ATOM 4028 O O . ASP B 1 222 ? 20.087 -54.855 -11.945 1.000 68.045 219 ASP B O 1
ATOM 4033 N N . VAL B 1 223 ? 21.854 -53.481 -11.506 1.000 66.415 220 VAL B N 1
ATOM 4034 C CA . VAL B 1 223 ? 22.621 -53.762 -12.757 1.000 84.379 220 VAL B CA 1
ATOM 4035 C C . VAL B 1 223 ? 23.470 -55.035 -12.564 1.000 84.845 220 VAL B C 1
ATOM 4036 O O . VAL B 1 223 ? 24.210 -55.137 -11.572 1.000 82.162 220 VAL B O 1
ATOM 4040 N N . TRP B 1 224 ? 23.382 -55.960 -13.515 1.000 89.092 221 TRP B N 1
ATOM 4041 C CA . TRP B 1 224 ? 24.182 -57.211 -13.568 1.000 81.508 221 TRP B CA 1
ATOM 4042 C C . TRP B 1 224 ? 25.459 -56.956 -14.371 1.000 81.410 221 TRP B C 1
ATOM 4043 O O . TRP B 1 224 ? 25.416 -56.073 -15.237 1.000 82.100 221 TRP B O 1
ATOM 4054 N N . ALA B 1 225 ? 26.524 -57.732 -14.119 1.000 90.803 222 ALA B N 1
ATOM 4055 C CA . ALA B 1 225 ? 27.904 -57.521 -14.630 1.000 91.647 222 ALA B CA 1
ATOM 4056 C C . ALA B 1 225 ? 28.056 -57.999 -16.083 1.000 94.756 222 ALA B C 1
ATOM 4057 O O . ALA B 1 225 ? 29.209 -58.001 -16.568 1.000 105.742 222 ALA B O 1
ATOM 4059 N N . SER B 1 226 ? 26.956 -58.369 -16.757 1.000 102.379 223 SER B N 1
ATOM 4060 C CA . SER B 1 226 ? 26.885 -58.618 -18.227 1.000 112.017 223 SER B CA 1
ATOM 4061 C C . SER B 1 226 ? 25.421 -58.724 -18.684 1.000 111.880 223 SER B C 1
ATOM 4062 O O . SER B 1 226 ? 24.556 -58.958 -17.809 1.000 94.688 223 SER B O 1
ATOM 4065 N N . GLU B 1 232 ? 30.122 -59.845 -25.813 1.000 124.643 229 GLU B N 1
ATOM 4066 C CA . GLU B 1 232 ? 30.647 -58.452 -25.823 1.000 120.712 229 GLU B CA 1
ATOM 4067 C C . GLU B 1 232 ? 29.591 -57.505 -26.423 1.000 124.581 229 GLU B C 1
ATOM 4068 O O . GLU B 1 232 ? 29.966 -56.634 -27.232 1.000 119.643 229 GLU B O 1
ATOM 4074 N N . GLN B 1 233 ? 28.323 -57.651 -26.011 1.000 129.574 230 GLN B N 1
ATOM 4075 C CA . GLN B 1 233 ? 27.152 -56.863 -26.499 1.000 131.085 230 GLN B CA 1
ATOM 4076 C C . GLN B 1 233 ? 27.336 -55.390 -26.101 1.000 132.289 230 GLN B C 1
ATOM 4077 O O . GLN B 1 233 ? 26.919 -55.018 -24.986 1.000 123.968 230 GLN B O 1
ATOM 4083 N N . ASN B 1 234 ? 27.927 -54.587 -26.995 1.000 133.937 231 ASN B N 1
ATOM 4084 C CA . ASN B 1 234 ? 28.400 -53.200 -26.722 1.000 131.812 231 ASN B CA 1
ATOM 4085 C C . ASN B 1 234 ? 27.327 -52.189 -27.162 1.000 134.550 231 ASN B C 1
ATOM 4086 O O . ASN B 1 234 ? 27.558 -51.479 -28.161 1.000 134.371 231 ASN B O 1
ATOM 4091 N N . THR B 1 235 ? 26.197 -52.119 -26.447 1.000 132.875 232 THR B N 1
ATOM 4092 C CA . THR B 1 235 ? 25.110 -51.121 -26.678 1.000 131.586 232 THR B CA 1
ATOM 4093 C C . THR B 1 235 ? 24.322 -50.896 -25.378 1.000 131.729 232 THR B C 1
ATOM 4094 O O . THR B 1 235 ? 24.341 -49.758 -24.888 1.000 133.089 232 THR B O 1
ATOM 4098 N N . ARG B 1 236 ? 23.658 -51.928 -24.847 1.000 133.853 233 ARG B N 1
ATOM 4099 C CA . ARG B 1 236 ? 22.928 -51.879 -23.548 1.000 126.394 233 ARG B CA 1
ATOM 4100 C C . ARG B 1 236 ? 23.886 -52.244 -22.403 1.000 120.040 233 ARG B C 1
ATOM 4101 O O . ARG B 1 236 ? 23.518 -51.990 -21.241 1.000 106.291 233 ARG B O 1
ATOM 4109 N N . ALA B 1 237 ? 25.059 -52.816 -22.716 1.000 120.290 234 ALA B N 1
ATOM 4110 C CA . ALA B 1 237 ? 26.099 -53.243 -21.744 1.000 114.140 234 ALA B CA 1
ATOM 4111 C C . ALA B 1 237 ? 27.235 -52.211 -21.679 1.000 108.944 234 ALA B C 1
ATOM 4112 O O . ALA B 1 237 ? 27.739 -51.966 -20.563 1.000 94.668 234 ALA B O 1
ATOM 4114 N N . ARG B 1 238 ? 27.637 -51.641 -22.823 1.000 110.414 235 ARG B N 1
ATOM 4115 C CA . ARG B 1 238 ? 28.645 -50.544 -22.887 1.000 110.206 235 ARG B CA 1
ATOM 4116 C C . ARG B 1 238 ? 27.990 -49.258 -22.364 1.000 105.084 235 ARG B C 1
ATOM 4117 O O . ARG B 1 238 ? 28.710 -48.400 -21.806 1.000 95.599 235 ARG B O 1
ATOM 4125 N N . ARG B 1 239 ? 26.667 -49.151 -22.529 1.000 100.188 236 ARG B N 1
ATOM 4126 C CA . ARG B 1 239 ? 25.786 -48.229 -21.764 1.000 104.102 236 ARG B CA 1
ATOM 4127 C C . ARG B 1 239 ? 26.122 -48.347 -20.270 1.000 104.283 236 ARG B C 1
ATOM 4128 O O . ARG B 1 239 ? 26.707 -47.394 -19.719 1.000 104.335 236 ARG B O 1
ATOM 4136 N N . PHE B 1 240 ? 25.833 -49.503 -19.661 1.000 89.965 237 PHE B N 1
ATOM 4137 C CA . PHE B 1 240 ? 25.964 -49.741 -18.201 1.000 82.663 237 PHE B CA 1
ATOM 4138 C C . PHE B 1 240 ? 27.438 -49.886 -17.775 1.000 77.180 237 PHE B C 1
ATOM 4139 O O . PHE B 1 240 ? 27.676 -49.767 -16.560 1.000 74.759 237 PHE B O 1
ATOM 4147 N N . ALA B 1 241 ? 28.389 -50.072 -18.706 1.000 78.705 238 ALA B N 1
ATOM 4148 C CA . ALA B 1 241 ? 29.819 -50.419 -18.445 1.000 77.117 238 ALA B CA 1
ATOM 4149 C C . ALA B 1 241 ? 30.457 -49.541 -17.368 1.000 76.919 238 ALA B C 1
ATOM 4150 O O . ALA B 1 241 ? 31.071 -50.084 -16.452 1.000 72.210 238 ALA B O 1
ATOM 4152 N N . PRO B 1 242 ? 30.391 -48.184 -17.439 1.000 72.448 239 PRO B N 1
ATOM 4153 C CA . PRO B 1 242 ? 30.974 -47.328 -16.397 1.000 72.303 239 PRO B CA 1
ATOM 4154 C C . PRO B 1 242 ? 30.112 -47.196 -15.127 1.000 70.120 239 PRO B C 1
ATOM 4155 O O . PRO B 1 242 ? 30.517 -46.468 -14.220 1.000 67.320 239 PRO B O 1
ATOM 4159 N N . TYR B 1 243 ? 28.966 -47.892 -15.099 1.000 67.145 240 TYR B N 1
ATOM 4160 C CA . TYR B 1 243 ? 28.018 -47.975 -13.954 1.000 72.354 240 TYR B CA 1
ATOM 4161 C C . TYR B 1 243 ? 28.107 -49.359 -13.274 1.000 72.085 240 TYR B C 1
ATOM 4162 O O . TYR B 1 243 ? 27.153 -49.750 -12.569 1.000 81.903 240 TYR B O 1
ATOM 4171 N N . GLN B 1 244 ? 29.216 -50.086 -13.451 1.000 63.840 241 GLN B N 1
ATOM 4172 C CA . GLN B 1 244 ? 29.477 -51.360 -12.729 1.000 60.000 241 GLN B CA 1
ATOM 4173 C C . GLN B 1 244 ? 30.000 -51.026 -11.336 1.000 63.035 241 GLN B C 1
ATOM 4174 O O . GLN B 1 244 ? 30.978 -50.303 -11.247 1.000 67.398 241 GLN B O 1
ATOM 4180 N N . VAL B 1 245 ? 29.394 -51.549 -10.274 1.000 65.741 242 VAL B N 1
ATOM 4181 C CA . VAL B 1 245 ? 30.010 -51.454 -8.920 1.000 65.141 242 VAL B CA 1
ATOM 4182 C C . VAL B 1 245 ? 31.139 -52.489 -8.811 1.000 70.159 242 VAL B C 1
ATOM 4183 O O . VAL B 1 245 ? 30.958 -53.639 -9.258 1.000 78.924 242 VAL B O 1
ATOM 4187 N N . THR B 1 246 ? 32.281 -52.037 -8.290 1.000 66.987 243 THR B N 1
ATOM 4188 C CA . THR B 1 246 ? 33.528 -52.804 -8.073 1.000 65.949 243 THR B CA 1
ATOM 4189 C C . THR B 1 246 ? 34.069 -52.384 -6.714 1.000 67.914 243 THR B C 1
ATOM 4190 O O . THR B 1 246 ? 33.666 -51.335 -6.188 1.000 66.054 243 THR B O 1
ATOM 4194 N N . PRO B 1 247 ? 34.976 -53.194 -6.112 1.000 70.555 244 PRO B N 1
ATOM 4195 C CA . PRO B 1 247 ? 35.630 -52.832 -4.850 1.000 73.025 244 PRO B CA 1
ATOM 4196 C C . PRO B 1 247 ? 36.303 -51.452 -4.914 1.000 65.942 244 PRO B C 1
ATOM 4197 O O . PRO B 1 247 ? 36.301 -50.737 -3.911 1.000 63.117 244 PRO B O 1
ATOM 4201 N N . SER B 1 248 ? 36.837 -51.101 -6.086 1.000 69.953 245 SER B N 1
ATOM 4202 C CA . SER B 1 248 ? 37.495 -49.795 -6.353 1.000 77.635 245 SER B CA 1
ATOM 4203 C C . SER B 1 248 ? 36.489 -48.664 -6.121 1.000 73.092 245 SER B C 1
ATOM 4204 O O . SER B 1 248 ? 36.832 -47.710 -5.377 1.000 72.842 245 SER B O 1
ATOM 4207 N N . LEU B 1 249 ? 35.282 -48.778 -6.694 1.000 72.516 246 LEU B N 1
ATOM 4208 C CA . LEU B 1 249 ? 34.198 -47.767 -6.494 1.000 66.635 246 LEU B CA 1
ATOM 4209 C C . LEU B 1 249 ? 33.866 -47.656 -5.003 1.000 63.354 246 LEU B C 1
ATOM 4210 O O . LEU B 1 249 ? 33.748 -46.500 -4.516 1.000 65.143 246 LEU B O 1
ATOM 4215 N N . LEU B 1 250 ? 33.758 -48.794 -4.297 1.000 64.009 247 LEU B N 1
ATOM 4216 C CA . LEU B 1 250 ? 33.532 -48.838 -2.816 1.000 68.600 247 LEU B CA 1
ATOM 4217 C C . LEU B 1 250 ? 34.712 -48.179 -2.080 1.000 65.771 247 LEU B C 1
ATOM 4218 O O . LEU B 1 250 ? 34.495 -47.513 -1.022 1.000 68.457 247 LEU B O 1
ATOM 4223 N N . ASP B 1 251 ? 35.933 -48.353 -2.583 1.000 69.308 248 ASP B N 1
ATOM 4224 C CA . ASP B 1 251 ? 37.135 -47.734 -1.949 1.000 81.130 248 ASP B CA 1
ATOM 4225 C C . ASP B 1 251 ? 36.982 -46.206 -1.939 1.000 72.720 248 ASP B C 1
ATOM 4226 O O . ASP B 1 251 ? 37.364 -45.597 -0.927 1.000 75.215 248 ASP B O 1
ATOM 4231 N N . LYS B 1 252 ? 36.356 -45.614 -2.962 1.000 78.669 249 LYS B N 1
ATOM 4232 C CA . LYS B 1 252 ? 36.080 -44.145 -3.021 1.000 79.764 249 LYS B CA 1
ATOM 4233 C C . LYS B 1 252 ? 34.845 -43.759 -2.187 1.000 78.348 249 LYS B C 1
ATOM 4234 O O . LYS B 1 252 ? 34.564 -42.557 -2.092 1.000 71.872 249 LYS B O 1
ATOM 4240 N N . ALA B 1 253 ? 34.119 -44.722 -1.608 1.000 77.531 250 ALA B N 1
ATOM 4241 C CA . ALA B 1 253 ? 32.931 -44.458 -0.765 1.000 77.063 250 ALA B CA 1
ATOM 4242 C C . ALA B 1 253 ? 33.403 -44.212 0.669 1.000 78.358 250 ALA B C 1
ATOM 4243 O O . ALA B 1 253 ? 34.615 -44.236 0.894 1.000 87.168 250 ALA B O 1
ATOM 4245 N N . ASP B 1 254 ? 32.480 -43.964 1.596 1.000 73.595 251 ASP B N 1
ATOM 4246 C CA . ASP B 1 254 ? 32.774 -43.851 3.049 1.000 76.144 251 ASP B CA 1
ATOM 4247 C C . ASP B 1 254 ? 33.524 -45.104 3.494 1.000 76.959 251 ASP B C 1
ATOM 4248 O O . ASP B 1 254 ? 33.386 -46.163 2.876 1.000 60.543 251 ASP B O 1
ATOM 4253 N N . PRO B 1 255 ? 34.400 -45.007 4.521 1.000 77.378 252 PRO B N 1
ATOM 4254 C CA . PRO B 1 255 ? 35.055 -46.192 5.089 1.000 75.138 252 PRO B CA 1
ATOM 4255 C C . PRO B 1 255 ? 34.091 -47.311 5.537 1.000 70.432 252 PRO B C 1
ATOM 4256 O O . PRO B 1 255 ? 34.377 -48.449 5.253 1.000 63.265 252 PRO B O 1
ATOM 4260 N N . GLU B 1 256 ? 32.968 -46.958 6.178 1.000 73.297 253 GLU B N 1
ATOM 4261 C CA . GLU B 1 256 ? 31.934 -47.902 6.696 1.000 77.624 253 GLU B CA 1
ATOM 4262 C C . GLU B 1 256 ? 30.835 -48.150 5.643 1.000 74.327 253 GLU B C 1
ATOM 4263 O O . GLU B 1 256 ? 29.663 -48.317 6.026 1.000 76.206 253 GLU B O 1
ATOM 4269 N N . VAL B 1 257 ? 31.202 -48.213 4.365 1.000 66.242 254 VAL B N 1
ATOM 4270 C CA . VAL B 1 257 ? 30.253 -48.374 3.234 1.000 61.319 254 VAL B CA 1
ATOM 4271 C C . VAL B 1 257 ? 29.771 -49.825 3.157 1.000 67.876 254 VAL B C 1
ATOM 4272 O O . VAL B 1 257 ? 30.587 -50.745 3.351 1.000 67.023 254 VAL B O 1
ATOM 4276 N N . VAL B 1 258 ? 28.517 -49.993 2.732 1.000 58.054 255 VAL B N 1
ATOM 4277 C CA . VAL B 1 258 ? 27.828 -51.303 2.569 1.000 55.358 255 VAL B CA 1
ATOM 4278 C C . VAL B 1 258 ? 27.297 -51.387 1.134 1.000 51.641 255 VAL B C 1
ATOM 4279 O O . VAL B 1 258 ? 26.770 -50.377 0.627 1.000 57.689 255 VAL B O 1
ATOM 4283 N N . PHE B 1 259 ? 27.391 -52.550 0.504 1.000 47.756 256 PHE B N 1
ATOM 4284 C CA . PHE B 1 259 ? 26.904 -52.794 -0.871 1.000 47.160 256 PHE B CA 1
ATOM 4285 C C . PHE B 1 259 ? 25.662 -53.682 -0.873 1.000 52.614 256 PHE B C 1
ATOM 4286 O O . PHE B 1 259 ? 25.707 -54.748 -0.254 1.000 52.662 256 PHE B O 1
ATOM 4294 N N . MET B 1 260 ? 24.625 -53.291 -1.627 1.000 52.278 257 MET B N 1
ATOM 4295 C CA . MET B 1 260 ? 23.350 -54.046 -1.744 1.000 49.862 257 MET B CA 1
ATOM 4296 C C . MET B 1 260 ? 22.992 -54.280 -3.213 1.000 54.401 257 MET B C 1
ATOM 4297 O O . MET B 1 260 ? 23.346 -53.453 -4.099 1.000 52.035 257 MET B O 1
ATOM 4302 N N . HIS B 1 261 ? 22.300 -55.392 -3.444 1.000 56.512 258 HIS B N 1
ATOM 4303 C CA . HIS B 1 261 ? 21.935 -55.893 -4.786 1.000 56.973 258 HIS B CA 1
ATOM 4304 C C . HIS B 1 261 ? 20.942 -57.036 -4.618 1.000 63.742 258 HIS B C 1
ATOM 4305 O O . HIS B 1 261 ? 21.218 -57.954 -3.794 1.000 60.510 258 HIS B O 1
ATOM 4312 N N . CYS B 1 262 ? 19.818 -56.958 -5.336 1.000 76.199 259 CYS B N 1
ATOM 4313 C CA . CYS B 1 262 ? 18.883 -58.090 -5.579 1.000 77.944 259 CYS B CA 1
ATOM 4314 C C . CYS B 1 262 ? 19.694 -59.239 -6.191 1.000 81.589 259 CYS B C 1
ATOM 4315 O O . CYS B 1 262 ? 20.660 -58.963 -6.920 1.000 85.932 259 CYS B O 1
ATOM 4318 N N . LEU B 1 263 ? 19.359 -60.485 -5.871 1.000 89.426 260 LEU B N 1
ATOM 4319 C CA . LEU B 1 263 ? 20.234 -61.648 -6.173 1.000 85.429 260 LEU B CA 1
ATOM 4320 C C . LEU B 1 263 ? 19.805 -62.249 -7.509 1.000 88.017 260 LEU B C 1
ATOM 4321 O O . LEU B 1 263 ? 18.683 -62.015 -7.953 1.000 88.237 260 LEU B O 1
ATOM 4326 N N . PRO B 1 264 ? 20.714 -62.941 -8.241 1.000 95.593 261 PRO B N 1
ATOM 4327 C CA . PRO B 1 264 ? 20.349 -63.616 -9.487 1.000 97.997 261 PRO B CA 1
ATOM 4328 C C . PRO B 1 264 ? 19.260 -64.685 -9.275 1.000 106.637 261 PRO B C 1
ATOM 4329 O O . PRO B 1 264 ? 19.446 -65.575 -8.420 1.000 85.456 261 PRO B O 1
ATOM 4333 N N . ALA B 1 265 ? 18.154 -64.559 -10.026 1.000 110.817 262 ALA B N 1
ATOM 4334 C CA . ALA B 1 265 ? 17.054 -65.550 -10.130 1.000 110.407 262 ALA B CA 1
ATOM 4335 C C . ALA B 1 265 ? 17.208 -66.357 -11.429 1.000 108.353 262 ALA B C 1
ATOM 4336 O O . ALA B 1 265 ? 17.111 -67.595 -11.362 1.000 105.734 262 ALA B O 1
ATOM 4338 N N . HIS B 1 266 ? 17.460 -65.678 -12.555 1.000 113.707 263 HIS B N 1
ATOM 4339 C CA . HIS B 1 266 ? 17.516 -66.258 -13.929 1.000 121.370 263 HIS B CA 1
ATOM 4340 C C . HIS B 1 266 ? 18.982 -66.376 -14.383 1.000 125.081 263 HIS B C 1
ATOM 4341 O O . HIS B 1 266 ? 19.872 -65.809 -13.700 1.000 115.302 263 HIS B O 1
ATOM 4348 N N . ARG B 1 267 ? 19.220 -67.091 -15.490 1.000 122.325 264 ARG B N 1
ATOM 4349 C CA . ARG B 1 267 ? 20.570 -67.519 -15.958 1.000 115.166 264 ARG B CA 1
ATOM 4350 C C . ARG B 1 267 ? 21.343 -66.337 -16.557 1.000 109.388 264 ARG B C 1
ATOM 4351 O O . ARG B 1 267 ? 22.575 -66.346 -16.443 1.000 101.264 264 ARG B O 1
ATOM 4359 N N . GLY B 1 268 ? 20.659 -65.386 -17.203 1.000 106.905 265 GLY B N 1
ATOM 4360 C CA . GLY B 1 268 ? 21.278 -64.153 -17.736 1.000 100.347 265 GLY B CA 1
ATOM 4361 C C . GLY B 1 268 ? 22.002 -63.383 -16.647 1.000 94.728 265 GLY B C 1
ATOM 4362 O O . GLY B 1 268 ? 23.173 -63.036 -16.863 1.000 91.583 265 GLY B O 1
ATOM 4363 N N . GLU B 1 269 ? 21.333 -63.201 -15.498 1.000 99.285 266 GLU B N 1
ATOM 4364 C CA . GLU B 1 269 ? 21.736 -62.352 -14.339 1.000 95.388 266 GLU B CA 1
ATOM 4365 C C . GLU B 1 269 ? 22.981 -62.931 -13.653 1.000 87.869 266 GLU B C 1
ATOM 4366 O O . GLU B 1 269 ? 23.058 -64.166 -13.512 1.000 93.916 266 GLU B O 1
ATOM 4372 N N . GLU B 1 270 ? 23.888 -62.064 -13.196 1.000 80.697 267 GLU B N 1
ATOM 4373 C CA . GLU B 1 270 ? 25.158 -62.460 -12.540 1.000 86.007 267 GLU B CA 1
ATOM 4374 C C . GLU B 1 270 ? 25.796 -61.230 -11.885 1.000 89.217 267 GLU B C 1
ATOM 4375 O O . GLU B 1 270 ? 25.758 -60.147 -12.493 1.000 82.299 267 GLU B O 1
ATOM 4381 N N . ILE B 1 271 ? 26.359 -61.410 -10.687 1.000 89.074 268 ILE B N 1
ATOM 4382 C CA . ILE B 1 271 ? 27.140 -60.382 -9.935 1.000 87.277 268 ILE B CA 1
ATOM 4383 C C . ILE B 1 271 ? 28.617 -60.770 -10.049 1.000 89.510 268 ILE B C 1
ATOM 4384 O O . ILE B 1 271 ? 28.893 -61.980 -10.003 1.000 85.866 268 ILE B O 1
ATOM 4389 N N . SER B 1 272 ? 29.510 -59.787 -10.216 1.000 90.489 269 SER B N 1
ATOM 4390 C CA . SER B 1 272 ? 30.973 -59.984 -10.412 1.000 97.496 269 SER B CA 1
ATOM 4391 C C . SER B 1 272 ? 31.573 -60.643 -9.160 1.000 101.441 269 SER B C 1
ATOM 4392 O O . SER B 1 272 ? 31.256 -60.188 -8.039 1.000 106.124 269 SER B O 1
ATOM 4395 N N . HIS B 1 273 ? 32.393 -61.684 -9.349 1.000 98.911 270 HIS B N 1
ATOM 4396 C CA . HIS B 1 273 ? 33.016 -62.491 -8.264 1.000 99.399 270 HIS B CA 1
ATOM 4397 C C . HIS B 1 273 ? 33.699 -61.540 -7.276 1.000 86.357 270 HIS B C 1
ATOM 4398 O O . HIS B 1 273 ? 33.618 -61.783 -6.058 1.000 83.771 270 HIS B O 1
ATOM 4405 N N . ASP B 1 274 ? 34.298 -60.464 -7.783 1.000 86.743 271 ASP B N 1
ATOM 4406 C CA . ASP B 1 274 ? 34.910 -59.385 -6.960 1.000 94.991 271 ASP B CA 1
ATOM 4407 C C . ASP B 1 274 ? 33.893 -58.915 -5.908 1.000 85.082 271 ASP B C 1
ATOM 4408 O O . ASP B 1 274 ? 34.246 -58.906 -4.713 1.000 82.878 271 ASP B O 1
ATOM 4413 N N . MET B 1 275 ? 32.676 -58.556 -6.336 1.000 71.511 272 MET B N 1
ATOM 4414 C CA . MET B 1 275 ? 31.624 -57.972 -5.454 1.000 75.402 272 MET B CA 1
ATOM 4415 C C . MET B 1 275 ? 31.093 -59.029 -4.477 1.000 72.207 272 MET B C 1
ATOM 4416 O O . MET B 1 275 ? 31.074 -58.740 -3.263 1.000 64.705 272 MET B O 1
ATOM 4421 N N . LEU B 1 276 ? 30.673 -60.197 -4.979 1.000 70.245 273 LEU B N 1
ATOM 4422 C CA . LEU B 1 276 ? 30.231 -61.341 -4.133 1.000 82.912 273 LEU B CA 1
ATOM 4423 C C . LEU B 1 276 ? 31.231 -61.541 -2.982 1.000 81.933 273 LEU B C 1
ATOM 4424 O O . LEU B 1 276 ? 30.786 -61.641 -1.828 1.000 79.220 273 LEU B O 1
ATOM 4429 N N . ASN B 1 277 ? 32.533 -61.553 -3.291 1.000 91.888 274 ASN B N 1
ATOM 4430 C CA . ASN B 1 277 ? 33.642 -61.899 -2.358 1.000 87.539 274 ASN B CA 1
ATOM 4431 C C . ASN B 1 277 ? 33.998 -60.719 -1.450 1.000 78.755 274 ASN B C 1
ATOM 4432 O O . ASN B 1 277 ? 34.681 -60.958 -0.451 1.000 75.430 274 ASN B O 1
ATOM 4437 N N . ASP B 1 278 ? 33.568 -59.499 -1.780 1.000 74.703 275 ASP B N 1
ATOM 4438 C CA . ASP B 1 278 ? 33.928 -58.268 -1.023 1.000 73.410 275 ASP B CA 1
ATOM 4439 C C . ASP B 1 278 ? 33.270 -58.301 0.357 1.000 76.404 275 ASP B C 1
ATOM 4440 O O . ASP B 1 278 ? 32.063 -58.499 0.470 1.000 76.474 275 ASP B O 1
ATOM 4445 N N . PRO B 1 279 ? 34.011 -58.075 1.465 1.000 76.890 276 PRO B N 1
ATOM 4446 C CA . PRO B 1 279 ? 33.425 -58.207 2.799 1.000 72.183 276 PRO B CA 1
ATOM 4447 C C . PRO B 1 279 ? 32.462 -57.066 3.153 1.000 68.098 276 PRO B C 1
ATOM 4448 O O . PRO B 1 279 ? 31.938 -57.073 4.232 1.000 65.049 276 PRO B O 1
ATOM 4452 N N . ARG B 1 280 ? 32.254 -56.103 2.254 1.000 70.259 277 ARG B N 1
ATOM 4453 C CA . ARG B 1 280 ? 31.312 -54.973 2.499 1.000 65.059 277 ARG B CA 1
ATOM 4454 C C . ARG B 1 280 ? 29.948 -55.276 1.851 1.000 58.880 277 ARG B C 1
ATOM 4455 O O . ARG B 1 280 ? 28.989 -54.508 2.103 1.000 51.419 277 ARG B O 1
ATOM 4463 N N . SER B 1 281 ? 29.867 -56.328 1.032 1.000 47.685 278 SER B N 1
ATOM 4464 C CA . SER B 1 281 ? 28.602 -56.855 0.470 1.000 55.999 278 SER B CA 1
ATOM 4465 C C . SER B 1 281 ? 27.739 -57.410 1.604 1.000 60.312 278 SER B C 1
ATOM 4466 O O . SER B 1 281 ? 28.266 -58.159 2.452 1.000 59.642 278 SER B O 1
ATOM 4469 N N . VAL B 1 282 ? 26.453 -57.062 1.614 1.000 55.275 279 VAL B N 1
ATOM 4470 C CA . VAL B 1 282 ? 25.468 -57.591 2.595 1.000 50.043 279 VAL B CA 1
ATOM 4471 C C . VAL B 1 282 ? 24.289 -58.155 1.797 1.000 50.542 279 VAL B C 1
ATOM 4472 O O . VAL B 1 282 ? 23.191 -58.247 2.361 1.000 53.645 279 VAL B O 1
ATOM 4476 N N . VAL B 1 283 ? 24.543 -58.592 0.557 1.000 47.935 280 VAL B N 1
ATOM 4477 C CA . VAL B 1 283 ? 23.518 -59.168 -0.358 1.000 46.904 280 VAL B CA 1
ATOM 4478 C C . VAL B 1 283 ? 22.782 -60.355 0.288 1.000 57.740 280 VAL B C 1
ATOM 4479 O O . VAL B 1 283 ? 21.558 -60.469 0.033 1.000 52.583 280 VAL B O 1
ATOM 4483 N N . TRP B 1 284 ? 23.458 -61.222 1.057 1.000 55.718 281 TRP B N 1
ATOM 4484 C CA . TRP B 1 284 ? 22.825 -62.457 1.601 1.000 53.508 281 TRP B CA 1
ATOM 4485 C C . TRP B 1 284 ? 21.862 -62.091 2.713 1.000 49.738 281 TRP B C 1
ATOM 4486 O O . TRP B 1 284 ? 20.741 -62.604 2.679 1.000 51.695 281 TRP B O 1
ATOM 4497 N N . ASP B 1 285 ? 22.289 -61.227 3.628 1.000 47.213 282 ASP B N 1
ATOM 4498 C CA . ASP B 1 285 ? 21.429 -60.747 4.731 1.000 46.784 282 ASP B CA 1
ATOM 4499 C C . ASP B 1 285 ? 20.227 -60.022 4.119 1.000 54.581 282 ASP B C 1
ATOM 4500 O O . ASP B 1 285 ? 19.106 -60.180 4.621 1.000 42.792 282 ASP B O 1
ATOM 4505 N N . GLU B 1 286 ? 20.451 -59.286 3.033 1.000 57.010 283 GLU B N 1
ATOM 4506 C CA . GLU B 1 286 ? 19.409 -58.465 2.372 1.000 56.799 283 GLU B CA 1
ATOM 4507 C C . GLU B 1 286 ? 18.275 -59.404 1.906 1.000 52.361 283 GLU B C 1
ATOM 4508 O O . GLU B 1 286 ? 17.103 -59.097 2.181 1.000 48.377 283 GLU B O 1
ATOM 4514 N N . ALA B 1 287 ? 18.610 -60.548 1.310 1.000 49.175 284 ALA B N 1
ATOM 4515 C CA . ALA B 1 287 ? 17.628 -61.508 0.761 1.000 51.059 284 ALA B CA 1
ATOM 4516 C C . ALA B 1 287 ? 16.942 -62.212 1.92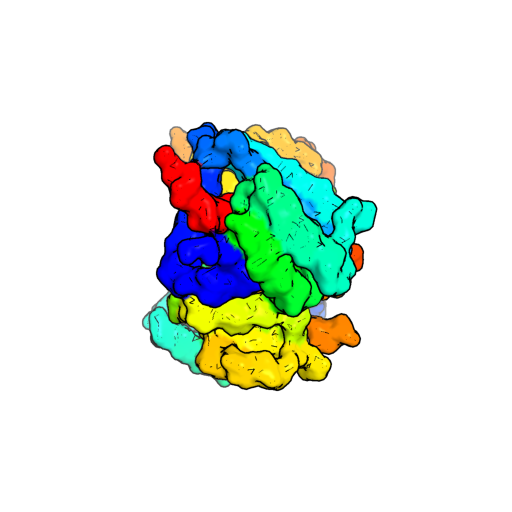6 1.000 47.607 284 ALA B C 1
ATOM 4517 O O . ALA B 1 287 ? 15.710 -62.298 1.908 1.000 49.284 284 ALA B O 1
ATOM 4519 N N . GLU B 1 288 ? 17.697 -62.633 2.937 1.000 49.807 285 GLU B N 1
ATOM 4520 C CA . GLU B 1 288 ? 17.120 -63.295 4.136 1.000 47.583 285 GLU B CA 1
ATOM 4521 C C . GLU B 1 288 ? 16.113 -62.346 4.785 1.000 48.036 285 GLU B C 1
ATOM 4522 O O . GLU B 1 288 ? 15.054 -62.798 5.234 1.000 45.005 285 GLU B O 1
ATOM 4528 N N . ASN B 1 289 ? 16.464 -61.070 4.900 1.000 48.897 286 ASN B N 1
ATOM 4529 C CA . ASN B 1 289 ? 15.687 -60.124 5.731 1.000 52.281 286 ASN B CA 1
ATOM 4530 C C . ASN B 1 289 ? 14.336 -59.817 5.079 1.000 47.670 286 ASN B C 1
ATOM 4531 O O . ASN B 1 289 ? 13.505 -59.185 5.759 1.000 44.405 286 ASN B O 1
ATOM 4536 N N . ARG B 1 290 ? 14.095 -60.250 3.839 1.000 47.225 287 ARG B N 1
ATOM 4537 C CA . ARG B 1 290 ? 12.720 -60.188 3.279 1.000 52.255 287 ARG B CA 1
ATOM 4538 C C . ARG B 1 290 ? 11.791 -60.894 4.276 1.000 50.495 287 ARG B C 1
ATOM 4539 O O . ARG B 1 290 ? 10.698 -60.378 4.518 1.000 45.894 287 ARG B O 1
ATOM 4547 N N . LEU B 1 291 ? 12.250 -61.990 4.896 1.000 49.712 288 LEU B N 1
ATOM 4548 C CA . LEU B 1 291 ? 11.424 -62.795 5.831 1.000 48.357 288 LEU B CA 1
ATOM 4549 C C . LEU B 1 291 ? 11.153 -61.946 7.075 1.000 48.557 288 LEU B C 1
ATOM 4550 O O . LEU B 1 291 ? 10.005 -61.757 7.409 1.000 47.470 288 LEU B O 1
ATOM 4555 N N . HIS B 1 292 ? 12.186 -61.436 7.728 1.000 46.208 289 HIS B N 1
ATOM 4556 C CA . HIS B 1 292 ? 12.051 -60.783 9.053 1.000 46.528 289 HIS B CA 1
ATOM 4557 C C . HIS B 1 292 ? 11.331 -59.445 8.894 1.000 46.254 289 HIS B C 1
ATOM 4558 O O . HIS B 1 292 ? 10.503 -59.121 9.780 1.000 43.190 289 HIS B O 1
ATOM 4565 N N . ALA B 1 293 ? 11.617 -58.703 7.821 1.000 42.723 290 ALA B N 1
ATOM 4566 C CA . ALA B 1 293 ? 11.021 -57.364 7.603 1.000 46.556 290 ALA B CA 1
ATOM 4567 C C . ALA B 1 293 ? 9.531 -57.518 7.299 1.000 48.308 290 ALA B C 1
ATOM 4568 O O . ALA B 1 293 ? 8.729 -56.712 7.804 1.000 46.306 290 ALA B O 1
ATOM 4570 N N . GLN B 1 294 ? 9.160 -58.530 6.519 1.000 49.599 291 GLN B N 1
ATOM 4571 C CA . GLN B 1 294 ? 7.725 -58.775 6.215 1.000 50.332 291 GLN B CA 1
ATOM 4572 C C . GLN B 1 294 ? 6.992 -59.285 7.457 1.000 46.430 291 GLN B C 1
ATOM 4573 O O . GLN B 1 294 ? 5.801 -58.959 7.599 1.000 46.951 291 GLN B O 1
ATOM 4579 N N . LYS B 1 295 ? 7.668 -60.024 8.333 1.000 40.197 292 LYS B N 1
ATOM 4580 C CA . LYS B 1 295 ? 7.036 -60.501 9.583 1.000 44.839 292 LYS B CA 1
ATOM 4581 C C . LYS B 1 295 ? 6.727 -59.277 10.456 1.000 44.806 292 LYS B C 1
ATOM 4582 O O . LYS B 1 295 ? 5.621 -59.199 10.983 1.000 42.088 292 LYS B O 1
ATOM 4588 N N . ALA B 1 296 ? 7.674 -58.352 10.601 1.000 43.220 293 ALA B N 1
ATOM 4589 C CA . ALA B 1 296 ? 7.479 -57.096 11.360 1.000 41.916 293 ALA B CA 1
ATOM 4590 C C . ALA B 1 296 ? 6.275 -56.344 10.779 1.000 38.365 293 ALA B C 1
ATOM 4591 O O . ALA B 1 296 ? 5.426 -55.885 11.537 1.000 40.847 293 ALA B O 1
ATOM 4593 N N . LEU B 1 297 ? 6.210 -56.250 9.457 1.000 40.993 294 LEU B N 1
ATOM 4594 C CA . LEU B 1 297 ? 5.147 -55.506 8.762 1.000 47.222 294 LEU B CA 1
ATOM 4595 C C . LEU B 1 297 ? 3.791 -56.131 9.083 1.000 48.289 294 LEU B C 1
ATOM 4596 O O . LEU B 1 297 ? 2.860 -55.381 9.478 1.000 45.621 294 LEU B O 1
ATOM 4601 N N . MET B 1 298 ? 3.689 -57.457 8.939 1.000 45.719 295 MET B N 1
ATOM 4602 C CA . MET B 1 298 ? 2.442 -58.213 9.228 1.000 44.203 295 MET B CA 1
ATOM 4603 C C . MET B 1 298 ? 2.100 -58.028 10.715 1.000 43.924 295 MET B C 1
ATOM 4604 O O . MET B 1 298 ? 0.914 -57.841 11.039 1.000 43.385 295 MET B O 1
ATOM 4609 N N . GLU B 1 299 ? 3.102 -58.058 11.592 1.000 39.427 296 GLU B N 1
ATOM 4610 C CA . GLU B 1 299 ? 2.855 -57.926 13.042 1.000 46.317 296 GLU B CA 1
ATOM 4611 C C . GLU B 1 299 ? 2.294 -56.519 13.327 1.000 49.340 296 GLU B C 1
ATOM 4612 O O . GLU B 1 299 ? 1.379 -56.414 14.126 1.000 49.703 296 GLU B O 1
ATOM 4618 N N . PHE B 1 300 ? 2.794 -55.498 12.635 1.000 45.655 297 PHE B N 1
ATOM 4619 C CA . PHE B 1 300 ? 2.320 -54.104 12.753 1.000 47.835 297 PHE B CA 1
ATOM 4620 C C . PHE B 1 300 ? 0.878 -54.006 12.246 1.000 44.611 297 PHE B C 1
ATOM 4621 O O . PHE B 1 300 ? 0.027 -53.486 12.977 1.000 48.172 297 PHE B O 1
ATOM 4629 N N . LEU B 1 301 ? 0.605 -54.442 11.017 1.000 43.587 298 LEU B N 1
ATOM 4630 C CA . LEU B 1 301 ? -0.761 -54.317 10.433 1.000 44.616 298 LEU B CA 1
ATOM 4631 C C . LEU B 1 301 ? -1.787 -55.144 11.238 1.000 42.202 298 LEU B C 1
ATOM 4632 O O . LEU B 1 301 ? -2.960 -54.806 11.205 1.000 44.953 298 LEU B O 1
ATOM 4637 N N . LEU B 1 302 ? -1.377 -56.165 11.991 1.000 43.427 299 LEU B N 1
ATOM 4638 C CA . LEU B 1 302 ? -2.324 -57.000 12.779 1.000 43.486 299 LEU B CA 1
ATOM 4639 C C . LEU B 1 302 ? -2.077 -56.802 14.270 1.000 44.820 299 LEU B C 1
ATOM 4640 O O . LEU B 1 302 ? -2.417 -57.710 15.049 1.000 49.568 299 LEU B O 1
ATOM 4645 N N . LYS B 1 303 ? -1.421 -55.695 14.615 1.000 51.698 300 LYS B N 1
ATOM 4646 C CA . LYS B 1 303 ? -1.084 -55.253 15.991 1.000 58.029 300 LYS B CA 1
ATOM 4647 C C . LYS B 1 303 ? -2.229 -55.644 16.914 1.000 53.539 300 LYS B C 1
ATOM 4648 O O . LYS B 1 303 ? -1.995 -56.348 17.890 1.000 53.806 300 LYS B O 1
ATOM 4654 N N . ASP B 1 304 ? -3.440 -55.215 16.570 1.000 51.710 301 ASP B N 1
ATOM 4655 C CA . ASP B 1 304 ? -4.584 -55.280 17.500 1.000 60.939 301 ASP B CA 1
ATOM 4656 C C . ASP B 1 304 ? -5.091 -56.721 17.617 1.000 60.095 301 ASP B C 1
ATOM 4657 O O . ASP B 1 304 ? -5.963 -56.917 18.449 1.000 56.903 301 ASP B O 1
ATOM 4662 N N . LYS B 1 305 ? -4.571 -57.690 16.850 1.000 58.472 302 LYS B N 1
ATOM 4663 C CA . LYS B 1 305 ? -5.005 -59.113 16.952 1.000 55.700 302 LYS B CA 1
ATOM 4664 C C . LYS B 1 305 ? -3.946 -59.989 17.612 1.000 56.356 302 LYS B C 1
ATOM 4665 O O . LYS B 1 305 ? -4.181 -61.205 17.740 1.000 60.611 302 LYS B O 1
ATOM 4671 N N . ILE B 1 306 ? -2.854 -59.393 18.084 1.000 57.007 303 ILE B N 1
ATOM 4672 C CA . ILE B 1 306 ? -1.754 -60.146 18.741 1.000 59.060 303 ILE B CA 1
ATOM 4673 C C . ILE B 1 306 ? -2.313 -60.816 20.005 1.000 67.738 303 ILE B C 1
ATOM 4674 O O . ILE B 1 306 ? -2.963 -60.120 20.823 1.000 63.802 303 ILE B O 1
ATOM 4679 N N . LYS B 1 307 ? -2.102 -62.131 20.136 1.000 72.284 304 LYS B N 1
ATOM 4680 C CA . LYS B 1 307 ? -2.536 -62.912 21.324 1.000 82.298 304 LYS B CA 1
ATOM 4681 C C . LYS B 1 307 ? -1.313 -63.575 21.971 1.000 73.932 304 LYS B C 1
ATOM 4682 O O . LYS B 1 307 ? -0.665 -64.362 21.300 1.000 72.612 304 LYS B O 1
#

Nearest PDB structures (foldseek):
  7x99-assembly1_A  TM=1.003E+00  e=2.441E-58  Psychrobacter sp. PAMC 21119
  4f2g-assembly1_A  TM=9.183E-01  e=3.298E-34  Burkholderia thailandensis E264
  4oh7-assembly1_A  TM=9.201E-01  e=7.247E-33  Brucella melitensis ATCC 23457
  1a1s-assembly1_A  TM=8.990E-01  e=4.371E-33  Pyrococcus furiosus
  4oh7-assembly2_B  TM=9.078E-01  e=8.109E-33  Brucella melitensis ATCC 23457